Protein AF-J3DLJ3-F1 (afdb_monomer)

Nearest PDB structures (foldseek):
  8gl3-assembly1_A  TM=4.591E-01  e=5.977E+00  synthetic construct
  4ayw-assembly1_A-2  TM=1.458E-01  e=1.469E+00  Homo sapiens

Mean predicted aligned error: 10.05 Å

Radius of gyration: 35.8 Å; Cα contacts (8 Å, |Δi|>4): 322; chains: 1; bounding box: 68×53×111 Å

Sequence (435 aa):
MKLLRHGIPLLFCTLTATGIQALAQQAVPSAPAAESASSLSSSAAPTVPPPIQISEAHRAAVARMLKAFHADELALYGLKVGLQQAKEKDPAAEAYVREVFDAVTPAQMVDKMLPAYARYYSPAEADAIAQFFTTPVGAKFVGGMVKDMLAGRKFSLESLHLTSSEMVPLTSFLMTPTAQKIGKVQPMINQEVAGIMRTWGAELMRARMKKSMTPLVAQIDSDLVSQGVAPGDAPGSGLKAAPAGGQTGPWNAVANIGVAASKAAAEARQHYQDDVRTLGAQMQLGASGLTSADNIATSKKNVQRMGESLDRYLQSYDQVMKEAREKMVAIDLPENLKAALLQGFDIGLARSYDERIRYGENQRALLGLYQRLFEFAEARLGKISVADGKLVFADVADQEIYRTIIGQIGVESQREADLVKESQERVRKASNNMR

pLDDT: mean 82.8, std 21.8, range [21.84, 98.31]

Secondary structure (DSSP, 8-state):
----------------STTTGGGS-------------------PPP-PPPPP---HHHHHHHHHHHHHTTHHHHHHHHHHHHHHHHHHH-THHHHHHHHHHTT--HHHHHHHHHHHHHHH--HHHHHHHHHHHTSHHHHHHHHHHHHHHHTTPPP-SGGG---HHHHHHHHHHHTSHHHHHHHHHHHHHHHHHHHHHHHHHHHHHHHHHHHHHHHHHHHHHHHHHHTTS-TTT----------SSS---HHHHHHHHHHHHHHHHHHHHHHHHHHHHHHHHHS--SHHHHT-HHHHHHHHHHHHHHHHHHHHHHHHHHHHHHHHHHHHHTS---HHHHHHHHHHHHHHHHHHHHHHHHHHHHHHHHHHHHHHHHHHHHTTTTTEEEETTEEEESSHHHHHHHHHHHHHHHHHHHHHHHHHHHHHHHHHHHHHHH-

Solvent-accessible surface area (backbone atoms only — not comparable to full-atom values): 24694 Å² total; per-residue (Å²): 137,87,84,87,87,76,88,78,79,84,82,69,84,88,80,80,60,75,81,78,58,76,82,77,81,89,84,89,87,90,82,85,90,80,92,81,82,92,74,90,68,84,72,73,75,79,80,76,74,78,87,77,88,74,50,70,70,40,50,51,23,38,52,47,22,39,55,41,60,41,46,30,60,50,50,53,47,53,47,51,52,50,46,52,56,42,27,74,76,35,65,38,33,40,60,53,50,47,72,57,49,74,79,64,49,52,69,56,47,45,63,66,40,38,66,44,52,53,74,77,39,54,43,68,51,20,42,55,52,19,57,49,24,67,34,75,58,32,41,47,52,46,51,40,43,51,53,26,51,76,70,75,42,85,68,57,76,74,81,53,71,67,50,78,78,48,46,52,63,52,53,55,48,54,69,34,72,64,46,53,42,47,68,69,46,46,64,57,39,51,54,46,37,55,51,47,52,53,54,50,50,54,49,46,47,51,54,50,46,36,63,38,33,47,64,31,44,52,49,53,51,51,56,54,52,44,74,74,38,61,99,88,70,46,77,72,85,76,72,70,70,73,73,92,74,85,73,90,41,55,54,37,52,53,21,50,43,51,37,52,38,50,48,54,42,49,49,42,48,50,54,38,52,51,52,44,50,56,41,49,72,67,35,46,87,48,46,74,17,53,53,30,72,70,42,33,56,52,29,48,54,36,45,54,51,45,52,56,40,51,54,52,32,56,52,51,41,54,50,43,53,50,52,39,49,55,55,58,70,67,52,63,48,45,66,74,56,41,52,52,50,50,51,55,49,51,54,52,49,54,52,54,48,55,52,47,50,56,49,51,52,48,51,50,50,44,44,51,48,52,46,50,53,41,53,54,31,61,79,31,60,85,47,41,48,70,55,96,81,34,74,41,59,79,47,70,65,62,47,51,52,51,51,50,53,54,51,51,45,53,53,46,53,50,50,49,55,51,53,53,50,55,49,52,54,48,52,51,52,51,43,59,74,55,104

Structure (mmCIF, N/CA/C/O backbone):
data_AF-J3DLJ3-F1
#
_entry.id   AF-J3DLJ3-F1
#
loop_
_atom_site.group_PDB
_atom_site.id
_atom_site.type_symbol
_atom_site.label_atom_id
_atom_site.label_alt_id
_atom_site.label_comp_id
_atom_site.label_asym_id
_atom_site.label_entity_id
_atom_site.label_seq_id
_atom_site.pdbx_PDB_ins_code
_atom_site.Cartn_x
_atom_site.Cartn_y
_atom_site.Cartn_z
_atom_site.occupancy
_atom_site.B_iso_or_equiv
_atom_site.auth_seq_id
_atom_site.auth_comp_id
_atom_site.auth_asym_id
_atom_site.auth_atom_id
_atom_site.pdbx_PDB_model_num
ATOM 1 N N . MET A 1 1 ? -20.820 -18.158 -17.920 1.00 30.95 1 MET A N 1
ATOM 2 C CA . MET A 1 1 ? -20.173 -19.481 -18.105 1.00 30.95 1 MET A CA 1
ATOM 3 C C . MET A 1 1 ? -19.528 -19.530 -19.486 1.00 30.95 1 MET A C 1
ATOM 5 O O . MET A 1 1 ? -20.154 -19.065 -20.424 1.00 30.95 1 MET A O 1
ATOM 9 N N . LYS A 1 2 ? -18.325 -20.120 -19.572 1.00 24.45 2 LYS A N 1
ATOM 10 C CA . LYS A 1 2 ? -17.335 -20.146 -20.678 1.00 24.45 2 LYS A CA 1
ATOM 11 C C . LYS A 1 2 ? -16.401 -18.926 -20.762 1.00 24.45 2 LYS A C 1
ATOM 13 O O . LYS A 1 2 ? -16.775 -17.833 -21.161 1.00 24.45 2 LYS A O 1
ATOM 18 N N . LEU A 1 3 ? -15.174 -19.200 -20.313 1.00 23.94 3 LEU A N 1
ATOM 19 C CA . LEU A 1 3 ? -13.992 -18.352 -20.204 1.00 23.94 3 LEU A CA 1
ATOM 20 C C . LEU A 1 3 ? -13.331 -18.126 -21.570 1.00 23.94 3 LEU A C 1
ATOM 22 O O . LEU A 1 3 ? -13.015 -19.092 -22.264 1.00 23.94 3 LEU A O 1
ATOM 26 N N . LEU A 1 4 ? -13.023 -16.870 -21.895 1.00 23.50 4 LEU A N 1
ATOM 27 C CA . LEU A 1 4 ? -12.073 -16.504 -22.946 1.00 23.50 4 LEU A CA 1
ATOM 28 C C . LEU A 1 4 ? -10.668 -16.412 -22.335 1.00 23.50 4 LEU A C 1
ATOM 30 O O . LEU A 1 4 ? -10.303 -15.436 -21.687 1.00 23.50 4 LEU A O 1
ATOM 34 N N . ARG A 1 5 ? -9.884 -17.478 -22.530 1.00 24.64 5 ARG A N 1
ATOM 35 C CA . ARG A 1 5 ? -8.425 -17.500 -22.363 1.00 24.64 5 ARG A CA 1
ATOM 36 C C . ARG A 1 5 ? -7.786 -16.929 -23.625 1.00 24.64 5 ARG A C 1
ATOM 38 O O . ARG A 1 5 ? -7.621 -17.690 -24.572 1.00 24.64 5 ARG A O 1
ATOM 45 N N . HIS A 1 6 ? -7.363 -15.668 -23.639 1.00 24.20 6 HIS A N 1
ATOM 46 C CA . HIS A 1 6 ? -6.359 -15.180 -24.594 1.00 24.20 6 HIS A CA 1
ATOM 47 C C . HIS A 1 6 ? -5.244 -14.478 -23.813 1.00 24.20 6 HIS A C 1
ATOM 49 O O . HIS A 1 6 ? -5.434 -13.403 -23.252 1.00 24.20 6 HIS A O 1
ATOM 55 N N . GLY A 1 7 ? -4.083 -15.134 -23.738 1.00 22.39 7 GLY A N 1
ATOM 56 C CA . GLY A 1 7 ? -2.842 -14.505 -23.304 1.00 22.39 7 GLY A CA 1
ATOM 57 C C . GLY A 1 7 ? -2.395 -13.508 -24.369 1.00 22.39 7 GLY A C 1
ATOM 58 O O . GLY A 1 7 ? -2.268 -13.866 -25.536 1.00 22.39 7 GLY A O 1
ATOM 59 N N . ILE A 1 8 ? -2.199 -12.257 -23.964 1.00 23.55 8 ILE A N 1
ATOM 60 C CA . ILE A 1 8 ? -1.793 -11.151 -24.834 1.00 23.55 8 ILE A CA 1
ATOM 61 C C . ILE A 1 8 ? -0.258 -11.121 -24.881 1.00 23.55 8 ILE A C 1
ATOM 63 O O . ILE A 1 8 ? 0.362 -10.858 -23.846 1.00 23.55 8 ILE A O 1
ATOM 67 N N . PRO A 1 9 ? 0.395 -11.358 -26.033 1.00 23.03 9 PRO A N 1
ATOM 68 C CA . PRO A 1 9 ? 1.805 -11.044 -26.175 1.00 23.03 9 PRO A CA 1
ATOM 69 C C . PRO A 1 9 ? 1.953 -9.524 -26.322 1.00 23.03 9 PRO A C 1
ATOM 71 O O . PRO A 1 9 ? 1.408 -8.908 -27.237 1.00 23.03 9 PRO A O 1
ATOM 74 N N . LEU A 1 10 ? 2.697 -8.911 -25.399 1.00 23.03 10 LEU A N 1
ATOM 75 C CA . LEU A 1 10 ? 3.260 -7.573 -25.569 1.00 23.03 10 LEU A CA 1
ATOM 76 C C . LEU A 1 10 ? 4.162 -7.593 -26.813 1.00 23.03 10 LEU A C 1
ATOM 78 O O . LEU A 1 10 ? 5.268 -8.130 -26.781 1.00 23.03 10 LEU A O 1
ATOM 82 N N . LEU A 1 11 ? 3.645 -7.040 -27.909 1.00 21.84 11 LEU A N 1
ATOM 83 C CA . LEU A 1 11 ? 4.351 -6.769 -29.158 1.00 21.84 11 LEU A CA 1
ATOM 84 C C . LEU A 1 11 ? 5.438 -5.712 -28.908 1.00 21.84 11 LEU A C 1
ATOM 86 O O . LEU A 1 11 ? 5.225 -4.520 -29.092 1.00 21.84 11 LEU A O 1
ATOM 90 N N . PHE A 1 12 ? 6.621 -6.158 -28.494 1.00 22.80 12 PHE A N 1
ATOM 91 C CA . PHE A 1 12 ? 7.851 -5.461 -28.852 1.00 22.80 12 PHE A CA 1
ATOM 92 C C . PHE A 1 12 ? 8.133 -5.797 -30.318 1.00 22.80 12 PHE A C 1
ATOM 94 O O . PHE A 1 12 ? 8.285 -6.968 -30.660 1.00 22.80 12 PHE A O 1
ATOM 101 N N . CYS A 1 13 ? 8.143 -4.782 -31.183 1.00 23.05 13 CYS A N 1
ATOM 102 C CA . CYS A 1 13 ? 8.393 -4.910 -32.615 1.00 23.05 13 CYS A CA 1
ATOM 103 C C . CYS A 1 13 ? 9.654 -5.741 -32.911 1.00 23.05 13 CYS A C 1
ATOM 105 O O . CYS A 1 13 ? 10.781 -5.261 -32.811 1.00 23.05 13 CYS A O 1
ATOM 107 N N . THR A 1 14 ? 9.458 -6.986 -33.337 1.00 25.28 14 THR A N 1
ATOM 108 C CA . THR A 1 14 ? 10.460 -7.820 -33.999 1.00 25.28 14 THR A CA 1
ATOM 109 C C . THR A 1 14 ? 10.583 -7.374 -35.453 1.00 25.28 14 THR A C 1
ATOM 111 O O . THR A 1 14 ? 9.938 -7.911 -36.349 1.00 25.28 14 THR A O 1
ATOM 114 N N . LEU A 1 15 ? 11.408 -6.357 -35.701 1.00 26.97 15 LEU A N 1
ATOM 115 C CA . LEU A 1 15 ? 11.656 -5.844 -37.050 1.00 26.97 15 LEU A CA 1
ATOM 116 C C . LEU A 1 15 ? 13.151 -5.650 -37.315 1.00 26.97 15 LEU A C 1
ATOM 118 O O . LEU A 1 15 ? 13.588 -4.578 -37.700 1.00 26.97 15 LEU A O 1
ATOM 122 N N . THR A 1 16 ? 13.942 -6.714 -37.160 1.00 27.64 16 THR A N 1
ATOM 123 C CA . THR A 1 16 ? 15.299 -6.804 -37.728 1.00 27.64 16 THR A CA 1
ATOM 124 C C . THR A 1 16 ? 15.668 -8.259 -38.040 1.00 27.64 16 THR A C 1
ATOM 126 O O . THR A 1 16 ? 16.233 -8.970 -37.221 1.00 27.64 16 THR A O 1
ATOM 129 N N . ALA A 1 17 ? 15.335 -8.701 -39.257 1.00 25.53 17 ALA A N 1
ATOM 130 C CA . ALA A 1 17 ? 15.989 -9.835 -39.934 1.00 25.53 17 ALA A CA 1
ATOM 131 C C . ALA A 1 17 ? 15.831 -9.776 -41.469 1.00 25.53 17 ALA A C 1
ATOM 133 O O . ALA A 1 17 ? 16.673 -10.280 -42.197 1.00 25.53 17 ALA A O 1
ATOM 134 N N . THR A 1 18 ? 14.825 -9.079 -42.010 1.00 28.23 18 THR A N 1
ATOM 135 C CA . THR A 1 18 ? 14.575 -9.072 -43.469 1.00 28.23 18 THR A CA 1
ATOM 136 C C . THR A 1 18 ? 15.465 -8.148 -44.314 1.00 28.23 18 THR A C 1
ATOM 138 O O . THR A 1 18 ? 15.356 -8.190 -45.532 1.00 28.23 18 THR A O 1
ATOM 141 N N . GLY A 1 19 ? 16.330 -7.317 -43.721 1.00 26.83 19 GLY A N 1
ATOM 142 C CA . GLY A 1 19 ? 17.183 -6.384 -44.482 1.00 26.83 19 GLY A CA 1
ATOM 143 C C . GLY A 1 19 ? 18.524 -6.965 -44.947 1.00 26.83 19 GLY A C 1
ATOM 144 O O . GLY A 1 19 ? 19.018 -6.590 -46.000 1.00 26.83 19 GLY A O 1
ATOM 145 N N . ILE A 1 20 ? 19.103 -7.903 -44.188 1.00 28.34 20 ILE A N 1
ATOM 146 C CA . ILE A 1 20 ? 20.432 -8.484 -44.481 1.00 28.34 20 ILE A CA 1
ATOM 147 C C . ILE A 1 20 ? 20.307 -9.888 -45.103 1.00 28.34 20 ILE A C 1
ATOM 149 O O . ILE A 1 20 ? 21.199 -10.350 -45.805 1.00 28.34 20 ILE A O 1
ATOM 153 N N . GLN A 1 21 ? 19.162 -10.553 -44.928 1.00 29.25 21 GLN A N 1
ATOM 154 C CA . GLN A 1 21 ? 18.910 -11.903 -45.447 1.00 29.25 21 GLN A CA 1
ATOM 155 C C . GLN A 1 21 ? 18.395 -11.932 -46.900 1.00 29.25 21 GLN A C 1
ATOM 157 O O . GLN A 1 21 ? 18.392 -12.990 -47.523 1.00 29.25 21 GLN A O 1
ATOM 162 N N . ALA A 1 22 ? 18.008 -10.785 -47.471 1.00 27.95 22 ALA A N 1
ATOM 163 C CA . ALA A 1 22 ? 17.419 -10.692 -48.813 1.00 27.95 22 ALA A CA 1
ATOM 164 C C . ALA A 1 22 ? 18.430 -10.799 -49.979 1.00 27.95 22 ALA A C 1
ATOM 166 O O . ALA A 1 22 ? 18.035 -10.690 -51.135 1.00 27.95 22 ALA A O 1
ATOM 167 N N . LEU A 1 23 ? 19.716 -11.044 -49.701 1.00 27.25 23 LEU A N 1
ATOM 168 C CA . LEU A 1 23 ? 20.773 -11.161 -50.718 1.00 27.25 23 LEU A CA 1
ATOM 169 C C . LEU A 1 23 ? 21.392 -12.565 -50.836 1.00 27.25 23 LEU A C 1
ATOM 171 O O . LEU A 1 23 ? 22.332 -12.736 -51.605 1.00 27.25 23 LEU A O 1
ATOM 175 N N . ALA A 1 24 ? 20.884 -13.575 -50.116 1.00 29.61 24 ALA A N 1
ATOM 176 C CA . ALA A 1 24 ? 21.574 -14.869 -50.026 1.00 29.61 24 ALA A CA 1
ATOM 177 C C . ALA A 1 24 ? 20.782 -16.125 -50.433 1.00 29.61 24 ALA A C 1
ATOM 179 O O . ALA A 1 24 ? 21.385 -17.194 -50.450 1.00 29.61 24 ALA A O 1
ATOM 180 N N . GLN A 1 25 ? 19.483 -16.078 -50.762 1.00 27.41 25 GLN A N 1
ATOM 181 C CA . GLN A 1 25 ? 18.733 -17.313 -51.069 1.00 27.41 25 GLN A CA 1
ATOM 182 C C . GLN A 1 25 ? 17.663 -17.123 -52.158 1.00 27.41 25 GLN A C 1
ATOM 184 O O . GLN A 1 25 ? 16.560 -16.652 -51.896 1.00 27.41 25 GLN A O 1
ATOM 189 N N . GLN A 1 26 ? 17.980 -17.560 -53.380 1.00 24.77 26 GLN A N 1
ATOM 190 C CA . GLN A 1 26 ? 17.010 -17.998 -54.389 1.00 24.77 26 GLN A CA 1
ATOM 191 C C . GLN A 1 26 ? 17.284 -19.478 -54.681 1.00 24.77 26 GLN A C 1
ATOM 193 O O . GLN A 1 26 ? 18.389 -19.775 -55.125 1.00 24.77 26 GLN A O 1
ATOM 198 N N . ALA A 1 27 ? 16.311 -20.369 -54.418 1.00 25.22 27 ALA A N 1
ATOM 199 C CA . ALA A 1 27 ? 15.996 -21.585 -55.199 1.00 25.22 27 ALA A CA 1
ATOM 200 C C . ALA A 1 27 ? 15.129 -22.626 -54.428 1.00 25.22 27 ALA A C 1
ATOM 202 O O . ALA A 1 27 ? 15.657 -23.376 -53.617 1.00 25.22 27 ALA A O 1
ATOM 203 N N . VAL A 1 28 ? 13.845 -22.727 -54.835 1.00 27.12 28 VAL A N 1
ATOM 204 C CA . VAL A 1 28 ? 12.991 -23.950 -54.998 1.00 27.12 28 VAL A CA 1
ATOM 205 C C . VAL A 1 28 ? 12.500 -24.685 -53.702 1.00 27.12 28 VAL A C 1
ATOM 207 O O . VAL A 1 28 ? 13.024 -24.440 -52.623 1.00 27.12 28 VAL A O 1
ATOM 210 N N . PRO A 1 29 ? 11.429 -25.521 -53.738 1.00 27.59 29 PRO A N 1
ATOM 211 C CA . PRO A 1 29 ? 10.010 -25.167 -53.617 1.00 27.59 29 PRO A CA 1
ATOM 212 C C . PRO A 1 29 ? 9.295 -25.831 -52.411 1.00 27.59 29 PRO A C 1
ATOM 214 O O . PRO A 1 29 ? 9.800 -26.729 -51.743 1.00 27.59 29 PRO A O 1
ATOM 217 N N . SER A 1 30 ? 8.061 -25.394 -52.171 1.00 30.22 30 SER A N 1
ATOM 218 C CA . SER A 1 30 ? 7.164 -25.830 -51.095 1.00 30.22 30 SER A CA 1
ATOM 219 C C . SER A 1 30 ? 6.406 -27.133 -51.401 1.00 30.22 30 SER A C 1
ATOM 221 O O . SER A 1 30 ? 5.970 -27.342 -52.531 1.00 30.22 30 SER A O 1
ATOM 223 N N . ALA A 1 31 ? 6.148 -27.940 -50.366 1.00 26.36 31 ALA A N 1
ATOM 224 C CA . ALA A 1 31 ? 5.112 -28.983 -50.321 1.00 26.36 31 ALA A CA 1
ATOM 225 C C . ALA A 1 31 ? 4.607 -29.175 -48.861 1.00 26.36 31 ALA A C 1
ATOM 227 O O . ALA A 1 31 ? 5.292 -28.731 -47.939 1.00 26.36 31 ALA A O 1
ATOM 228 N N . PRO A 1 32 ? 3.393 -29.728 -48.640 1.00 30.72 32 PRO A N 1
ATOM 229 C CA . PRO A 1 32 ? 2.414 -29.139 -47.721 1.00 30.72 32 PRO A CA 1
ATOM 230 C C . PRO A 1 32 ? 2.277 -29.800 -46.336 1.00 30.72 32 PRO A C 1
ATOM 232 O O . PRO A 1 32 ? 2.897 -30.806 -46.010 1.00 30.72 32 PRO A O 1
ATOM 235 N N . ALA A 1 33 ? 1.427 -29.147 -45.541 1.00 34.25 33 ALA A N 1
ATOM 236 C CA . ALA A 1 33 ? 1.128 -29.322 -44.128 1.00 34.25 33 ALA A CA 1
ATOM 237 C C . ALA A 1 33 ? 0.595 -30.704 -43.708 1.00 34.25 33 ALA A C 1
ATOM 239 O O . ALA A 1 33 ? -0.186 -31.330 -44.421 1.00 34.25 33 ALA A O 1
ATOM 240 N N . ALA A 1 34 ? 0.926 -31.085 -42.472 1.00 27.94 34 ALA A N 1
ATOM 241 C CA . ALA A 1 34 ? 0.215 -32.099 -41.705 1.00 27.94 34 ALA A CA 1
ATOM 242 C C . ALA A 1 34 ? -0.040 -31.589 -40.277 1.00 27.94 34 ALA A C 1
ATOM 244 O O . ALA A 1 34 ? 0.850 -31.051 -39.615 1.00 27.94 34 ALA A O 1
ATOM 245 N N . GLU A 1 35 ? -1.292 -31.738 -39.854 1.00 32.31 35 GLU A N 1
ATOM 246 C CA . GLU A 1 35 ? -1.839 -31.437 -38.535 1.00 32.31 35 GLU A CA 1
ATOM 247 C C . GLU A 1 35 ? -1.126 -32.223 -37.429 1.00 32.31 35 GLU A C 1
ATOM 249 O O . GLU A 1 35 ? -0.814 -33.402 -37.594 1.00 32.31 35 GLU A O 1
ATOM 254 N N . SER A 1 36 ? -0.926 -31.611 -36.258 1.00 31.36 36 SER A N 1
ATOM 255 C CA . SER A 1 36 ? -0.686 -32.355 -35.017 1.00 31.36 36 SER A CA 1
ATOM 256 C C . SER A 1 36 ? -1.136 -31.566 -33.792 1.00 31.36 36 SER A C 1
ATOM 258 O O . SER A 1 36 ?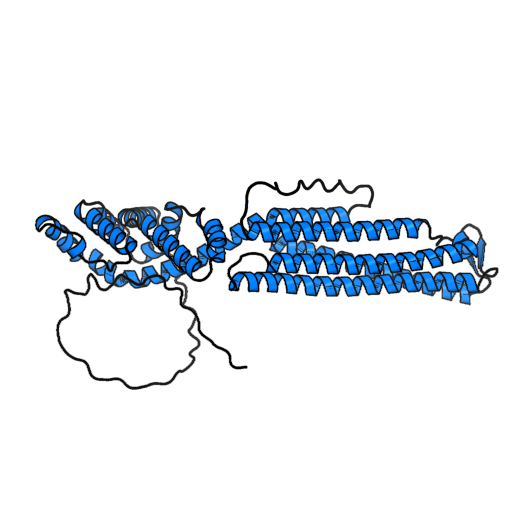 -0.870 -30.375 -33.635 1.00 31.36 36 SER A O 1
ATOM 260 N N . ALA A 1 37 ? -1.875 -32.287 -32.957 1.00 29.00 37 ALA A N 1
ATOM 261 C CA . ALA A 1 37 ? -2.660 -31.831 -31.830 1.00 29.00 37 ALA A CA 1
ATOM 262 C C . ALA A 1 37 ? -1.828 -31.335 -30.635 1.00 29.00 37 ALA A C 1
ATOM 264 O O . ALA A 1 37 ? -0.685 -31.726 -30.409 1.00 29.00 37 ALA A O 1
ATOM 265 N N . SER A 1 38 ? -2.462 -30.473 -29.839 1.00 30.50 38 SER A N 1
ATOM 266 C CA . SER A 1 38 ? -1.915 -29.827 -28.650 1.00 30.50 38 SER A CA 1
ATOM 267 C C . SER A 1 38 ? -1.636 -30.799 -27.498 1.00 30.50 38 SER A C 1
ATOM 269 O O . SER A 1 38 ? -2.557 -31.294 -26.852 1.00 30.50 38 SER A O 1
ATOM 271 N N . SER A 1 39 ? -0.361 -30.959 -27.149 1.00 30.53 39 SER A N 1
ATOM 272 C CA . SER A 1 39 ? 0.080 -31.373 -25.816 1.00 30.53 39 SER A CA 1
ATOM 273 C C . SER A 1 39 ? 0.455 -30.131 -25.001 1.00 30.53 39 SER A C 1
ATOM 275 O O . SER A 1 39 ? 1.355 -29.381 -25.385 1.00 30.53 39 SER A O 1
ATOM 277 N N . LEU A 1 40 ? -0.214 -29.909 -23.867 1.00 35.28 40 LEU A N 1
ATOM 278 C CA . LEU A 1 40 ? 0.191 -28.924 -22.859 1.00 35.28 40 LEU A CA 1
ATOM 279 C C . LEU A 1 40 ? 1.462 -29.422 -22.154 1.00 35.28 40 LEU A C 1
ATOM 281 O O . LEU A 1 40 ? 1.410 -29.967 -21.055 1.00 35.28 40 LEU A O 1
ATOM 285 N N . SER A 1 41 ? 2.609 -29.242 -22.808 1.00 32.97 41 SER A N 1
ATOM 286 C CA . SER A 1 41 ? 3.911 -29.359 -22.161 1.00 32.97 41 SER A CA 1
ATOM 287 C C . SER A 1 41 ? 4.088 -28.192 -21.201 1.00 32.97 41 SER A C 1
ATOM 289 O O . SER A 1 41 ? 4.057 -27.027 -21.600 1.00 32.97 41 SER A O 1
ATOM 291 N N . SER A 1 42 ? 4.298 -28.524 -19.929 1.00 36.94 42 SER A N 1
ATOM 292 C CA . SER A 1 42 ? 4.894 -27.644 -18.930 1.00 36.94 42 SER A CA 1
ATOM 293 C C . SER A 1 42 ? 6.240 -27.156 -19.467 1.00 36.94 42 SER A C 1
ATOM 295 O O . SER A 1 42 ? 7.253 -27.841 -19.340 1.00 36.94 42 SER A O 1
ATOM 297 N N . SER A 1 43 ? 6.239 -26.001 -20.135 1.00 34.94 43 SER A N 1
ATOM 298 C CA . SER A 1 43 ? 7.453 -25.351 -20.614 1.00 34.94 43 SER A CA 1
ATOM 299 C C . SER A 1 43 ? 8.315 -25.046 -19.398 1.00 34.94 43 SER A C 1
ATOM 301 O O . SER A 1 43 ? 7.958 -24.186 -18.591 1.00 34.94 43 SER A O 1
ATOM 303 N N . ALA A 1 44 ? 9.424 -25.773 -19.257 1.00 40.72 44 ALA A N 1
ATOM 304 C CA . ALA A 1 44 ? 10.457 -25.467 -18.283 1.00 40.72 44 ALA A CA 1
ATOM 305 C C . ALA A 1 44 ? 10.759 -23.966 -18.359 1.00 40.72 44 ALA A C 1
ATOM 307 O O . ALA A 1 44 ? 10.939 -23.420 -19.454 1.00 40.72 44 ALA A O 1
ATOM 308 N N . ALA A 1 45 ? 10.738 -23.290 -17.208 1.00 41.22 45 ALA A N 1
ATOM 309 C CA . ALA A 1 45 ? 11.139 -21.896 -17.141 1.00 41.22 45 ALA A CA 1
ATOM 310 C C . ALA A 1 45 ? 12.533 -21.786 -17.783 1.00 41.22 45 ALA A C 1
ATOM 312 O O . ALA A 1 45 ? 13.400 -22.597 -17.443 1.00 41.22 45 ALA A O 1
ATOM 313 N N . PRO A 1 46 ? 12.752 -20.858 -18.731 1.00 53.34 46 PRO A N 1
ATOM 314 C CA . PRO A 1 46 ? 14.050 -20.712 -19.368 1.00 53.34 46 PRO A CA 1
ATOM 315 C C . PRO A 1 46 ? 15.099 -20.516 -18.274 1.00 53.34 46 PRO A C 1
ATOM 317 O O . PRO A 1 46 ? 15.010 -19.577 -17.482 1.00 53.34 46 PRO A O 1
ATOM 320 N N . THR A 1 47 ? 16.054 -21.442 -18.191 1.00 52.41 47 THR A N 1
ATOM 321 C CA . THR A 1 47 ? 17.190 -21.359 -17.273 1.00 52.41 47 THR A CA 1
ATOM 322 C C . THR A 1 47 ? 17.907 -20.045 -17.531 1.00 52.41 47 THR A C 1
ATOM 324 O O . THR A 1 47 ? 18.486 -19.854 -18.600 1.00 52.41 47 THR A O 1
ATOM 327 N N . VAL A 1 48 ? 17.829 -19.126 -16.565 1.00 55.00 48 VAL A N 1
ATOM 328 C CA . VAL A 1 48 ? 18.552 -17.855 -16.603 1.00 55.00 48 VAL A CA 1
ATOM 329 C C . VAL A 1 48 ? 20.045 -18.194 -16.650 1.00 55.00 48 VAL A C 1
ATOM 331 O O . VAL A 1 48 ? 20.528 -18.858 -15.730 1.00 55.00 48 VAL A O 1
ATOM 334 N N . PRO A 1 49 ? 20.783 -17.798 -17.703 1.00 64.50 49 PRO A N 1
ATOM 335 C CA . PRO A 1 49 ? 22.215 -18.052 -17.773 1.00 64.50 49 PRO A CA 1
ATOM 336 C C . PRO A 1 49 ? 22.922 -17.427 -16.562 1.00 64.50 49 PRO A C 1
ATOM 338 O O . PRO A 1 49 ? 22.502 -16.353 -16.114 1.00 64.50 49 PRO A O 1
ATOM 341 N N . PRO A 1 50 ? 23.995 -18.048 -16.040 1.00 72.88 50 PRO A N 1
ATOM 342 C CA . PRO A 1 50 ? 24.739 -17.497 -14.915 1.00 72.88 50 PRO A CA 1
ATOM 343 C C . PRO A 1 50 ? 25.227 -16.064 -15.211 1.00 72.88 50 PRO A C 1
ATOM 345 O O . PRO A 1 50 ? 25.481 -15.718 -16.374 1.00 72.88 50 PRO A O 1
ATOM 348 N N . PRO A 1 51 ? 25.346 -15.206 -14.180 1.00 77.75 51 PRO A N 1
ATOM 349 C CA . PRO A 1 51 ? 25.809 -13.834 -14.349 1.00 77.75 51 PRO A CA 1
ATOM 350 C C . PRO A 1 51 ? 27.228 -13.823 -14.930 1.00 77.75 51 PRO A C 1
ATOM 352 O O . PRO A 1 51 ? 28.141 -14.441 -14.387 1.00 77.75 51 PRO A O 1
ATOM 355 N N . ILE A 1 52 ? 27.407 -13.119 -16.048 1.00 83.06 52 ILE A N 1
ATOM 356 C CA . ILE A 1 52 ? 28.713 -12.958 -16.692 1.00 83.06 52 ILE A CA 1
ATOM 357 C C . ILE A 1 52 ? 29.462 -11.852 -15.951 1.00 83.06 52 ILE A C 1
ATOM 359 O O . ILE A 1 52 ? 28.928 -10.758 -15.766 1.00 83.06 52 ILE A O 1
ATOM 363 N N . GLN A 1 53 ? 30.700 -12.123 -15.537 1.00 89.94 53 GLN A N 1
ATOM 364 C CA . GLN A 1 53 ? 31.597 -11.075 -15.054 1.00 89.94 53 GLN A CA 1
ATOM 365 C C . GLN A 1 53 ? 32.071 -10.247 -16.254 1.00 89.94 53 GLN A C 1
ATOM 367 O O . GLN A 1 53 ? 32.819 -10.735 -17.097 1.00 89.94 53 GLN A O 1
ATOM 372 N N . ILE A 1 54 ? 31.598 -9.005 -16.351 1.00 94.19 54 ILE A N 1
ATOM 373 C CA . ILE A 1 54 ? 31.937 -8.079 -17.438 1.00 94.19 54 ILE A CA 1
ATOM 374 C C . ILE A 1 54 ? 33.032 -7.144 -16.923 1.00 94.19 54 ILE A C 1
ATOM 376 O O . ILE A 1 54 ? 32.809 -6.409 -15.961 1.00 94.19 54 ILE A O 1
ATOM 380 N N . SER A 1 55 ? 34.209 -7.167 -17.552 1.00 96.69 55 SER A N 1
ATOM 381 C CA . SER A 1 55 ? 35.297 -6.249 -17.198 1.00 96.69 55 SER A CA 1
ATOM 382 C C . SER A 1 55 ? 34.933 -4.799 -17.532 1.00 96.69 55 SER A C 1
ATOM 384 O O . SER A 1 55 ? 34.105 -4.534 -18.405 1.00 96.69 55 SER A O 1
ATOM 386 N N . GLU A 1 56 ? 35.578 -3.833 -16.876 1.00 96.56 56 GLU A N 1
ATOM 387 C CA . GLU A 1 56 ? 35.334 -2.408 -17.138 1.00 96.56 56 GLU A CA 1
ATOM 388 C C . GLU A 1 56 ? 35.630 -2.026 -18.598 1.00 96.56 56 GLU A C 1
ATOM 390 O O . GLU A 1 56 ? 34.842 -1.325 -19.231 1.00 96.56 56 GLU A O 1
ATOM 395 N N . ALA A 1 57 ? 36.709 -2.568 -19.174 1.00 96.81 57 ALA A N 1
ATOM 396 C CA . ALA A 1 57 ? 37.050 -2.363 -20.581 1.00 96.81 57 ALA A CA 1
ATOM 397 C C . ALA A 1 57 ? 35.964 -2.906 -21.527 1.00 96.81 57 ALA A C 1
ATOM 399 O O . ALA A 1 57 ? 35.596 -2.244 -22.500 1.00 96.81 57 ALA A O 1
ATOM 400 N N . HIS A 1 58 ? 35.404 -4.082 -21.222 1.00 97.69 58 HIS A N 1
ATOM 401 C CA . HIS A 1 58 ? 34.311 -4.669 -21.999 1.00 97.69 58 HIS A CA 1
ATOM 402 C C . HIS A 1 58 ? 33.029 -3.840 -21.880 1.00 97.69 58 HIS A C 1
ATOM 404 O O . HIS A 1 58 ? 32.396 -3.533 -22.891 1.00 97.69 58 HIS A O 1
ATOM 410 N N . ARG A 1 59 ? 32.697 -3.396 -20.662 1.00 97.38 59 ARG A N 1
ATOM 411 C CA . ARG A 1 59 ? 31.578 -2.485 -20.390 1.00 97.38 59 ARG A CA 1
ATOM 412 C C . ARG A 1 59 ? 31.713 -1.195 -21.203 1.00 97.38 59 ARG A C 1
ATOM 414 O O . ARG A 1 59 ? 30.759 -0.786 -21.860 1.00 97.38 59 ARG A O 1
ATOM 421 N N . ALA A 1 60 ? 32.899 -0.589 -21.215 1.00 97.69 60 ALA A N 1
ATOM 422 C CA . ALA A 1 60 ? 33.166 0.634 -21.966 1.00 97.69 60 ALA A CA 1
ATOM 423 C C . ALA A 1 60 ? 33.020 0.437 -23.486 1.00 97.69 60 ALA A C 1
ATOM 425 O O . ALA A 1 60 ? 32.391 1.268 -24.143 1.00 97.69 60 ALA A O 1
ATOM 426 N N . ALA A 1 61 ? 33.539 -0.664 -24.040 1.00 98.06 61 ALA A N 1
ATOM 427 C CA . ALA A 1 61 ? 33.409 -0.982 -25.465 1.00 98.06 61 ALA A CA 1
ATOM 428 C C . ALA A 1 61 ? 31.940 -1.176 -25.883 1.00 98.06 61 ALA A C 1
ATOM 430 O O . ALA A 1 61 ? 31.477 -0.575 -26.854 1.00 98.06 61 ALA A O 1
ATOM 431 N N . VAL A 1 62 ? 31.163 -1.937 -25.104 1.00 98.12 62 VAL A N 1
ATOM 432 C CA . VAL A 1 62 ? 29.732 -2.166 -25.378 1.00 98.12 62 VAL A CA 1
ATOM 433 C C . VAL A 1 62 ? 28.915 -0.883 -25.219 1.00 98.12 62 VAL A C 1
ATOM 435 O O . VAL A 1 62 ? 28.036 -0.617 -26.036 1.00 98.12 62 VAL A O 1
ATOM 438 N N . ALA A 1 63 ? 29.214 -0.047 -24.222 1.00 97.69 63 ALA A N 1
ATOM 439 C CA . ALA A 1 63 ? 28.544 1.242 -24.059 1.00 97.69 63 ALA A CA 1
ATOM 440 C C . ALA A 1 63 ? 28.801 2.181 -25.252 1.00 97.69 63 ALA 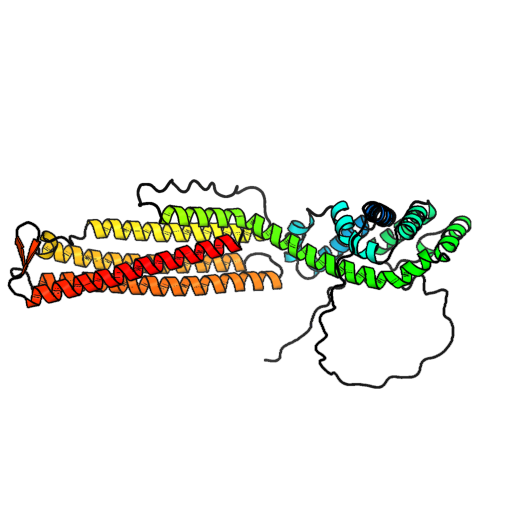A C 1
ATOM 442 O O . ALA A 1 63 ? 27.863 2.811 -25.745 1.00 97.69 63 ALA A O 1
ATOM 443 N N . ARG A 1 64 ? 30.045 2.241 -25.760 1.00 97.50 64 ARG A N 1
ATOM 444 C CA . ARG A 1 64 ? 30.379 2.991 -26.986 1.00 97.50 64 ARG A CA 1
ATOM 445 C C . ARG A 1 64 ? 29.601 2.471 -28.190 1.00 97.50 64 ARG A C 1
ATOM 447 O O . ARG A 1 64 ? 29.018 3.270 -28.916 1.00 97.50 64 ARG A O 1
ATOM 454 N N . MET A 1 65 ? 29.553 1.151 -28.366 1.00 97.94 65 MET A N 1
ATOM 455 C CA . MET A 1 65 ? 28.790 0.503 -29.434 1.00 97.94 65 MET A CA 1
ATOM 456 C C . MET A 1 65 ? 27.298 0.854 -29.371 1.00 97.94 65 MET A C 1
ATOM 458 O O . MET A 1 65 ? 26.724 1.272 -30.373 1.00 97.94 65 MET A O 1
ATOM 462 N N . LEU A 1 66 ? 26.671 0.727 -28.198 1.00 96.75 66 LEU A N 1
ATOM 463 C CA . LEU A 1 66 ? 25.254 1.050 -28.004 1.00 96.75 66 LEU A CA 1
ATOM 464 C C . LEU A 1 66 ? 24.952 2.519 -28.307 1.00 96.75 66 LEU A C 1
ATOM 466 O O . LEU A 1 66 ? 23.942 2.818 -28.941 1.00 96.75 66 LEU A O 1
ATOM 470 N N . LYS A 1 67 ? 25.848 3.425 -27.911 1.00 95.31 67 LYS A N 1
ATOM 471 C CA . LYS A 1 67 ? 25.721 4.849 -28.222 1.00 95.31 67 LYS A CA 1
ATOM 472 C C . LYS A 1 67 ? 25.882 5.132 -29.718 1.00 95.31 67 LYS A C 1
ATOM 474 O O . LYS A 1 67 ? 25.117 5.915 -30.262 1.00 95.31 67 LYS A O 1
ATOM 479 N N . ALA A 1 68 ? 26.827 4.475 -30.393 1.00 94.88 68 ALA A N 1
ATOM 480 C CA . ALA A 1 68 ? 27.008 4.610 -31.841 1.00 94.88 68 ALA A CA 1
ATOM 481 C C . ALA A 1 68 ? 25.778 4.121 -32.634 1.00 94.88 68 ALA A C 1
ATOM 483 O O . ALA A 1 68 ? 25.473 4.651 -33.697 1.00 94.88 68 ALA A O 1
ATOM 484 N N . PHE A 1 69 ? 25.033 3.154 -32.092 1.00 89.75 69 PHE A N 1
ATOM 485 C CA . PHE A 1 69 ? 23.749 2.705 -32.634 1.00 89.75 69 PHE A CA 1
ATOM 486 C C . PHE A 1 69 ? 22.555 3.610 -32.312 1.00 89.75 69 PHE A C 1
ATOM 488 O O . PHE A 1 69 ? 21.446 3.290 -32.741 1.00 89.75 69 PHE A O 1
ATOM 495 N N . HIS A 1 70 ? 22.739 4.679 -31.533 1.00 90.56 70 HIS A N 1
ATOM 496 C CA . HIS A 1 70 ? 21.635 5.443 -30.941 1.00 90.56 70 HIS A CA 1
ATOM 497 C C . HIS A 1 70 ? 20.642 4.537 -30.184 1.00 90.56 70 HIS A C 1
ATOM 499 O O . HIS A 1 70 ? 19.432 4.766 -30.184 1.00 90.56 70 HIS A O 1
ATOM 505 N N . ALA A 1 71 ? 21.129 3.453 -29.562 1.00 90.62 71 ALA A N 1
ATOM 506 C CA . ALA A 1 71 ? 20.272 2.455 -28.917 1.00 90.62 71 ALA A CA 1
ATOM 507 C C . ALA A 1 71 ? 19.439 3.054 -27.772 1.00 90.62 71 ALA A C 1
ATOM 509 O O . ALA A 1 71 ? 18.341 2.585 -27.483 1.00 90.62 71 ALA A O 1
ATOM 510 N N . ASP A 1 72 ? 19.951 4.098 -27.132 1.00 87.06 72 ASP A N 1
ATOM 511 C CA . ASP A 1 72 ? 19.274 4.883 -26.111 1.00 87.06 72 ASP A CA 1
ATOM 512 C C . ASP A 1 72 ? 18.083 5.677 -26.665 1.00 87.06 72 ASP A C 1
ATOM 514 O O . ASP A 1 72 ? 16.984 5.605 -26.108 1.00 87.06 72 ASP A O 1
ATOM 518 N N . GLU A 1 73 ? 18.259 6.362 -27.795 1.00 84.88 73 GLU A N 1
ATOM 519 C CA . GLU A 1 73 ? 17.169 7.050 -28.495 1.00 84.88 73 GLU A CA 1
ATOM 520 C C . GLU A 1 73 ? 16.123 6.058 -29.013 1.00 84.88 73 GLU A C 1
ATOM 522 O O . GLU A 1 73 ? 14.919 6.283 -28.856 1.00 84.88 73 GLU A O 1
ATOM 527 N N . LEU A 1 74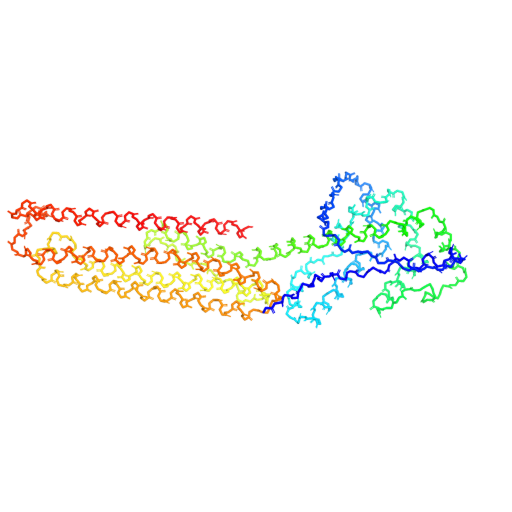 ? 16.570 4.927 -29.570 1.00 86.38 74 LEU A N 1
ATOM 528 C CA . LEU A 1 74 ? 15.688 3.872 -30.063 1.00 86.38 74 LEU A CA 1
ATOM 529 C C . LEU A 1 74 ? 14.869 3.236 -28.939 1.00 86.38 74 LEU A C 1
ATOM 531 O O . LEU A 1 74 ? 13.668 3.018 -29.106 1.00 86.38 74 LEU A O 1
ATOM 535 N N . ALA A 1 75 ? 15.487 2.974 -27.786 1.00 87.94 75 ALA A N 1
ATOM 536 C CA . ALA A 1 75 ? 14.798 2.439 -26.618 1.00 87.94 75 ALA A CA 1
ATOM 537 C C . ALA A 1 75 ? 13.760 3.432 -26.073 1.00 87.94 75 ALA A C 1
ATOM 539 O O . ALA A 1 75 ? 12.627 3.042 -25.787 1.00 87.94 75 ALA A O 1
ATOM 540 N N . LEU A 1 76 ? 14.108 4.720 -25.981 1.00 84.25 76 LEU A N 1
ATOM 541 C CA . LEU A 1 76 ? 13.173 5.764 -25.554 1.00 84.25 76 LEU A CA 1
ATOM 542 C C . LEU A 1 76 ? 12.025 5.957 -26.543 1.00 84.25 76 LEU A C 1
ATOM 544 O O . LEU A 1 76 ? 10.888 6.181 -26.129 1.00 84.25 76 LEU A O 1
ATOM 548 N N . TYR A 1 77 ? 12.289 5.854 -27.843 1.00 84.06 77 TYR A N 1
ATOM 549 C CA . TYR A 1 77 ? 11.224 5.876 -28.833 1.00 84.06 77 TYR A CA 1
ATOM 550 C C . TYR A 1 77 ? 10.324 4.644 -28.730 1.00 84.06 77 TYR A C 1
ATOM 552 O O . TYR A 1 77 ? 9.106 4.795 -28.681 1.00 84.06 77 TYR A O 1
ATOM 560 N N . GLY A 1 78 ? 10.897 3.440 -28.650 1.00 84.25 78 GLY A N 1
ATOM 561 C CA . GLY A 1 78 ? 10.128 2.205 -28.490 1.00 84.25 78 GLY A CA 1
ATOM 562 C C . GLY A 1 78 ? 9.233 2.258 -27.253 1.00 84.25 78 GLY A C 1
ATOM 563 O O . GLY A 1 78 ? 8.068 1.866 -27.308 1.00 84.25 78 GLY A O 1
ATOM 564 N N . LEU A 1 79 ? 9.741 2.849 -26.171 1.00 85.06 79 LEU A N 1
ATOM 565 C CA . LEU A 1 79 ? 8.955 3.158 -24.991 1.00 85.06 79 LEU A CA 1
ATOM 566 C C . LEU A 1 79 ? 7.807 4.120 -25.317 1.00 85.06 79 LEU A C 1
ATOM 568 O O . LEU A 1 79 ? 6.667 3.753 -25.060 1.00 85.06 79 LEU A O 1
ATOM 572 N N . LYS A 1 80 ? 8.068 5.286 -25.931 1.00 82.50 80 LYS A N 1
ATOM 573 C CA . LYS A 1 80 ? 7.032 6.258 -26.352 1.00 82.50 80 LYS A CA 1
ATOM 574 C C . LYS A 1 80 ? 5.950 5.636 -27.237 1.00 82.50 80 LYS A C 1
ATOM 576 O O . LYS A 1 80 ? 4.775 5.919 -27.031 1.00 82.50 80 LYS A O 1
ATOM 581 N N . VAL A 1 81 ? 6.317 4.778 -28.188 1.00 84.06 81 VAL A N 1
ATOM 582 C CA . VAL A 1 81 ? 5.355 4.037 -29.021 1.00 84.06 81 VAL A CA 1
ATOM 583 C C . VAL A 1 81 ? 4.535 3.079 -28.170 1.00 84.06 81 VAL A C 1
ATOM 585 O O . VAL A 1 81 ? 3.315 3.055 -28.292 1.00 84.06 81 VAL A O 1
ATOM 588 N N . GLY A 1 82 ? 5.182 2.335 -27.271 1.00 82.06 82 GLY A N 1
ATOM 589 C CA . GLY A 1 82 ? 4.489 1.498 -26.296 1.00 82.06 82 GLY A CA 1
ATOM 590 C C . GLY A 1 82 ? 3.511 2.302 -25.434 1.00 82.06 82 GLY A C 1
ATOM 591 O O . GLY A 1 82 ? 2.402 1.834 -25.191 1.00 82.06 82 GLY A O 1
ATOM 592 N N . LEU A 1 83 ? 3.875 3.531 -25.039 1.00 81.81 83 LEU A N 1
ATOM 593 C CA . LEU A 1 83 ? 2.995 4.447 -24.301 1.00 81.81 83 LEU A CA 1
ATOM 594 C C . LEU A 1 83 ? 1.786 4.840 -25.133 1.00 81.81 83 LEU A C 1
ATOM 596 O O . LEU A 1 83 ? 0.663 4.785 -24.647 1.00 81.81 83 LEU A O 1
ATOM 600 N N . GLN A 1 84 ? 2.021 5.231 -26.381 1.00 82.50 84 GLN A N 1
ATOM 601 C CA . GLN A 1 84 ? 0.972 5.659 -27.292 1.00 82.50 84 GLN A CA 1
ATOM 602 C C . GLN A 1 84 ? -0.009 4.513 -27.577 1.00 82.50 84 GLN A C 1
ATOM 604 O O . GLN A 1 84 ? -1.217 4.703 -27.491 1.00 82.50 84 GLN A O 1
ATOM 609 N N . GLN A 1 85 ? 0.496 3.299 -27.803 1.00 84.56 85 GLN A N 1
ATOM 610 C CA . GLN A 1 85 ? -0.334 2.105 -27.971 1.00 84.56 85 GLN A CA 1
ATOM 611 C C . GLN A 1 85 ? -1.088 1.728 -26.692 1.00 84.56 85 GLN A C 1
ATOM 613 O O . GLN A 1 85 ? -2.227 1.267 -26.760 1.00 84.56 85 GLN A O 1
ATOM 618 N N . ALA A 1 86 ? -0.461 1.889 -25.522 1.00 82.00 86 ALA A N 1
ATOM 619 C CA . ALA A 1 86 ? -1.131 1.678 -24.243 1.00 82.00 86 ALA A CA 1
ATOM 620 C C . ALA A 1 86 ? -2.266 2.692 -24.058 1.00 82.00 86 ALA A C 1
ATOM 622 O O . ALA A 1 86 ? -3.372 2.282 -23.735 1.00 82.00 86 ALA A O 1
ATOM 623 N N . LYS A 1 87 ? -2.019 3.970 -24.364 1.00 84.62 87 LYS A N 1
ATOM 624 C CA . LYS A 1 87 ? -3.007 5.055 -24.336 1.00 84.62 87 LYS A CA 1
ATOM 625 C C . LYS A 1 87 ? -4.179 4.818 -25.288 1.00 84.62 87 LYS A C 1
ATOM 627 O O . LYS A 1 87 ? -5.319 5.073 -24.923 1.00 84.62 87 LYS A O 1
ATOM 632 N N . GLU A 1 88 ? -3.914 4.342 -26.502 1.00 87.75 88 GLU A N 1
ATOM 633 C CA . GLU A 1 88 ? -4.961 4.027 -27.485 1.00 87.75 88 GLU A CA 1
ATOM 634 C C . GLU A 1 88 ? -5.881 2.895 -27.016 1.00 87.75 88 GLU A C 1
ATOM 636 O O . GLU A 1 88 ? -7.068 2.894 -27.333 1.00 87.75 88 GLU A O 1
ATOM 641 N N . LYS A 1 89 ? -5.342 1.939 -26.253 1.00 86.50 89 LYS A N 1
ATOM 642 C CA . LYS A 1 89 ? -6.122 0.847 -25.655 1.00 86.50 89 LYS A CA 1
ATOM 643 C C . LYS A 1 89 ? -6.824 1.269 -24.370 1.00 86.50 89 LYS A C 1
ATOM 645 O O . LYS A 1 89 ? -7.923 0.798 -24.101 1.00 86.50 89 LYS A O 1
ATOM 650 N N . ASP A 1 90 ? -6.162 2.103 -23.583 1.00 85.12 90 ASP A N 1
ATOM 651 C CA . ASP A 1 90 ? -6.592 2.534 -22.266 1.00 85.12 90 ASP A CA 1
ATOM 652 C C . ASP A 1 90 ? -6.034 3.939 -21.967 1.00 85.12 90 ASP A C 1
ATOM 654 O O . ASP A 1 90 ? -4.861 4.078 -21.596 1.00 85.12 90 ASP A O 1
ATOM 658 N N . PRO A 1 91 ? -6.848 5.000 -22.117 1.00 84.50 91 PRO A N 1
ATOM 659 C CA . PRO A 1 91 ? -6.426 6.369 -21.833 1.00 84.50 91 PRO A CA 1
ATOM 660 C C . PRO A 1 91 ? -5.867 6.561 -20.412 1.00 84.50 91 PRO A C 1
ATOM 662 O O . PRO A 1 91 ? -4.953 7.370 -20.231 1.00 84.50 91 PRO A O 1
ATOM 665 N N . ALA A 1 92 ? -6.329 5.767 -19.436 1.00 79.56 92 ALA A N 1
ATOM 666 C CA . ALA A 1 92 ? -5.860 5.791 -18.049 1.00 79.56 92 ALA A CA 1
ATOM 667 C C . ALA A 1 92 ? -4.378 5.425 -17.913 1.00 79.56 92 ALA A C 1
ATOM 669 O O . ALA A 1 92 ? -3.671 5.869 -16.999 1.00 79.56 92 ALA A O 1
ATOM 670 N N . ALA A 1 93 ? -3.875 4.612 -18.846 1.00 81.56 93 ALA A N 1
ATOM 671 C CA . ALA A 1 93 ? -2.486 4.198 -18.862 1.00 81.56 93 ALA A CA 1
ATOM 672 C C . ALA A 1 93 ? -1.541 5.382 -19.105 1.00 81.56 93 ALA A C 1
ATOM 674 O O . ALA A 1 93 ? -0.405 5.338 -18.647 1.00 81.56 93 ALA A O 1
ATOM 675 N N . GLU A 1 94 ? -1.966 6.464 -19.765 1.00 82.94 94 GLU A N 1
ATOM 676 C CA . GLU A 1 94 ? -1.061 7.574 -20.079 1.00 82.94 94 GLU A CA 1
ATOM 677 C C . GLU A 1 94 ? -0.490 8.237 -18.819 1.00 82.94 94 GLU A C 1
ATOM 679 O O . GLU A 1 94 ? 0.730 8.369 -18.700 1.00 82.94 94 GLU A O 1
ATOM 684 N N . ALA A 1 95 ? -1.349 8.632 -17.874 1.00 78.75 95 ALA A N 1
ATOM 685 C CA . ALA A 1 95 ? -0.915 9.289 -16.641 1.00 78.75 95 ALA A CA 1
ATOM 686 C C . ALA A 1 95 ? -0.026 8.360 -15.803 1.00 78.75 95 ALA A C 1
ATOM 688 O O . ALA A 1 95 ? 1.032 8.767 -15.318 1.00 78.75 95 ALA A O 1
ATOM 689 N N . TYR A 1 96 ? -0.436 7.093 -15.702 1.00 79.94 96 TYR A N 1
ATOM 690 C CA . TYR A 1 96 ? 0.298 6.045 -15.006 1.00 79.94 96 TYR A CA 1
ATOM 691 C C . TYR A 1 96 ? 1.690 5.817 -15.604 1.00 79.94 96 TYR A C 1
ATOM 693 O O . TYR A 1 96 ? 2.685 5.822 -14.881 1.00 79.94 96 TYR A O 1
ATOM 701 N N . VAL A 1 97 ? 1.782 5.615 -16.921 1.00 80.75 97 VAL A N 1
ATOM 702 C CA . VAL A 1 97 ? 3.059 5.270 -17.538 1.00 80.75 97 VAL A CA 1
ATOM 703 C C . VAL A 1 97 ? 3.979 6.495 -17.611 1.00 80.75 97 VAL A C 1
ATOM 705 O O . VAL A 1 97 ? 5.178 6.374 -17.361 1.00 80.75 97 VAL A O 1
ATOM 708 N N . ARG A 1 98 ? 3.439 7.696 -17.847 1.00 81.56 98 ARG A N 1
ATOM 709 C CA . ARG A 1 98 ? 4.218 8.943 -17.805 1.00 81.56 98 ARG A CA 1
ATOM 710 C C . ARG A 1 98 ? 4.912 9.129 -16.451 1.00 81.56 98 ARG A C 1
ATOM 712 O O . ARG A 1 98 ? 6.122 9.321 -16.404 1.00 81.56 98 ARG A O 1
ATOM 719 N N . GLU A 1 99 ? 4.188 8.941 -15.346 1.00 77.94 99 GLU A N 1
ATOM 720 C CA . GLU A 1 99 ? 4.739 9.073 -13.986 1.00 77.94 99 GLU A CA 1
ATOM 721 C C . GLU A 1 99 ? 5.951 8.155 -13.718 1.00 77.94 99 GLU A C 1
ATOM 723 O O . GLU A 1 99 ? 6.825 8.472 -12.906 1.00 77.94 99 GLU A O 1
ATOM 728 N N . VAL A 1 100 ? 6.009 7.011 -14.393 1.00 80.62 100 VAL A N 1
ATOM 729 C CA . VAL A 1 100 ? 7.002 5.955 -14.156 1.00 80.62 100 VAL A CA 1
ATOM 730 C C . VAL A 1 100 ? 8.230 6.157 -15.025 1.00 80.62 100 VAL A C 1
ATOM 732 O O . VAL A 1 100 ? 9.357 5.931 -14.582 1.00 80.62 100 VAL A O 1
ATOM 735 N N . PHE A 1 101 ? 8.007 6.586 -16.262 1.00 82.56 101 PHE A N 1
ATOM 736 C CA . PHE A 1 101 ? 9.041 6.631 -17.279 1.00 82.56 101 PHE A CA 1
ATOM 737 C C . PHE A 1 101 ? 9.630 8.023 -17.515 1.00 82.56 101 PHE A C 1
ATOM 739 O O . PHE A 1 101 ? 10.718 8.104 -18.080 1.00 82.56 101 PHE A O 1
ATOM 746 N N . ASP A 1 102 ? 9.018 9.096 -17.006 1.00 83.44 102 ASP A N 1
ATOM 747 C CA . ASP A 1 102 ? 9.596 10.450 -17.056 1.00 83.44 102 ASP A CA 1
ATOM 748 C C . ASP A 1 102 ? 10.955 10.545 -16.337 1.00 83.44 102 ASP A C 1
ATOM 750 O O . ASP A 1 102 ? 11.783 11.394 -16.657 1.00 83.44 102 ASP A O 1
ATOM 754 N N . ALA A 1 103 ? 11.210 9.655 -15.372 1.00 82.81 103 ALA A N 1
ATOM 755 C CA . ALA A 1 103 ? 12.481 9.583 -14.655 1.00 82.81 103 ALA A CA 1
ATOM 756 C C . ALA A 1 103 ? 13.553 8.744 -15.377 1.00 82.81 103 ALA A C 1
ATOM 758 O O . ALA A 1 103 ? 14.683 8.656 -14.889 1.00 82.81 103 ALA A O 1
ATOM 759 N N . VAL A 1 104 ? 13.212 8.096 -16.496 1.00 89.69 104 VAL A N 1
ATOM 760 C CA . VAL A 1 104 ? 14.131 7.214 -17.218 1.00 89.69 104 VAL A CA 1
ATOM 761 C C . VAL A 1 104 ? 14.993 8.016 -18.186 1.00 89.69 104 VAL A C 1
ATOM 763 O O . VAL A 1 104 ? 14.512 8.653 -19.119 1.00 89.69 104 VAL A O 1
ATOM 766 N N . THR A 1 105 ? 16.303 7.937 -17.982 1.00 91.00 105 THR A N 1
ATOM 767 C CA . THR A 1 105 ? 17.306 8.622 -18.803 1.00 91.00 105 THR A CA 1
ATOM 768 C C . THR A 1 105 ? 17.881 7.711 -19.900 1.00 91.00 105 THR A C 1
ATOM 770 O O . THR A 1 105 ? 17.940 6.489 -19.720 1.00 91.00 105 THR A O 1
ATOM 773 N N . PRO A 1 106 ? 18.402 8.287 -21.004 1.00 90.25 106 PRO A N 1
ATOM 774 C CA . PRO A 1 106 ? 19.149 7.541 -22.023 1.00 90.25 106 PRO A CA 1
ATOM 775 C C . PRO A 1 106 ? 20.281 6.680 -21.432 1.00 90.25 106 PRO A C 1
ATOM 777 O O . PRO A 1 106 ? 20.429 5.507 -21.764 1.00 90.25 106 PRO A O 1
ATOM 780 N N . ALA A 1 107 ? 21.040 7.230 -20.478 1.00 91.81 107 ALA A N 1
ATOM 781 C CA . ALA A 1 107 ? 22.151 6.528 -19.836 1.00 91.81 107 ALA A CA 1
ATOM 782 C C . ALA A 1 107 ? 21.699 5.276 -19.064 1.00 91.81 107 ALA A C 1
ATOM 784 O O . ALA A 1 107 ? 22.363 4.242 -19.125 1.00 91.81 107 ALA A O 1
ATOM 785 N N . GLN A 1 108 ? 20.551 5.339 -18.380 1.00 94.06 108 GLN A N 1
ATOM 786 C CA . GLN A 1 108 ? 19.982 4.176 -17.695 1.00 94.06 108 GLN A CA 1
ATOM 787 C C . GLN A 1 108 ? 19.521 3.099 -18.682 1.00 94.06 108 GLN A C 1
ATOM 789 O O . GLN A 1 108 ? 19.714 1.918 -18.406 1.00 94.06 108 GLN A O 1
ATOM 794 N N . MET A 1 109 ? 18.966 3.480 -19.840 1.00 92.50 109 MET A N 1
ATOM 795 C CA . MET A 1 109 ? 18.623 2.517 -20.896 1.00 92.50 109 MET A CA 1
ATOM 796 C C . MET A 1 109 ? 19.866 1.752 -21.363 1.00 92.50 109 MET A C 1
ATOM 798 O O . MET A 1 109 ? 19.843 0.522 -21.418 1.00 92.50 109 MET A O 1
ATOM 802 N N . VAL A 1 110 ? 20.966 2.462 -21.639 1.00 94.31 110 VAL A N 1
ATOM 803 C CA . VAL A 1 110 ? 22.241 1.836 -22.030 1.00 94.31 110 VAL A CA 1
ATOM 804 C C . VAL A 1 110 ? 22.739 0.894 -20.941 1.00 94.31 110 VAL A C 1
ATOM 806 O O . VAL A 1 110 ? 23.039 -0.258 -21.241 1.00 94.31 110 VAL A O 1
ATOM 809 N N . ASP A 1 111 ? 22.786 1.345 -19.684 1.00 95.25 111 ASP A N 1
ATOM 810 C CA . ASP A 1 111 ? 23.258 0.525 -18.562 1.00 95.25 111 ASP A CA 1
ATOM 811 C C . ASP A 1 111 ? 22.439 -0.764 -18.399 1.00 95.25 111 ASP A C 1
ATOM 813 O O . ASP A 1 111 ? 23.005 -1.833 -18.170 1.00 95.25 111 ASP A O 1
ATOM 817 N N . LYS A 1 112 ? 21.117 -0.695 -18.602 1.00 94.88 112 LYS A N 1
ATOM 818 C CA . LYS A 1 112 ? 20.228 -1.861 -18.519 1.00 94.88 112 LYS A CA 1
ATOM 819 C C . LYS A 1 112 ? 20.377 -2.815 -19.701 1.00 94.88 112 LYS A C 1
ATOM 821 O O . LYS A 1 112 ? 20.297 -4.023 -19.501 1.00 94.88 112 LYS A O 1
ATOM 826 N N . MET A 1 113 ? 20.614 -2.318 -20.914 1.00 95.19 113 MET A N 1
ATOM 827 C CA . MET A 1 113 ? 20.817 -3.171 -22.095 1.00 95.19 113 MET A CA 1
ATOM 828 C C . MET A 1 113 ? 22.213 -3.796 -22.147 1.00 95.19 113 MET A C 1
ATOM 830 O O . MET A 1 113 ? 22.383 -4.880 -22.706 1.00 95.19 113 MET A O 1
ATOM 834 N N . LEU A 1 114 ? 23.211 -3.134 -21.561 1.00 96.69 114 LEU A N 1
ATOM 835 C CA . LEU A 1 114 ? 24.619 -3.504 -21.666 1.00 96.69 114 LEU A CA 1
ATOM 836 C C . LEU A 1 114 ? 24.906 -4.983 -21.362 1.00 96.69 114 LEU A C 1
ATOM 838 O O . LEU A 1 114 ? 25.608 -5.594 -22.169 1.00 96.69 114 LEU A O 1
ATOM 842 N N . PRO A 1 115 ? 24.376 -5.604 -20.286 1.00 96.00 115 PRO A N 1
ATOM 843 C CA . PRO A 1 115 ? 24.665 -7.006 -19.987 1.00 96.00 115 PRO A CA 1
ATOM 844 C C . PRO A 1 115 ? 24.216 -7.969 -21.089 1.00 96.00 115 PRO A C 1
ATOM 846 O O . PRO A 1 115 ? 24.927 -8.932 -21.374 1.00 96.00 115 PRO A O 1
ATOM 849 N N . ALA A 1 116 ? 23.079 -7.688 -21.736 1.00 95.88 116 ALA A N 1
ATOM 850 C CA . ALA A 1 116 ? 22.595 -8.494 -22.852 1.00 95.88 116 ALA A CA 1
ATOM 851 C C . ALA A 1 116 ? 23.563 -8.392 -24.035 1.00 95.88 116 ALA A C 1
ATOM 853 O O . ALA A 1 116 ? 23.977 -9.402 -24.583 1.00 95.88 116 ALA A O 1
ATOM 854 N N . TYR A 1 117 ? 24.021 -7.191 -24.390 1.00 96.75 117 TYR A N 1
ATOM 855 C CA . TYR A 1 117 ? 24.960 -7.023 -25.504 1.00 96.75 117 TYR A CA 1
ATOM 856 C C . TYR A 1 117 ? 26.360 -7.581 -25.204 1.00 96.75 117 TYR A C 1
ATOM 858 O O . TYR A 1 117 ? 26.963 -8.217 -26.070 1.00 96.75 117 TYR A O 1
ATOM 866 N N . ALA A 1 118 ? 26.864 -7.407 -23.979 1.00 97.31 118 ALA A N 1
ATOM 867 C CA . ALA A 1 118 ? 28.169 -7.918 -23.557 1.00 97.31 118 ALA A CA 1
ATOM 868 C C . ALA A 1 118 ? 28.252 -9.454 -23.589 1.00 97.31 118 ALA A C 1
ATOM 870 O O . ALA A 1 118 ? 29.335 -10.007 -23.762 1.00 97.31 118 ALA A O 1
ATOM 871 N N . ARG A 1 119 ? 27.115 -10.153 -23.474 1.00 96.44 119 ARG A N 1
ATOM 872 C CA . ARG A 1 119 ? 27.040 -11.614 -23.609 1.00 96.44 119 ARG A CA 1
ATOM 873 C C . ARG A 1 119 ? 27.344 -12.104 -25.024 1.00 96.44 119 ARG A C 1
ATOM 875 O O . ARG A 1 119 ? 27.887 -13.194 -25.178 1.00 96.44 119 ARG A O 1
ATOM 882 N N . TYR A 1 120 ? 26.990 -11.324 -26.044 1.00 96.94 120 TYR A N 1
ATOM 883 C CA . TYR A 1 120 ? 27.102 -11.750 -27.441 1.00 96.94 120 TYR A CA 1
ATOM 884 C C . TYR A 1 120 ? 28.276 -11.116 -28.179 1.00 96.94 120 TYR A C 1
ATOM 886 O O . TYR A 1 120 ? 28.763 -11.719 -29.135 1.00 96.94 120 TYR A O 1
ATOM 894 N N . TYR A 1 121 ? 28.761 -9.952 -27.749 1.00 97.62 121 TYR A N 1
ATOM 895 C CA . TYR A 1 121 ? 29.878 -9.260 -28.391 1.00 97.62 121 TYR A CA 1
ATOM 896 C C . TYR A 1 121 ? 31.087 -9.190 -27.470 1.00 97.62 121 TYR A C 1
ATOM 898 O O . TYR A 1 121 ? 30.982 -8.727 -26.338 1.00 97.62 121 TYR A O 1
ATOM 906 N N . SER A 1 122 ? 32.247 -9.600 -27.975 1.00 97.38 122 SER A N 1
ATOM 907 C CA . SER A 1 122 ? 33.541 -9.329 -27.348 1.00 97.38 122 SER A CA 1
ATOM 908 C C . SER A 1 122 ? 33.875 -7.827 -27.390 1.00 97.38 122 SER A C 1
ATOM 910 O O . SER A 1 122 ? 33.294 -7.095 -28.197 1.00 97.38 122 SER A O 1
ATOM 912 N N . PRO A 1 123 ? 34.834 -7.344 -26.574 1.00 97.81 123 PRO A N 1
ATOM 913 C CA . PRO A 1 123 ? 35.264 -5.946 -26.620 1.00 97.81 123 PRO A CA 1
ATOM 914 C C . PRO A 1 123 ? 35.697 -5.493 -28.022 1.00 97.81 123 PRO A C 1
ATOM 916 O O . PRO A 1 123 ? 35.268 -4.442 -28.483 1.00 97.81 123 PRO A O 1
ATOM 919 N N . ALA A 1 124 ? 36.475 -6.321 -28.729 1.00 97.81 124 ALA A N 1
ATOM 920 C CA . ALA A 1 124 ? 36.965 -6.011 -30.072 1.00 97.81 124 ALA A CA 1
ATOM 921 C C . ALA A 1 124 ? 35.833 -5.933 -31.111 1.00 97.81 124 ALA A C 1
ATOM 923 O O . ALA A 1 124 ? 35.832 -5.045 -31.960 1.00 97.81 124 ALA A O 1
ATOM 924 N N . GLU A 1 125 ? 34.847 -6.833 -31.031 1.00 97.94 125 GLU A N 1
ATOM 925 C CA . GLU A 1 125 ? 33.658 -6.768 -31.890 1.00 97.94 125 GLU A CA 1
ATOM 926 C C . GLU A 1 125 ? 32.841 -5.506 -31.606 1.00 97.94 125 GLU A C 1
ATOM 928 O O . GLU A 1 125 ? 32.428 -4.828 -32.545 1.00 97.94 125 GLU A O 1
ATOM 933 N N . ALA A 1 126 ? 32.642 -5.164 -30.330 1.00 98.06 126 ALA A N 1
ATOM 934 C CA . ALA A 1 126 ? 31.909 -3.967 -29.941 1.00 98.06 126 ALA A CA 1
ATOM 935 C C . ALA A 1 126 ? 32.598 -2.683 -30.434 1.00 98.06 126 ALA A C 1
ATOM 937 O O . ALA A 1 126 ? 31.929 -1.812 -30.989 1.00 98.06 126 ALA A O 1
ATOM 938 N N . ASP A 1 127 ? 33.924 -2.585 -30.309 1.00 98.06 127 ASP A N 1
ATOM 939 C CA . ASP A 1 127 ? 34.685 -1.438 -30.815 1.00 98.06 127 ASP A CA 1
ATOM 940 C C . ASP A 1 127 ? 34.656 -1.350 -32.349 1.00 98.06 127 ASP A C 1
ATOM 942 O O . ASP A 1 127 ? 34.462 -0.259 -32.886 1.00 98.06 127 ASP A O 1
ATOM 946 N N . ALA A 1 128 ? 34.761 -2.476 -33.065 1.00 97.31 128 ALA A N 1
ATOM 947 C CA . ALA A 1 128 ? 34.655 -2.495 -34.527 1.00 97.31 128 ALA A CA 1
ATOM 948 C C . ALA A 1 128 ? 33.273 -2.024 -35.014 1.00 97.31 128 ALA A C 1
ATOM 950 O O . ALA A 1 128 ? 33.169 -1.253 -35.971 1.00 97.31 128 ALA A O 1
ATOM 951 N N . ILE A 1 129 ? 32.207 -2.456 -34.333 1.00 97.44 129 ILE A N 1
ATOM 952 C CA . ILE A 1 129 ? 30.842 -1.998 -34.606 1.00 97.44 129 ILE A CA 1
ATOM 953 C C . ILE A 1 129 ? 30.727 -0.498 -34.316 1.00 97.44 129 ILE A C 1
ATOM 955 O O . ILE A 1 129 ? 30.261 0.254 -35.171 1.00 97.44 129 ILE A O 1
ATOM 959 N N . ALA A 1 130 ? 31.187 -0.050 -33.143 1.00 97.69 130 ALA A N 1
ATOM 960 C CA . ALA A 1 130 ? 31.150 1.358 -32.760 1.00 97.69 130 ALA A CA 1
ATOM 961 C C . ALA A 1 130 ? 31.859 2.238 -33.799 1.00 97.69 130 ALA A C 1
ATOM 963 O O . ALA A 1 130 ? 31.283 3.213 -34.277 1.00 97.69 130 ALA A O 1
ATOM 964 N N . GLN A 1 131 ? 33.072 1.852 -34.202 1.00 97.50 131 GLN A N 1
ATOM 965 C CA . GLN A 1 131 ? 33.879 2.581 -35.176 1.00 97.50 131 GLN A CA 1
ATOM 966 C C . GLN A 1 131 ? 33.160 2.732 -36.521 1.00 97.50 131 GLN A C 1
ATOM 968 O O . GLN A 1 131 ? 33.143 3.831 -37.081 1.00 97.50 131 GLN A O 1
ATOM 973 N N . PHE A 1 132 ? 32.532 1.666 -37.031 1.00 97.56 132 PHE A N 1
ATOM 974 C CA . PHE A 1 132 ? 31.772 1.747 -38.278 1.00 97.56 132 PHE A CA 1
ATOM 975 C C . PHE A 1 132 ? 30.585 2.709 -38.156 1.00 97.56 132 PHE A C 1
ATOM 977 O O . PHE A 1 132 ? 30.422 3.591 -39.002 1.00 97.56 132 PHE A O 1
ATOM 984 N N . PHE A 1 133 ? 29.782 2.587 -37.097 1.00 96.69 133 PHE A N 1
ATOM 985 C CA . PHE A 1 133 ? 28.576 3.403 -36.939 1.00 96.69 133 PHE A CA 1
ATOM 986 C C . PHE A 1 133 ? 28.858 4.878 -36.626 1.00 96.69 133 PHE A C 1
ATOM 988 O O . PHE A 1 133 ? 27.995 5.718 -36.859 1.00 96.69 133 PHE A O 1
ATOM 995 N N . THR A 1 134 ? 30.087 5.222 -36.228 1.00 96.56 134 THR A N 1
ATOM 996 C CA . THR A 1 134 ? 30.539 6.620 -36.134 1.00 96.56 134 THR A CA 1
ATOM 997 C C . THR A 1 134 ? 30.994 7.241 -37.461 1.00 96.56 134 THR A C 1
ATOM 999 O O . THR A 1 134 ? 31.233 8.446 -37.517 1.00 96.56 134 THR A O 1
ATOM 1002 N N . THR A 1 135 ? 31.129 6.464 -38.542 1.00 97.31 135 THR A N 1
ATOM 1003 C CA . THR A 1 135 ? 31.458 7.013 -39.872 1.00 97.31 135 THR A CA 1
ATOM 1004 C C . THR A 1 135 ? 30.260 7.752 -40.487 1.00 97.31 135 THR A C 1
ATOM 1006 O O . THR A 1 135 ? 29.122 7.451 -40.125 1.00 97.31 135 THR A O 1
ATOM 1009 N N . PRO A 1 136 ? 30.452 8.653 -41.476 1.00 96.75 136 PRO A N 1
ATOM 1010 C CA . PRO A 1 136 ? 29.333 9.318 -42.151 1.00 96.75 136 PRO A CA 1
ATOM 1011 C C . PRO A 1 136 ? 28.302 8.343 -42.741 1.00 96.75 136 PRO A C 1
ATOM 1013 O O . PRO A 1 136 ? 27.100 8.560 -42.604 1.00 96.75 136 PRO A O 1
ATOM 1016 N N . VAL A 1 137 ? 28.759 7.234 -43.338 1.00 97.25 137 VAL A N 1
ATOM 1017 C CA . VAL A 1 137 ? 27.868 6.198 -43.886 1.00 97.25 137 VAL A CA 1
ATOM 1018 C C . VAL A 1 137 ? 27.136 5.427 -42.784 1.00 97.25 137 VAL A C 1
ATOM 1020 O O . VAL A 1 137 ? 25.938 5.183 -42.907 1.00 97.25 137 VAL A O 1
ATOM 1023 N N . GLY A 1 138 ? 27.822 5.081 -41.690 1.00 95.62 138 GLY A N 1
ATOM 1024 C CA . GLY A 1 138 ? 27.224 4.390 -40.548 1.00 95.62 138 GLY A CA 1
ATOM 1025 C C . GLY A 1 138 ? 26.173 5.245 -39.838 1.00 95.62 138 GLY A C 1
ATOM 1026 O O . GLY A 1 138 ? 25.063 4.776 -39.585 1.00 95.62 138 GLY A O 1
ATOM 1027 N N . ALA A 1 139 ? 26.475 6.526 -39.622 1.00 94.44 139 ALA A N 1
ATOM 1028 C CA . ALA A 1 139 ? 25.545 7.497 -39.059 1.00 94.44 139 ALA A CA 1
ATOM 1029 C C . ALA A 1 139 ? 24.323 7.707 -39.969 1.00 94.44 139 ALA A C 1
ATOM 1031 O O . ALA A 1 139 ? 23.190 7.714 -39.487 1.00 94.44 139 ALA A O 1
ATOM 1032 N N . LYS A 1 140 ? 24.523 7.804 -41.294 1.00 94.94 140 LYS A N 1
ATOM 1033 C CA . LYS A 1 140 ? 23.428 7.889 -42.276 1.00 94.94 140 LYS A CA 1
ATOM 1034 C C . LYS A 1 140 ? 22.551 6.634 -42.252 1.00 94.94 140 LYS A C 1
ATOM 1036 O O . LYS A 1 140 ? 21.327 6.754 -42.266 1.00 94.94 140 LYS A O 1
ATOM 1041 N N . PHE A 1 141 ? 23.158 5.449 -42.152 1.00 94.50 141 PHE A N 1
ATOM 1042 C CA . PHE A 1 141 ? 22.442 4.178 -42.038 1.00 94.50 141 PHE A CA 1
ATOM 1043 C C . PHE A 1 141 ? 21.564 4.126 -40.779 1.00 94.50 141 PHE A C 1
ATOM 1045 O O . PHE A 1 141 ? 20.362 3.878 -40.883 1.00 94.50 141 PHE A O 1
ATOM 1052 N N . VAL A 1 142 ? 22.133 4.400 -39.599 1.00 91.50 142 VAL A N 1
ATOM 1053 C CA . VAL A 1 142 ? 21.384 4.365 -38.331 1.00 91.50 142 VAL A CA 1
ATOM 1054 C C . VAL A 1 142 ? 20.323 5.456 -38.302 1.00 91.50 142 VAL A C 1
ATOM 1056 O O . VAL A 1 142 ? 19.172 5.162 -37.997 1.00 91.50 142 VAL A O 1
ATOM 1059 N N . GLY A 1 143 ? 20.662 6.685 -38.694 1.00 90.06 143 GLY A N 1
ATOM 1060 C CA . GLY A 1 143 ? 19.714 7.797 -38.736 1.00 90.06 143 GLY A CA 1
ATOM 1061 C C . GLY A 1 143 ? 18.521 7.526 -39.655 1.00 90.06 143 GLY A C 1
ATOM 1062 O O . GLY A 1 143 ? 17.385 7.828 -39.292 1.00 90.06 143 GLY A O 1
ATOM 1063 N N . GLY A 1 144 ? 18.743 6.901 -40.814 1.00 91.31 144 GLY A N 1
ATOM 1064 C CA . GLY A 1 144 ? 17.651 6.489 -41.694 1.00 91.31 144 GLY A CA 1
ATOM 1065 C C . GLY A 1 144 ? 16.811 5.345 -41.128 1.00 91.31 144 GLY A C 1
ATOM 1066 O O . GLY A 1 144 ? 15.585 5.402 -41.213 1.00 91.31 144 GLY A O 1
ATOM 1067 N N . MET A 1 145 ? 17.438 4.364 -40.471 1.00 89.50 145 MET A N 1
ATOM 1068 C CA . MET A 1 145 ? 16.727 3.304 -39.746 1.00 89.50 145 MET A CA 1
ATOM 1069 C C . MET A 1 145 ? 15.840 3.874 -38.635 1.00 89.50 145 MET A C 1
ATOM 1071 O O . MET A 1 145 ? 14.660 3.527 -38.561 1.00 89.50 145 MET A O 1
ATOM 1075 N N . VAL A 1 146 ? 16.377 4.783 -37.813 1.00 86.06 146 VAL A N 1
ATOM 1076 C CA . VAL A 1 146 ? 15.614 5.500 -36.782 1.00 86.06 146 VAL A CA 1
ATOM 1077 C C . VAL A 1 146 ? 14.453 6.241 -37.440 1.00 86.06 146 VAL A C 1
ATOM 1079 O O . VAL A 1 146 ? 13.308 6.015 -37.069 1.00 86.06 146 VAL A O 1
ATOM 1082 N N . LYS A 1 147 ? 14.720 7.063 -38.461 1.00 87.44 147 LYS A N 1
ATOM 1083 C CA . LYS A 1 147 ? 13.708 7.866 -39.164 1.00 87.44 147 LYS A CA 1
ATOM 1084 C C . LYS A 1 147 ? 12.557 7.026 -39.722 1.00 87.44 147 LYS A C 1
ATOM 1086 O O . LYS A 1 147 ? 11.402 7.416 -39.565 1.00 87.44 147 LYS A O 1
ATOM 1091 N N . ASP A 1 148 ? 12.846 5.899 -40.369 1.00 88.69 148 ASP A N 1
ATOM 1092 C CA . ASP A 1 148 ? 11.800 5.024 -40.906 1.00 88.69 148 ASP A CA 1
ATOM 1093 C C . ASP A 1 148 ? 10.995 4.356 -39.795 1.00 88.69 148 ASP A C 1
ATOM 1095 O O . ASP A 1 148 ? 9.766 4.329 -39.875 1.00 88.69 148 ASP A O 1
ATOM 1099 N N . MET A 1 149 ? 11.655 3.913 -38.724 1.00 84.00 149 MET A N 1
ATOM 1100 C CA . MET A 1 149 ? 10.964 3.357 -37.565 1.00 84.00 149 MET A CA 1
ATOM 1101 C C . MET A 1 149 ? 10.075 4.404 -36.877 1.00 84.00 149 MET A C 1
ATOM 1103 O O . MET A 1 149 ? 8.935 4.088 -36.545 1.00 84.00 149 MET A O 1
ATOM 1107 N N . LEU A 1 150 ? 10.547 5.653 -36.745 1.00 79.81 150 LEU A N 1
ATOM 1108 C CA . LEU A 1 150 ? 9.769 6.786 -36.228 1.00 79.81 150 LEU A CA 1
ATOM 1109 C C . LEU A 1 150 ? 8.494 7.035 -37.046 1.00 79.81 150 LEU A C 1
ATOM 1111 O O . LEU A 1 150 ? 7.463 7.412 -36.489 1.00 79.81 150 LEU A O 1
ATOM 1115 N N . ALA A 1 151 ? 8.569 6.811 -38.358 1.00 85.50 151 ALA A N 1
ATOM 1116 C CA . ALA A 1 151 ? 7.460 6.954 -39.294 1.00 85.50 151 ALA A CA 1
ATOM 1117 C C . ALA A 1 151 ? 6.581 5.690 -39.412 1.00 85.50 151 ALA A C 1
ATOM 1119 O O . ALA A 1 151 ? 5.686 5.659 -40.256 1.00 85.50 151 ALA A O 1
ATOM 1120 N N . GLY A 1 152 ? 6.846 4.635 -38.629 1.00 83.50 152 GLY A N 1
ATOM 1121 C CA . GLY A 1 152 ? 6.142 3.352 -38.731 1.00 83.50 152 GLY A CA 1
ATOM 1122 C C . GLY A 1 152 ? 6.383 2.610 -40.053 1.00 83.50 152 GLY A C 1
ATOM 1123 O O . GLY A 1 152 ? 5.596 1.740 -40.425 1.00 83.50 152 GLY A O 1
ATOM 1124 N N . ARG A 1 153 ? 7.449 2.951 -40.789 1.00 89.44 153 ARG A N 1
ATOM 1125 C CA . ARG A 1 153 ? 7.809 2.327 -42.067 1.00 89.44 153 ARG A CA 1
ATOM 1126 C C . ARG A 1 153 ? 8.804 1.195 -41.860 1.00 89.44 153 ARG A C 1
ATOM 1128 O O . ARG A 1 153 ? 9.654 1.229 -40.972 1.00 89.44 153 ARG A O 1
ATOM 1135 N N . LYS A 1 154 ? 8.738 0.193 -42.737 1.00 88.31 154 LYS A N 1
ATOM 1136 C CA . LYS A 1 154 ? 9.781 -0.829 -42.824 1.00 88.31 154 LYS A CA 1
ATOM 1137 C C . LYS A 1 154 ? 11.052 -0.180 -43.372 1.00 88.31 154 LYS A C 1
ATOM 1139 O O . LYS A 1 154 ? 11.028 0.374 -44.466 1.00 88.31 154 LYS A O 1
ATOM 1144 N N . PHE A 1 155 ? 12.146 -0.281 -42.624 1.00 89.12 155 PHE A N 1
ATOM 1145 C CA . PHE A 1 155 ? 13.452 0.187 -43.077 1.00 89.12 155 PHE A CA 1
ATOM 1146 C C . PHE A 1 155 ? 13.880 -0.523 -44.372 1.00 89.12 155 PHE A C 1
ATOM 1148 O O . PHE A 1 155 ? 13.733 -1.744 -44.502 1.00 89.12 155 PHE A O 1
ATOM 1155 N N . SER A 1 156 ? 14.437 0.244 -45.308 1.00 91.50 156 SER A N 1
ATOM 1156 C CA . SER A 1 156 ? 15.008 -0.247 -46.564 1.00 91.50 156 SER A CA 1
ATOM 1157 C C . SER A 1 156 ? 16.324 0.476 -46.852 1.00 91.50 156 SER A C 1
ATOM 1159 O O . SER A 1 156 ? 16.517 1.606 -46.422 1.00 91.50 156 SER A O 1
ATOM 1161 N N . LEU A 1 157 ? 17.239 -0.144 -47.599 1.00 90.38 157 LEU A N 1
ATOM 1162 C CA . LEU A 1 157 ? 18.454 0.559 -48.034 1.00 90.38 157 LEU A CA 1
ATOM 1163 C C . LEU A 1 157 ? 18.145 1.665 -49.054 1.00 90.38 157 LEU A C 1
ATOM 1165 O O . LEU A 1 157 ? 18.867 2.654 -49.131 1.00 90.38 157 LEU A O 1
ATOM 1169 N N . GLU A 1 158 ? 17.058 1.518 -49.809 1.00 89.75 158 GLU A N 1
ATOM 1170 C CA . GLU A 1 158 ? 16.618 2.483 -50.820 1.00 89.75 158 GLU A CA 1
ATOM 1171 C C . GLU A 1 158 ? 16.228 3.828 -50.194 1.00 89.75 158 GLU A C 1
ATOM 1173 O O . GLU A 1 158 ? 16.552 4.880 -50.748 1.00 89.75 158 GLU A O 1
ATOM 1178 N N . SER A 1 159 ? 15.624 3.814 -48.999 1.00 89.44 159 SER A N 1
ATOM 1179 C CA . SER A 1 159 ? 15.231 5.034 -48.278 1.00 89.44 159 SER A CA 1
ATOM 1180 C C . SER A 1 159 ? 16.416 5.861 -47.769 1.00 89.44 159 SER A C 1
ATOM 1182 O O . SER A 1 159 ? 16.242 7.027 -47.405 1.00 89.44 159 SER A O 1
ATOM 1184 N N . LEU A 1 160 ? 17.628 5.297 -47.775 1.00 91.62 160 LEU A N 1
ATOM 1185 C CA . LEU A 1 160 ? 18.843 6.003 -47.376 1.00 91.62 160 LEU A CA 1
ATOM 1186 C C . LEU A 1 160 ? 19.406 6.906 -48.477 1.00 91.62 160 LEU A C 1
ATOM 1188 O O . LEU A 1 160 ? 20.203 7.788 -48.158 1.00 91.62 160 LEU A O 1
ATOM 1192 N N . HIS A 1 161 ? 19.028 6.703 -49.746 1.00 92.44 161 HIS A N 1
ATOM 1193 C CA . HIS A 1 161 ? 19.612 7.407 -50.897 1.00 92.44 161 HIS A CA 1
ATOM 1194 C C . HIS A 1 161 ? 21.154 7.438 -50.831 1.00 92.44 161 HIS A C 1
ATOM 1196 O O . HIS A 1 161 ? 21.780 8.506 -50.821 1.00 92.44 161 HIS A O 1
ATOM 1202 N N . LEU A 1 162 ? 21.772 6.259 -50.687 1.00 94.00 162 LEU A N 1
ATOM 1203 C CA . LEU A 1 162 ? 23.229 6.122 -50.645 1.00 94.00 162 LEU A CA 1
ATOM 1204 C C . LEU A 1 162 ? 23.824 6.301 -52.043 1.00 94.00 162 LEU A C 1
ATOM 1206 O O . LEU A 1 162 ? 23.325 5.734 -53.016 1.00 94.00 162 LEU A O 1
ATOM 1210 N N . THR A 1 163 ? 24.904 7.069 -52.148 1.00 96.56 163 THR A N 1
ATOM 1211 C CA . THR A 1 163 ? 25.678 7.161 -53.390 1.00 96.56 163 THR A CA 1
ATOM 1212 C C . THR A 1 163 ? 26.470 5.872 -53.622 1.00 96.56 163 THR A C 1
ATOM 1214 O O . THR A 1 163 ? 26.744 5.109 -52.692 1.00 96.56 163 THR A O 1
ATOM 1217 N N . SER A 1 164 ? 26.935 5.645 -54.854 1.00 95.81 164 SER A N 1
ATOM 1218 C CA . SER A 1 164 ? 27.821 4.511 -55.153 1.00 95.81 164 SER A CA 1
ATOM 1219 C C . SER A 1 164 ? 29.091 4.511 -54.290 1.00 95.81 164 SER A C 1
ATOM 1221 O O . SER A 1 164 ? 29.565 3.443 -53.910 1.00 95.81 164 SER A O 1
ATOM 1223 N N . SER A 1 165 ? 29.625 5.689 -53.934 1.00 96.56 165 SER A N 1
ATOM 1224 C CA . SER A 1 165 ? 30.797 5.806 -53.056 1.00 96.56 165 SER A CA 1
ATOM 1225 C C . SER A 1 165 ? 30.490 5.498 -51.588 1.00 96.56 165 SER A C 1
ATOM 1227 O O . SER A 1 165 ? 31.363 4.989 -50.892 1.00 96.56 165 SER A O 1
ATOM 1229 N N . GLU A 1 166 ? 29.263 5.740 -51.117 1.00 96.50 166 GLU A N 1
ATOM 1230 C CA . GLU A 1 166 ? 28.807 5.362 -49.771 1.00 96.50 166 GLU A CA 1
ATOM 1231 C C . GLU A 1 166 ? 28.461 3.865 -49.675 1.00 96.50 166 GLU A C 1
ATOM 1233 O O . GLU A 1 166 ? 28.625 3.251 -48.620 1.00 96.50 166 GLU A O 1
ATOM 1238 N N . MET A 1 167 ? 28.035 3.238 -50.775 1.00 95.69 167 MET A N 1
ATOM 1239 C CA . MET A 1 167 ? 27.720 1.805 -50.801 1.00 95.69 167 MET A CA 1
ATOM 1240 C C . MET A 1 167 ? 28.950 0.914 -50.582 1.00 95.69 167 MET A C 1
ATOM 1242 O O . MET A 1 167 ? 28.828 -0.150 -49.973 1.00 95.69 167 MET A O 1
ATOM 1246 N N . VAL A 1 168 ? 30.139 1.336 -51.025 1.00 96.12 168 VAL A N 1
ATOM 1247 C CA . VAL A 1 168 ? 31.390 0.574 -50.851 1.00 96.12 168 VAL A CA 1
ATOM 1248 C C . VAL A 1 168 ? 31.731 0.328 -49.370 1.00 96.12 168 VAL A C 1
ATOM 1250 O O . VAL A 1 168 ? 31.858 -0.835 -48.984 1.00 96.12 168 VAL A O 1
ATOM 1253 N N . PRO A 1 169 ? 31.851 1.349 -48.496 1.00 95.88 169 PRO A N 1
ATOM 1254 C CA . PRO A 1 169 ? 32.151 1.117 -47.084 1.00 95.88 169 PRO A CA 1
ATOM 1255 C C . PRO A 1 169 ? 31.025 0.381 -46.344 1.00 95.88 169 PRO A C 1
ATOM 1257 O O . PRO A 1 169 ? 31.321 -0.433 -45.469 1.00 95.88 169 PRO A O 1
ATOM 1260 N N . LEU A 1 170 ? 29.753 0.596 -46.707 1.00 95.31 170 LEU A N 1
ATOM 1261 C CA . LEU A 1 170 ? 28.633 -0.146 -46.116 1.00 95.31 170 LEU A CA 1
ATOM 1262 C C . LEU A 1 170 ? 28.701 -1.640 -46.453 1.00 95.31 170 LEU A C 1
ATOM 1264 O O . LEU A 1 170 ? 28.643 -2.479 -45.557 1.00 95.31 170 LEU A O 1
ATOM 1268 N N . THR A 1 171 ? 28.842 -1.982 -47.734 1.00 95.38 171 THR A N 1
ATOM 1269 C CA . THR A 1 171 ? 28.939 -3.383 -48.175 1.00 95.38 171 THR A CA 1
ATOM 1270 C C . THR A 1 171 ? 30.184 -4.062 -47.613 1.00 95.38 171 THR A C 1
ATOM 1272 O O . THR A 1 171 ? 30.085 -5.190 -47.137 1.00 95.38 171 THR A O 1
ATOM 1275 N N . SER A 1 172 ? 31.320 -3.359 -47.567 1.00 97.00 172 SER A N 1
ATOM 1276 C CA . SER A 1 172 ? 32.549 -3.846 -46.930 1.00 97.00 172 SER A CA 1
ATOM 1277 C C . SER A 1 172 ? 32.320 -4.223 -45.463 1.00 97.00 172 SER A C 1
ATOM 1279 O O . SER A 1 172 ? 32.646 -5.339 -45.057 1.00 97.00 172 SER A O 1
ATOM 1281 N N . PHE A 1 173 ? 31.670 -3.353 -44.679 1.00 96.56 173 PHE A N 1
ATOM 1282 C CA . PHE A 1 173 ? 31.318 -3.671 -43.295 1.00 96.56 173 PHE A CA 1
ATOM 1283 C C . PHE A 1 173 ? 30.359 -4.861 -43.197 1.00 96.56 173 PHE A C 1
ATOM 1285 O O . PHE A 1 173 ? 30.615 -5.772 -42.411 1.00 96.56 173 PHE A O 1
ATOM 1292 N N . LEU A 1 174 ? 29.293 -4.895 -44.006 1.00 94.69 174 LEU A N 1
ATOM 1293 C CA . LEU A 1 174 ? 28.294 -5.974 -43.991 1.00 94.69 174 LEU A CA 1
ATOM 1294 C C . LEU A 1 174 ? 28.888 -7.359 -44.305 1.00 94.69 174 LEU A C 1
ATOM 1296 O O . LEU A 1 174 ? 28.352 -8.368 -43.847 1.00 94.69 174 LEU A O 1
ATOM 1300 N N . MET A 1 175 ? 30.005 -7.412 -45.035 1.00 96.06 175 MET A N 1
ATOM 1301 C CA . MET A 1 175 ? 30.729 -8.653 -45.328 1.00 96.06 175 MET A CA 1
ATOM 1302 C C . MET A 1 175 ? 31.655 -9.113 -44.193 1.00 96.06 175 MET A C 1
ATOM 1304 O O . MET A 1 175 ? 32.148 -10.240 -44.233 1.00 96.06 175 MET A O 1
ATOM 1308 N N . THR A 1 176 ? 31.886 -8.292 -43.164 1.00 97.31 176 THR A N 1
ATOM 1309 C CA . THR A 1 176 ? 32.724 -8.689 -42.023 1.00 97.31 176 THR A CA 1
ATOM 1310 C C . THR A 1 176 ? 32.051 -9.779 -41.175 1.00 97.31 176 THR A C 1
ATOM 1312 O O . THR A 1 176 ? 30.822 -9.788 -41.033 1.00 97.31 176 THR A O 1
ATOM 1315 N N . PRO A 1 177 ? 32.831 -10.665 -40.520 1.00 97.62 177 PRO A N 1
ATOM 1316 C CA . PRO A 1 177 ? 32.282 -11.638 -39.571 1.00 97.62 177 PRO A CA 1
ATOM 1317 C C . PRO A 1 177 ? 31.443 -10.981 -38.466 1.00 97.62 177 PRO A C 1
ATOM 1319 O O . PRO A 1 177 ? 30.401 -11.508 -38.076 1.00 97.62 177 PRO A O 1
ATOM 1322 N N . THR A 1 178 ? 31.862 -9.798 -38.007 1.00 95.44 178 THR A N 1
ATOM 1323 C CA . THR A 1 178 ? 31.168 -9.009 -36.986 1.00 95.44 178 THR A CA 1
ATOM 1324 C C . THR A 1 178 ? 29.775 -8.569 -37.446 1.00 95.44 178 THR A C 1
ATOM 1326 O O . THR A 1 178 ? 28.804 -8.758 -36.714 1.00 95.44 178 THR A O 1
ATOM 1329 N N . ALA A 1 179 ? 29.633 -8.048 -38.670 1.00 94.19 179 ALA A N 1
ATOM 1330 C CA . ALA A 1 179 ? 28.329 -7.640 -39.196 1.00 94.19 179 ALA A CA 1
ATOM 1331 C C . ALA A 1 179 ? 27.395 -8.828 -39.463 1.00 94.19 179 ALA A C 1
ATOM 1333 O O . ALA A 1 179 ? 26.209 -8.774 -39.132 1.00 94.19 179 ALA A O 1
ATOM 1334 N N . GLN A 1 180 ? 27.923 -9.942 -39.976 1.00 95.62 180 GLN A N 1
ATOM 1335 C CA . GLN A 1 180 ? 27.142 -11.174 -40.139 1.00 95.62 180 GLN A CA 1
ATOM 1336 C C . GLN A 1 180 ? 26.649 -11.722 -38.795 1.00 95.62 180 GLN A C 1
ATOM 1338 O O . GLN A 1 180 ? 25.539 -12.256 -38.699 1.00 95.62 180 GLN A O 1
ATOM 1343 N N . LYS A 1 181 ? 27.463 -11.584 -37.742 1.00 95.94 181 LYS A N 1
ATOM 1344 C CA . LYS A 1 181 ? 27.095 -11.985 -36.385 1.00 95.94 181 LYS A CA 1
ATOM 1345 C C . LYS A 1 181 ? 25.923 -11.168 -35.854 1.00 95.94 181 LYS A C 1
ATOM 1347 O O . LYS A 1 181 ? 25.045 -11.783 -35.254 1.00 95.94 181 LYS A O 1
ATOM 1352 N N . ILE A 1 182 ? 25.850 -9.858 -36.136 1.00 94.31 182 ILE A N 1
ATOM 1353 C CA . ILE A 1 182 ? 24.718 -9.005 -35.725 1.00 94.31 182 ILE A CA 1
ATOM 1354 C C . ILE A 1 182 ? 23.389 -9.651 -36.130 1.00 94.31 182 ILE A C 1
ATOM 1356 O O . ILE A 1 182 ? 22.551 -9.908 -35.271 1.00 94.31 182 ILE A O 1
ATOM 1360 N N . GLY A 1 183 ? 23.224 -10.028 -37.403 1.00 91.12 183 GLY A N 1
ATOM 1361 C CA . GLY A 1 183 ? 21.988 -10.665 -37.879 1.00 91.12 183 GLY A CA 1
ATOM 1362 C C . GLY A 1 183 ? 21.645 -11.987 -37.177 1.00 91.12 183 GLY A C 1
ATOM 1363 O O . GLY A 1 183 ? 20.470 -12.295 -36.991 1.00 91.12 183 GLY A O 1
ATOM 1364 N N . LYS A 1 184 ? 22.654 -12.753 -36.741 1.00 94.94 184 LYS A N 1
ATOM 1365 C CA . LYS A 1 184 ? 22.467 -14.043 -36.055 1.00 94.94 184 LYS A CA 1
ATOM 1366 C C . LYS A 1 184 ? 22.084 -13.884 -34.584 1.00 94.94 184 LYS A C 1
ATOM 1368 O O . LYS A 1 184 ? 21.256 -14.646 -34.093 1.00 94.94 184 LYS A O 1
ATOM 1373 N N . VAL A 1 185 ? 22.694 -12.932 -33.876 1.00 95.75 185 VAL A N 1
ATOM 1374 C CA . VAL A 1 185 ? 22.525 -12.786 -32.417 1.00 95.75 185 VAL A CA 1
ATOM 1375 C C . VAL A 1 185 ? 21.459 -11.764 -32.029 1.00 95.75 185 VAL A C 1
ATOM 1377 O O . VAL A 1 185 ? 20.939 -11.834 -30.916 1.00 95.75 185 VAL A O 1
ATOM 1380 N N . GLN A 1 186 ? 21.079 -10.851 -32.930 1.00 94.00 186 GLN A N 1
ATOM 1381 C CA . GLN A 1 186 ? 20.101 -9.801 -32.633 1.00 94.00 186 GLN A CA 1
ATOM 1382 C C . GLN A 1 186 ? 18.757 -10.334 -32.105 1.00 94.00 186 GLN A C 1
ATOM 1384 O O . GLN A 1 186 ? 18.258 -9.756 -31.141 1.00 94.00 186 GLN A O 1
ATOM 1389 N N . PRO A 1 187 ? 18.170 -11.432 -32.631 1.00 93.62 187 PRO A N 1
ATOM 1390 C CA . PRO A 1 187 ? 16.932 -11.975 -32.068 1.00 93.62 187 PRO A CA 1
ATOM 1391 C C . PRO A 1 187 ? 17.072 -12.395 -30.598 1.00 93.62 187 PRO A C 1
ATOM 1393 O O . PRO A 1 187 ? 16.159 -12.167 -29.806 1.00 93.62 187 PRO A O 1
ATOM 1396 N N . MET A 1 188 ? 18.229 -12.949 -30.218 1.00 94.69 188 MET A N 1
ATOM 1397 C CA . MET A 1 188 ? 18.504 -13.370 -28.841 1.00 94.69 188 MET A CA 1
ATOM 1398 C C . MET A 1 188 ? 18.695 -12.155 -27.927 1.00 94.69 188 MET A C 1
ATOM 1400 O O . MET A 1 188 ? 18.080 -12.081 -26.866 1.00 94.69 188 MET A O 1
ATOM 1404 N N . ILE A 1 189 ? 19.462 -11.155 -28.381 1.00 94.44 189 ILE A N 1
ATOM 1405 C CA . ILE A 1 189 ? 19.624 -9.876 -27.672 1.00 94.44 189 ILE A CA 1
ATOM 1406 C C . ILE A 1 189 ? 18.264 -9.208 -27.453 1.00 94.44 189 ILE A C 1
ATOM 1408 O O . ILE A 1 189 ? 17.967 -8.789 -26.338 1.00 94.44 189 ILE A O 1
ATOM 1412 N N . ASN A 1 190 ? 17.414 -9.146 -28.483 1.00 91.75 190 ASN A N 1
ATOM 1413 C CA . ASN A 1 190 ? 16.078 -8.556 -28.385 1.00 91.75 190 ASN A CA 1
ATOM 1414 C C . ASN A 1 190 ? 15.228 -9.262 -27.319 1.00 91.75 190 ASN A C 1
ATOM 1416 O O . ASN A 1 190 ? 14.560 -8.598 -26.526 1.00 91.75 190 ASN A O 1
ATOM 1420 N N . GLN A 1 191 ? 15.267 -10.598 -27.275 1.00 92.31 191 GLN A N 1
ATOM 1421 C CA . GLN A 1 191 ? 14.548 -11.382 -26.271 1.00 92.31 191 GLN A CA 1
ATOM 1422 C C . GLN A 1 191 ? 15.056 -11.095 -24.849 1.00 92.31 191 GLN A C 1
ATOM 1424 O O . GLN A 1 191 ? 14.245 -10.905 -23.937 1.00 92.31 191 GLN A O 1
ATOM 1429 N N . GLU A 1 192 ? 16.375 -11.035 -24.652 1.00 94.25 192 GLU A N 1
ATOM 1430 C CA . GLU A 1 192 ? 16.971 -10.728 -23.348 1.00 94.25 192 GLU A CA 1
ATOM 1431 C C . GLU A 1 192 ? 16.668 -9.299 -22.896 1.00 94.25 192 GLU A C 1
ATOM 1433 O O . GLU A 1 192 ? 16.211 -9.096 -21.769 1.00 94.25 192 GLU A O 1
ATOM 1438 N N . VAL A 1 193 ? 16.845 -8.314 -23.781 1.00 93.12 193 VAL A N 1
ATOM 1439 C CA . VAL A 1 193 ? 16.532 -6.906 -23.508 1.00 93.12 193 VAL A CA 1
ATOM 1440 C C . VAL A 1 193 ? 15.053 -6.743 -23.162 1.00 93.12 193 VAL A C 1
ATOM 1442 O O . VAL A 1 193 ? 14.737 -6.087 -22.173 1.00 93.12 193 VAL A O 1
ATOM 1445 N N . ALA A 1 194 ? 14.137 -7.392 -23.888 1.00 90.06 194 ALA A N 1
ATOM 1446 C CA . ALA A 1 194 ? 12.713 -7.369 -23.550 1.00 90.06 194 ALA A CA 1
ATOM 1447 C C . ALA A 1 194 ? 12.431 -7.974 -22.160 1.00 90.06 194 ALA A C 1
ATOM 1449 O O . ALA A 1 194 ? 11.566 -7.491 -21.424 1.00 90.06 194 ALA A O 1
ATOM 1450 N N . GLY A 1 195 ? 13.161 -9.022 -21.764 1.00 91.25 195 GLY A N 1
ATOM 1451 C CA . GLY A 1 195 ? 13.126 -9.565 -20.404 1.00 91.25 195 GLY A CA 1
ATOM 1452 C C . GLY A 1 195 ? 13.587 -8.549 -19.356 1.00 91.25 195 GLY A C 1
ATOM 1453 O O . GLY A 1 195 ? 12.854 -8.282 -18.403 1.00 91.25 195 GLY A O 1
ATOM 1454 N N . ILE A 1 196 ? 14.758 -7.944 -19.567 1.00 92.38 196 ILE A N 1
ATOM 1455 C CA . ILE A 1 196 ? 15.343 -6.939 -18.668 1.00 92.38 196 ILE A CA 1
ATOM 1456 C C . ILE A 1 196 ? 14.410 -5.736 -18.511 1.00 92.38 196 ILE A C 1
ATOM 1458 O O . ILE A 1 196 ? 14.137 -5.323 -17.385 1.00 92.38 196 ILE A O 1
ATOM 1462 N N . MET A 1 197 ? 13.876 -5.206 -19.613 1.00 89.50 197 MET A N 1
ATOM 1463 C CA . MET A 1 197 ? 12.997 -4.034 -19.596 1.00 89.50 197 MET A CA 1
ATOM 1464 C C . MET A 1 197 ? 11.681 -4.306 -18.863 1.00 89.50 197 MET A C 1
ATOM 1466 O O . MET A 1 197 ? 11.206 -3.438 -18.134 1.00 89.50 197 MET A O 1
ATOM 1470 N N . ARG A 1 198 ? 11.110 -5.516 -18.975 1.00 87.69 198 ARG A N 1
ATOM 1471 C CA . ARG A 1 198 ? 9.923 -5.900 -18.188 1.00 87.69 198 ARG A CA 1
ATOM 1472 C C . ARG A 1 198 ? 10.217 -5.928 -16.690 1.00 87.69 198 ARG A C 1
ATOM 1474 O O . ARG A 1 198 ? 9.450 -5.359 -15.914 1.00 87.69 198 ARG A O 1
ATOM 1481 N N . THR A 1 199 ? 11.320 -6.557 -16.286 1.00 90.19 199 THR A N 1
ATOM 1482 C CA . THR A 1 199 ? 11.719 -6.631 -14.871 1.00 90.19 199 THR A CA 1
ATOM 1483 C C . THR A 1 199 ? 12.018 -5.246 -14.311 1.00 90.19 199 THR A C 1
ATOM 1485 O O . THR A 1 199 ? 11.478 -4.870 -13.273 1.00 90.19 199 THR A O 1
ATOM 1488 N N . TRP A 1 200 ? 12.815 -4.452 -15.025 1.00 92.50 200 TRP A N 1
ATOM 1489 C CA . TRP A 1 200 ? 13.170 -3.104 -14.598 1.00 92.50 200 TRP A CA 1
ATOM 1490 C C . TRP A 1 200 ? 11.958 -2.165 -14.566 1.00 92.50 200 TRP A C 1
ATOM 1492 O O . TRP A 1 200 ? 11.809 -1.402 -13.616 1.00 92.50 200 TRP A O 1
ATOM 1502 N N . GLY A 1 201 ? 11.036 -2.273 -15.527 1.00 88.06 201 GLY A N 1
ATOM 1503 C CA . GLY A 1 201 ? 9.758 -1.563 -15.481 1.00 88.06 201 GLY A CA 1
ATOM 1504 C C . GLY A 1 201 ? 8.977 -1.878 -14.202 1.00 88.06 201 GLY A C 1
ATOM 1505 O O . GLY A 1 201 ? 8.541 -0.963 -13.507 1.00 88.06 201 GLY A O 1
ATOM 1506 N N . ALA A 1 202 ? 8.873 -3.155 -13.819 1.00 86.50 202 ALA A N 1
ATOM 1507 C CA . ALA A 1 202 ? 8.228 -3.556 -12.566 1.00 86.50 202 ALA A CA 1
ATOM 1508 C C . ALA A 1 202 ? 8.962 -3.040 -11.308 1.00 86.50 202 ALA A C 1
ATOM 1510 O O . ALA A 1 202 ? 8.322 -2.716 -10.305 1.00 86.50 202 ALA A O 1
ATOM 1511 N N . GLU A 1 203 ? 10.292 -2.935 -11.341 1.00 90.62 203 GLU A N 1
ATOM 1512 C CA . GLU A 1 203 ? 11.084 -2.330 -10.260 1.00 90.62 203 GLU A CA 1
ATOM 1513 C C . GLU A 1 203 ? 10.827 -0.826 -10.131 1.00 90.62 203 GLU A C 1
ATOM 1515 O O . GLU A 1 203 ? 10.574 -0.354 -9.021 1.00 90.62 203 GLU A O 1
ATOM 1520 N N . LEU A 1 204 ? 10.838 -0.088 -11.248 1.00 89.88 204 LEU A N 1
ATOM 1521 C CA . LEU A 1 204 ? 10.511 1.341 -11.284 1.00 89.88 204 LEU A CA 1
ATOM 1522 C C . LEU A 1 204 ? 9.102 1.586 -10.741 1.00 89.88 204 LEU A C 1
ATOM 1524 O O . LEU A 1 204 ? 8.910 2.469 -9.903 1.00 89.88 204 LEU A O 1
ATOM 1528 N N . MET A 1 205 ? 8.144 0.743 -11.136 1.00 86.00 205 MET A N 1
ATOM 1529 C CA . MET A 1 205 ? 6.783 0.784 -10.609 1.00 86.00 205 MET A CA 1
ATOM 1530 C C . MET A 1 205 ? 6.740 0.638 -9.096 1.00 86.00 205 MET A C 1
ATOM 1532 O O . MET A 1 205 ? 6.128 1.447 -8.399 1.00 86.00 205 MET A O 1
ATOM 1536 N N . ARG A 1 206 ? 7.400 -0.400 -8.577 1.00 87.44 206 ARG A N 1
ATOM 1537 C CA . ARG A 1 206 ? 7.425 -0.681 -7.143 1.00 87.44 206 ARG A CA 1
ATOM 1538 C C . ARG A 1 206 ? 8.086 0.460 -6.378 1.00 87.44 206 ARG A C 1
ATOM 1540 O O . ARG A 1 206 ? 7.563 0.868 -5.347 1.00 87.44 206 ARG A O 1
ATOM 1547 N N . ALA A 1 207 ? 9.200 0.988 -6.882 1.00 89.38 207 ALA A N 1
ATOM 1548 C CA . ALA A 1 207 ? 9.896 2.117 -6.274 1.00 89.38 207 ALA A CA 1
ATOM 1549 C C . ALA A 1 207 ? 9.012 3.372 -6.239 1.00 89.38 207 ALA A C 1
ATOM 1551 O O . ALA A 1 207 ? 8.954 4.056 -5.214 1.00 89.38 207 ALA A O 1
ATOM 1552 N N . ARG A 1 208 ? 8.274 3.647 -7.323 1.00 87.31 208 ARG A N 1
ATOM 1553 C CA . ARG A 1 208 ? 7.332 4.768 -7.381 1.00 87.31 208 ARG A CA 1
ATOM 1554 C C . ARG A 1 208 ? 6.187 4.591 -6.391 1.00 87.31 208 ARG A C 1
ATOM 1556 O O . ARG A 1 208 ? 5.946 5.495 -5.600 1.00 87.31 208 ARG A O 1
ATOM 1563 N N . MET A 1 209 ? 5.550 3.421 -6.383 1.00 87.75 209 MET A N 1
ATOM 1564 C CA . MET A 1 209 ? 4.476 3.095 -5.443 1.00 87.75 209 MET A CA 1
ATOM 1565 C C . MET A 1 209 ? 4.945 3.254 -3.992 1.00 87.75 209 MET A C 1
ATOM 1567 O O . MET A 1 209 ? 4.294 3.950 -3.221 1.00 87.75 209 MET A O 1
ATOM 1571 N N . LYS A 1 210 ? 6.107 2.691 -3.630 1.00 89.12 210 LYS A N 1
ATOM 1572 C CA . LYS A 1 210 ? 6.701 2.848 -2.291 1.00 89.12 210 LYS A CA 1
ATOM 1573 C C . LYS A 1 210 ? 6.882 4.317 -1.918 1.00 89.12 210 LYS A C 1
ATOM 1575 O O . LYS A 1 210 ? 6.449 4.737 -0.851 1.00 89.12 210 LYS A O 1
ATOM 1580 N N . LYS A 1 211 ? 7.454 5.115 -2.826 1.00 89.31 211 LYS A N 1
ATOM 1581 C CA . LYS A 1 211 ? 7.645 6.556 -2.620 1.00 89.31 211 LYS A CA 1
ATOM 1582 C C . LYS A 1 211 ? 6.318 7.289 -2.399 1.00 89.31 211 LYS A C 1
ATOM 1584 O O . LYS A 1 211 ? 6.250 8.141 -1.517 1.00 89.31 211 LYS A O 1
ATOM 1589 N N . SER A 1 212 ? 5.288 6.962 -3.177 1.00 88.62 212 SER A N 1
ATOM 1590 C CA . SER A 1 212 ? 3.950 7.546 -3.031 1.00 88.62 212 SER A CA 1
ATOM 1591 C C . SER A 1 212 ? 3.265 7.136 -1.727 1.00 88.62 212 SER A C 1
ATOM 1593 O O . SER A 1 212 ? 2.518 7.934 -1.177 1.00 88.62 212 SER A O 1
ATOM 1595 N N . MET A 1 213 ? 3.542 5.940 -1.196 1.00 90.00 213 MET A N 1
ATOM 1596 C CA . MET A 1 213 ? 2.949 5.435 0.052 1.00 90.00 213 MET A CA 1
ATOM 1597 C C . MET A 1 213 ? 3.636 5.943 1.326 1.00 90.00 213 MET A C 1
ATOM 1599 O O . MET A 1 213 ? 3.087 5.771 2.413 1.00 90.00 213 MET A O 1
ATOM 1603 N N . THR A 1 214 ? 4.794 6.603 1.233 1.00 90.75 214 THR A N 1
ATOM 1604 C CA . THR A 1 214 ? 5.515 7.152 2.396 1.00 90.75 214 THR A CA 1
ATOM 1605 C C . THR A 1 214 ? 4.634 7.984 3.346 1.00 90.75 214 THR A C 1
ATOM 1607 O O . THR A 1 214 ? 4.734 7.773 4.554 1.00 90.75 214 THR A O 1
ATOM 1610 N N . PRO A 1 215 ? 3.741 8.886 2.878 1.00 89.38 215 PRO A N 1
ATOM 1611 C CA . PRO A 1 215 ? 2.861 9.642 3.773 1.00 89.38 215 PRO A CA 1
ATOM 1612 C C . PRO A 1 215 ? 1.866 8.759 4.535 1.00 89.38 215 PRO A C 1
ATOM 1614 O O . PRO A 1 215 ? 1.584 9.025 5.700 1.00 89.38 215 PRO A O 1
ATOM 1617 N N . LEU A 1 216 ? 1.361 7.696 3.901 1.00 89.31 216 LEU A N 1
ATOM 1618 C CA . LEU A 1 216 ? 0.481 6.722 4.547 1.00 89.31 216 LEU A CA 1
ATOM 1619 C C . LEU A 1 216 ? 1.230 5.934 5.623 1.00 89.31 216 LEU A C 1
ATOM 1621 O O . LEU A 1 216 ? 0.733 5.799 6.735 1.00 89.31 216 LEU A O 1
ATOM 1625 N N . VAL A 1 217 ? 2.440 5.463 5.314 1.00 89.88 217 VAL A N 1
ATOM 1626 C CA . VAL A 1 217 ? 3.308 4.777 6.283 1.00 89.88 217 VAL A CA 1
ATOM 1627 C C . VAL A 1 217 ? 3.588 5.678 7.488 1.00 89.88 217 VAL A C 1
ATOM 1629 O O . VAL A 1 217 ? 3.416 5.242 8.622 1.00 89.88 217 VAL A O 1
ATOM 1632 N N . ALA A 1 218 ? 3.925 6.950 7.256 1.00 88.69 218 ALA A N 1
ATOM 1633 C CA . ALA A 1 218 ? 4.158 7.914 8.328 1.00 88.69 218 ALA A CA 1
ATOM 1634 C C . ALA A 1 218 ? 2.907 8.149 9.196 1.00 88.69 218 ALA A C 1
ATOM 1636 O O . ALA A 1 218 ? 3.024 8.227 10.418 1.00 88.69 218 ALA A O 1
ATOM 1637 N N . GLN A 1 219 ? 1.716 8.219 8.586 1.00 86.62 219 GLN A N 1
ATOM 1638 C CA . GLN A 1 219 ? 0.449 8.309 9.320 1.00 86.62 219 GLN A CA 1
ATOM 1639 C C . GLN A 1 219 ? 0.212 7.076 10.190 1.00 86.62 219 GLN A C 1
ATOM 1641 O O . GLN A 1 219 ? -0.063 7.219 11.376 1.00 86.62 219 GLN A O 1
ATOM 1646 N N . ILE A 1 220 ? 0.392 5.879 9.633 1.00 86.44 220 ILE A N 1
ATOM 1647 C CA . ILE A 1 220 ? 0.243 4.624 10.374 1.00 86.44 220 ILE A CA 1
ATOM 1648 C C . ILE A 1 220 ? 1.217 4.561 11.556 1.00 86.44 220 ILE A C 1
ATOM 1650 O O . ILE A 1 220 ? 0.832 4.160 12.652 1.00 86.44 220 ILE A O 1
ATOM 1654 N N . ASP A 1 221 ? 2.470 4.967 11.356 1.00 87.38 221 ASP A N 1
ATOM 1655 C CA . ASP A 1 221 ? 3.469 4.977 12.423 1.00 87.38 221 ASP A CA 1
ATOM 1656 C C . ASP A 1 221 ? 3.087 5.963 13.540 1.00 87.38 221 ASP A C 1
ATOM 1658 O O . ASP A 1 221 ? 3.192 5.626 14.719 1.00 87.38 221 ASP A O 1
ATOM 1662 N N . SER A 1 222 ? 2.575 7.146 13.188 1.00 86.38 222 SER A N 1
ATOM 1663 C CA . SER A 1 222 ? 2.041 8.113 14.157 1.00 86.38 222 SER A CA 1
ATOM 1664 C C . SER A 1 222 ? 0.828 7.563 14.916 1.00 86.38 222 SER A C 1
ATOM 1666 O O . SER A 1 222 ? 0.722 7.737 16.134 1.00 86.38 222 SER A O 1
ATOM 1668 N N . ASP A 1 223 ? -0.076 6.867 14.226 1.00 82.50 223 ASP A N 1
ATOM 1669 C CA . ASP A 1 223 ? -1.259 6.248 14.830 1.00 82.50 223 ASP A CA 1
ATOM 1670 C C . ASP A 1 223 ? -0.864 5.099 15.777 1.00 82.50 223 ASP A C 1
ATOM 1672 O O . ASP A 1 223 ? -1.501 4.897 16.809 1.00 82.50 223 ASP A O 1
ATOM 1676 N N . LEU A 1 224 ? 0.202 4.352 15.469 1.00 82.44 224 LEU A N 1
ATOM 1677 C CA . LEU A 1 224 ? 0.743 3.308 16.346 1.00 82.44 224 LEU A CA 1
ATOM 1678 C C . LEU A 1 224 ? 1.420 3.884 17.594 1.00 82.44 224 LEU A C 1
ATOM 1680 O O . LEU A 1 224 ? 1.271 3.320 18.676 1.00 82.44 224 LEU A O 1
ATOM 1684 N N . VAL A 1 225 ? 2.166 4.985 17.456 1.00 83.69 225 VAL A N 1
ATOM 1685 C CA . VAL A 1 225 ? 2.821 5.649 18.594 1.00 83.69 225 VAL A CA 1
ATOM 1686 C C . VAL A 1 225 ? 1.780 6.252 19.531 1.00 83.69 225 VAL A C 1
ATOM 1688 O O . VAL A 1 225 ? 1.846 6.016 20.733 1.00 83.69 225 VAL A O 1
ATOM 1691 N N . SER A 1 226 ? 0.787 6.968 18.997 1.00 78.38 226 SER A N 1
ATOM 1692 C CA . SER A 1 226 ? -0.272 7.587 19.809 1.00 78.38 226 SER A CA 1
ATOM 1693 C C . SER A 1 226 ? -1.109 6.569 20.589 1.00 78.38 226 SER A C 1
ATOM 1695 O O . SER A 1 226 ? -1.487 6.844 21.720 1.00 78.38 226 SER A O 1
ATOM 1697 N N . GLN A 1 227 ? -1.322 5.363 20.053 1.00 71.50 227 GLN A N 1
ATOM 1698 C CA . GLN A 1 227 ? -2.002 4.276 20.774 1.00 71.50 227 GLN A CA 1
ATOM 1699 C C . GLN A 1 227 ? -1.194 3.691 21.945 1.00 71.50 227 GLN A C 1
ATOM 1701 O O . GLN A 1 227 ? -1.772 3.022 22.798 1.00 71.50 227 GLN A O 1
ATOM 1706 N N . GLY A 1 228 ? 0.127 3.888 21.975 1.00 64.88 228 GLY A N 1
ATOM 1707 C CA . GLY A 1 228 ? 0.997 3.430 23.062 1.00 64.88 228 GLY A CA 1
ATOM 1708 C C . GLY A 1 228 ? 1.221 4.468 24.164 1.00 64.88 228 GLY A C 1
ATOM 1709 O O . GLY A 1 228 ? 1.851 4.151 25.171 1.00 64.88 228 GLY A O 1
ATOM 1710 N N . VAL A 1 229 ? 0.740 5.698 23.977 1.00 50.59 229 VAL A N 1
ATOM 1711 C CA . VAL A 1 229 ? 0.924 6.815 24.907 1.00 50.59 229 VAL A CA 1
ATOM 1712 C C . VAL A 1 229 ? -0.389 7.069 25.647 1.00 50.59 229 VAL A C 1
ATOM 1714 O O . VAL A 1 229 ? -1.468 6.984 25.064 1.00 50.59 229 VAL A O 1
ATOM 1717 N N . ALA A 1 230 ? -0.314 7.356 26.950 1.00 44.34 230 ALA A N 1
ATOM 1718 C CA . ALA A 1 230 ? -1.497 7.684 27.737 1.00 44.34 230 ALA A CA 1
ATOM 1719 C C . ALA A 1 230 ? -2.236 8.899 27.119 1.00 44.34 230 ALA A C 1
ATOM 1721 O O . ALA A 1 230 ? -1.572 9.808 26.616 1.00 44.34 230 ALA A O 1
ATOM 1722 N N . PRO A 1 231 ? -3.581 8.976 27.179 1.00 40.72 231 PRO A N 1
ATOM 1723 C CA . PRO A 1 231 ? -4.382 9.966 26.438 1.00 40.72 231 PRO A CA 1
ATOM 1724 C C . PRO A 1 231 ? -4.153 11.467 26.729 1.00 40.72 231 PRO A C 1
ATOM 1726 O O . PRO A 1 231 ? -4.906 12.290 26.223 1.00 40.72 231 PRO A O 1
ATOM 1729 N N . GLY A 1 232 ? -3.158 11.849 27.533 1.00 36.72 232 GLY A N 1
ATOM 1730 C CA . GLY A 1 232 ? -2.767 13.243 27.794 1.00 36.72 232 GLY A CA 1
ATOM 1731 C C . GLY A 1 232 ? -1.366 13.618 27.298 1.00 36.72 232 GLY A C 1
ATOM 1732 O O . GLY A 1 232 ? -1.051 14.802 27.240 1.00 36.72 232 GLY A O 1
ATOM 1733 N N . ASP A 1 233 ? -0.555 12.631 26.903 1.00 37.00 233 ASP A N 1
ATOM 1734 C CA . ASP A 1 233 ? 0.859 12.823 26.549 1.00 37.00 233 ASP A CA 1
ATOM 1735 C C . ASP A 1 233 ? 1.130 12.604 25.054 1.00 37.00 233 ASP A C 1
ATOM 1737 O O . ASP A 1 233 ? 2.271 12.715 24.599 1.00 37.00 233 ASP A O 1
ATOM 1741 N N . ALA A 1 234 ? 0.099 12.265 24.272 1.00 41.28 234 ALA A N 1
ATOM 1742 C CA . ALA A 1 234 ? 0.252 12.055 22.843 1.00 41.28 234 ALA A CA 1
ATOM 1743 C C . ALA A 1 234 ? 0.667 13.387 22.189 1.00 41.28 234 ALA A C 1
ATOM 1745 O O . ALA A 1 234 ? -0.105 14.351 22.234 1.00 41.28 234 ALA A O 1
ATOM 1746 N N . PRO A 1 235 ? 1.862 13.480 21.574 1.00 40.69 235 PRO A N 1
ATOM 1747 C CA . PRO A 1 235 ? 2.218 14.659 20.806 1.00 40.69 235 PRO A CA 1
ATOM 1748 C C . PRO A 1 235 ? 1.151 14.824 19.726 1.00 40.69 235 PRO A C 1
ATOM 1750 O O . PRO A 1 235 ? 0.914 13.895 18.950 1.00 40.69 235 PRO A O 1
ATOM 1753 N N . GLY A 1 236 ? 0.467 15.976 19.725 1.00 44.00 236 GLY A N 1
ATOM 1754 C CA . GLY A 1 236 ? -0.585 16.277 18.757 1.00 44.00 236 GLY A CA 1
ATOM 1755 C C . GLY A 1 236 ? -0.112 15.896 17.360 1.00 44.00 236 GLY A C 1
ATOM 1756 O O . GLY A 1 236 ? 1.058 16.123 17.048 1.00 44.00 236 GLY A O 1
ATOM 1757 N N . SER A 1 237 ? -0.986 15.262 16.570 1.00 42.88 237 SER A N 1
ATOM 1758 C CA . SER A 1 237 ? -0.706 14.664 15.259 1.00 42.88 237 SER A CA 1
ATOM 1759 C C . SER A 1 237 ? -0.203 15.705 14.247 1.00 42.88 237 SER A C 1
ATOM 1761 O O . SER A 1 237 ? -0.859 16.076 13.280 1.00 42.88 237 SER A O 1
ATOM 1763 N N . GLY A 1 238 ? 1.022 16.187 14.454 1.00 43.78 238 GLY A N 1
ATOM 1764 C CA . GLY A 1 238 ? 1.710 17.216 13.685 1.00 43.78 238 GLY A CA 1
ATOM 1765 C C . GLY A 1 238 ? 2.209 16.704 12.341 1.00 43.78 238 GLY A C 1
ATOM 1766 O O . GLY A 1 238 ? 3.105 17.305 11.745 1.00 43.78 238 GLY A O 1
ATOM 1767 N N . LEU A 1 239 ? 1.638 15.603 11.847 1.00 44.25 239 LEU A N 1
ATOM 1768 C CA . LEU A 1 239 ? 1.787 15.201 10.464 1.00 44.25 239 LEU A CA 1
ATOM 1769 C C . LEU A 1 239 ? 1.102 16.257 9.607 1.00 44.25 239 LEU A C 1
ATOM 1771 O O . LEU A 1 239 ? -0.098 16.193 9.314 1.00 44.25 239 LEU A O 1
ATOM 1775 N N . LYS A 1 240 ? 1.914 17.243 9.208 1.00 48.41 240 LYS A N 1
ATOM 1776 C CA . LYS A 1 240 ? 1.616 18.150 8.107 1.00 48.41 240 LYS A CA 1
ATOM 1777 C C . LYS A 1 240 ? 1.025 17.298 6.997 1.00 48.41 240 LYS A C 1
ATOM 1779 O O . LYS A 1 240 ? 1.655 16.331 6.565 1.00 48.41 240 LYS A O 1
ATOM 1784 N N . ALA A 1 241 ? -0.197 17.638 6.584 1.00 48.38 241 ALA A N 1
ATOM 1785 C CA . ALA A 1 241 ? -0.788 17.066 5.388 1.00 48.38 241 ALA A CA 1
ATOM 1786 C C . ALA A 1 241 ? 0.293 17.054 4.304 1.00 48.38 241 ALA A C 1
ATOM 1788 O O . ALA A 1 241 ? 0.993 18.061 4.134 1.00 48.38 241 ALA A O 1
ATOM 1789 N N . ALA A 1 242 ? 0.476 15.906 3.639 1.00 48.34 242 ALA A N 1
ATOM 1790 C CA . ALA A 1 242 ? 1.352 15.840 2.479 1.00 48.34 242 ALA A CA 1
ATOM 1791 C C . ALA A 1 242 ? 1.019 17.057 1.603 1.00 48.34 242 ALA A C 1
ATOM 1793 O O . ALA A 1 242 ? -0.173 17.330 1.420 1.00 48.34 242 ALA A O 1
ATOM 1794 N N . PRO A 1 243 ? 2.020 17.854 1.185 1.00 46.59 243 PRO A N 1
ATOM 1795 C CA . PRO A 1 243 ? 1.766 19.143 0.564 1.00 46.59 243 PRO A CA 1
ATOM 1796 C C . PRO A 1 243 ? 0.738 18.958 -0.548 1.00 46.59 243 PRO A C 1
ATOM 1798 O O . PRO A 1 243 ? 0.974 18.218 -1.500 1.00 46.59 243 PRO A O 1
ATOM 1801 N N . ALA A 1 244 ? -0.414 19.618 -0.404 1.00 44.56 244 ALA A N 1
ATOM 1802 C CA . ALA A 1 244 ? -1.546 19.515 -1.325 1.00 44.56 244 ALA A CA 1
ATOM 1803 C C . ALA A 1 244 ? -1.216 20.024 -2.746 1.00 44.56 244 ALA A C 1
ATOM 1805 O O . ALA A 1 244 ? -2.062 19.998 -3.633 1.00 44.56 244 ALA A O 1
ATOM 1806 N N . GLY A 1 245 ? 0.015 20.483 -2.980 1.00 40.88 245 GLY A N 1
ATOM 1807 C CA . GLY A 1 245 ? 0.494 20.969 -4.260 1.00 40.88 245 GLY A CA 1
ATOM 1808 C C . GLY A 1 245 ? 1.496 20.014 -4.897 1.00 40.88 245 GLY A C 1
ATOM 1809 O O . GLY A 1 245 ? 2.646 19.944 -4.472 1.00 40.88 245 GLY A O 1
ATOM 1810 N N . GLY A 1 246 ? 1.086 19.353 -5.982 1.00 46.28 246 GLY A N 1
ATOM 1811 C CA . GLY A 1 246 ? 1.974 19.202 -7.139 1.00 46.28 246 GLY A CA 1
ATOM 1812 C C . GLY A 1 246 ? 2.177 17.808 -7.730 1.00 46.28 246 GLY A C 1
ATOM 1813 O O . GLY A 1 246 ? 2.651 17.735 -8.858 1.00 46.28 246 GLY A O 1
ATOM 1814 N N . GLN A 1 247 ? 1.828 16.707 -7.055 1.00 53.59 247 GLN A N 1
ATOM 1815 C CA . GLN A 1 247 ? 1.971 15.370 -7.658 1.00 53.59 247 GLN A CA 1
ATOM 1816 C C . GLN A 1 247 ? 0.612 14.717 -7.928 1.00 53.59 247 GLN A C 1
ATOM 1818 O O . GLN A 1 247 ? 0.032 14.058 -7.071 1.00 53.59 247 GLN A O 1
ATOM 1823 N N . THR A 1 248 ? 0.128 14.885 -9.157 1.00 70.50 248 THR A N 1
ATOM 1824 C CA . THR A 1 248 ? -1.194 14.471 -9.667 1.00 70.50 248 THR A CA 1
ATOM 1825 C C . THR A 1 248 ? -1.270 13.011 -10.139 1.00 70.50 248 THR A C 1
ATOM 1827 O O . THR A 1 248 ? -2.197 12.638 -10.850 1.00 70.50 248 THR A O 1
ATOM 1830 N N . GLY A 1 249 ? -0.296 12.175 -9.772 1.00 85.12 249 GLY A N 1
ATOM 1831 C CA . GLY A 1 249 ? -0.231 10.775 -10.202 1.00 85.12 249 GLY A CA 1
ATOM 1832 C C . GLY A 1 249 ? -1.240 9.852 -9.500 1.00 85.12 249 GLY A C 1
ATOM 1833 O O . GLY A 1 249 ? -1.557 10.078 -8.324 1.00 85.12 249 GLY A O 1
ATOM 1834 N N . PRO A 1 250 ? -1.713 8.778 -10.164 1.00 88.25 250 PRO A N 1
ATOM 1835 C CA . PRO A 1 250 ? -2.676 7.835 -9.591 1.00 88.25 250 PRO A CA 1
ATOM 1836 C C . PRO A 1 250 ? -2.185 7.191 -8.288 1.00 88.25 250 PRO A C 1
ATOM 1838 O O . PRO A 1 250 ? -2.975 7.011 -7.365 1.00 88.25 250 PRO A O 1
ATOM 1841 N N . TRP A 1 251 ? -0.884 6.919 -8.134 1.00 88.62 251 TRP A N 1
ATOM 1842 C CA . TRP A 1 251 ? -0.353 6.352 -6.885 1.00 88.62 251 TRP A CA 1
ATOM 1843 C C . TRP A 1 251 ? -0.413 7.319 -5.704 1.00 88.62 251 TRP A C 1
ATOM 1845 O O . TRP A 1 251 ? -0.613 6.887 -4.568 1.00 88.62 251 TRP A O 1
ATOM 1855 N N . ASN A 1 252 ? -0.303 8.625 -5.957 1.00 88.38 252 ASN A N 1
ATOM 1856 C CA . ASN A 1 252 ? -0.517 9.625 -4.914 1.00 88.38 252 ASN A CA 1
ATOM 1857 C C . ASN A 1 252 ? -2.001 9.736 -4.566 1.00 88.38 252 ASN A C 1
ATOM 1859 O O . ASN A 1 252 ? -2.323 9.916 -3.397 1.00 88.38 252 ASN A O 1
ATOM 1863 N N . ALA A 1 253 ? -2.907 9.567 -5.537 1.00 90.44 253 ALA A N 1
ATOM 1864 C CA . ALA A 1 253 ? -4.338 9.477 -5.250 1.00 90.44 253 ALA A CA 1
ATOM 1865 C C . ALA A 1 253 ? -4.647 8.281 -4.333 1.00 90.44 253 ALA A C 1
ATOM 1867 O O . ALA A 1 253 ? -5.326 8.464 -3.323 1.00 90.44 253 ALA A O 1
ATOM 1868 N N . VAL A 1 254 ? -4.076 7.097 -4.606 1.00 91.88 254 VAL A N 1
ATOM 1869 C CA . VAL A 1 254 ? -4.207 5.924 -3.717 1.00 91.88 254 VAL A CA 1
ATOM 1870 C C . VAL A 1 254 ? -3.700 6.247 -2.308 1.00 91.88 254 VAL A C 1
ATOM 1872 O O . VAL A 1 254 ? -4.412 6.017 -1.330 1.00 91.88 254 VAL A O 1
ATOM 1875 N N . ALA A 1 255 ? -2.492 6.804 -2.194 1.00 91.19 255 ALA A N 1
ATOM 1876 C CA . ALA A 1 255 ? -1.900 7.136 -0.901 1.00 91.19 255 ALA A CA 1
ATOM 1877 C C . ALA A 1 255 ? -2.727 8.178 -0.132 1.00 91.19 255 ALA A C 1
ATOM 1879 O O . ALA A 1 255 ? -2.956 8.017 1.064 1.00 91.19 255 ALA A O 1
ATOM 1880 N N . ASN A 1 256 ? -3.232 9.208 -0.815 1.00 90.44 256 ASN A N 1
ATOM 1881 C CA . ASN A 1 256 ? -4.062 10.253 -0.219 1.00 90.44 256 ASN A CA 1
ATOM 1882 C C . ASN A 1 256 ? -5.400 9.706 0.288 1.00 90.44 256 ASN A C 1
ATOM 1884 O O . ASN A 1 256 ? -5.826 10.080 1.380 1.00 90.44 256 ASN A O 1
ATOM 1888 N N . ILE A 1 257 ? -6.041 8.798 -0.458 1.00 93.31 257 ILE A N 1
ATOM 1889 C CA . ILE A 1 257 ? -7.245 8.098 0.015 1.00 93.31 257 ILE A CA 1
ATOM 1890 C C . ILE A 1 257 ? -6.917 7.284 1.266 1.00 93.31 257 ILE A C 1
ATOM 1892 O O . ILE A 1 257 ? -7.653 7.369 2.246 1.00 93.31 257 ILE A O 1
ATOM 1896 N N . GLY A 1 258 ? -5.805 6.542 1.259 1.00 92.00 258 GLY A N 1
ATOM 1897 C CA . GLY A 1 258 ? -5.353 5.778 2.421 1.00 92.00 258 GLY A CA 1
ATOM 1898 C C . GLY A 1 258 ? -5.119 6.661 3.650 1.00 92.00 258 GLY A C 1
ATOM 1899 O O . GLY A 1 258 ? -5.605 6.342 4.731 1.00 92.00 258 GLY A O 1
ATOM 1900 N N . VAL A 1 259 ? -4.431 7.797 3.488 1.00 90.94 259 VAL A N 1
ATOM 1901 C CA . VAL A 1 259 ? -4.179 8.761 4.575 1.00 90.94 259 VAL A CA 1
ATOM 1902 C C . VAL A 1 259 ? -5.491 9.335 5.103 1.00 90.94 259 VAL A C 1
ATOM 1904 O O . VAL A 1 259 ? -5.690 9.373 6.315 1.00 90.94 259 VAL A O 1
ATOM 1907 N N . ALA A 1 260 ? -6.391 9.764 4.215 1.00 91.19 260 ALA A N 1
ATOM 1908 C CA . ALA A 1 260 ? -7.683 10.322 4.605 1.00 91.19 260 ALA A CA 1
ATOM 1909 C C . ALA A 1 260 ? -8.543 9.294 5.356 1.00 91.19 260 ALA A C 1
ATOM 1911 O O . ALA A 1 260 ? -9.108 9.618 6.397 1.00 91.19 260 ALA A O 1
ATOM 1912 N N . ALA A 1 261 ? -8.588 8.049 4.872 1.00 92.50 261 ALA A N 1
ATOM 1913 C CA . ALA A 1 261 ? -9.306 6.962 5.528 1.00 92.50 261 ALA A CA 1
ATOM 1914 C C . ALA A 1 261 ? -8.700 6.612 6.896 1.00 92.50 261 ALA A C 1
ATOM 1916 O O . ALA A 1 261 ? -9.442 6.431 7.857 1.00 92.50 261 ALA A O 1
ATOM 1917 N N . SER A 1 262 ? -7.365 6.569 7.008 1.00 89.88 262 SER A N 1
ATOM 1918 C CA . SER A 1 262 ? -6.675 6.331 8.287 1.00 89.88 262 SER A CA 1
ATOM 1919 C C . SER A 1 262 ? -7.003 7.422 9.304 1.00 89.88 262 SER A C 1
ATOM 1921 O O . SER A 1 262 ? -7.360 7.109 10.435 1.00 89.88 262 SER A O 1
ATOM 1923 N N . LYS A 1 263 ? -6.956 8.697 8.891 1.00 89.88 263 LYS A N 1
ATOM 1924 C CA . LYS A 1 263 ? -7.291 9.836 9.757 1.00 89.88 263 LYS A CA 1
ATOM 1925 C C . LYS A 1 263 ? -8.741 9.794 10.227 1.00 89.88 263 LYS A C 1
ATOM 1927 O O . LYS A 1 263 ? -8.975 9.837 11.427 1.00 89.88 263 LYS A O 1
ATOM 1932 N N . ALA A 1 264 ? -9.694 9.624 9.311 1.00 91.50 264 ALA A N 1
ATOM 1933 C CA . ALA A 1 264 ? -11.110 9.544 9.668 1.00 91.50 264 ALA A CA 1
ATOM 1934 C C . ALA A 1 264 ? -11.410 8.344 10.590 1.00 91.50 264 ALA A C 1
ATOM 1936 O O . ALA A 1 264 ? -12.191 8.453 11.534 1.00 91.50 264 ALA A O 1
ATOM 1937 N N . ALA A 1 265 ? -10.748 7.203 10.371 1.00 90.38 265 ALA A N 1
ATOM 1938 C CA . ALA A 1 265 ? -10.857 6.047 11.257 1.00 90.38 265 ALA A CA 1
ATOM 1939 C C . ALA A 1 265 ? -10.249 6.306 12.650 1.00 90.38 265 ALA A C 1
ATOM 1941 O O . ALA A 1 265 ? -10.812 5.867 13.656 1.00 90.38 265 ALA A O 1
ATOM 1942 N N . ALA A 1 266 ? -9.117 7.014 12.723 1.00 88.62 266 ALA A N 1
ATOM 1943 C CA . ALA A 1 266 ? -8.496 7.419 13.981 1.00 88.62 266 ALA A CA 1
ATOM 1944 C C . ALA A 1 266 ? -9.375 8.418 14.751 1.00 88.62 266 ALA A C 1
ATOM 1946 O O . ALA A 1 266 ? -9.555 8.255 15.954 1.00 88.62 266 ALA A O 1
ATOM 1947 N N . GLU A 1 267 ? -9.986 9.384 14.064 1.00 89.81 267 GLU A N 1
ATOM 1948 C CA . GLU A 1 267 ? -10.947 10.336 14.641 1.00 89.81 267 GLU A CA 1
ATOM 1949 C C . GLU A 1 267 ? -12.180 9.619 15.207 1.00 89.81 267 GLU A C 1
ATOM 1951 O O . GLU A 1 267 ? -12.544 9.838 16.363 1.00 89.81 267 GLU A O 1
ATOM 1956 N N . ALA A 1 268 ? -12.782 8.694 14.448 1.00 90.94 268 ALA A N 1
ATOM 1957 C CA . ALA A 1 268 ? -13.913 7.896 14.926 1.00 90.94 268 ALA A CA 1
ATOM 1958 C C . ALA A 1 268 ? -13.559 7.090 16.189 1.00 90.94 268 ALA A C 1
ATOM 1960 O O . ALA A 1 268 ? -14.356 7.010 17.126 1.00 90.94 268 ALA A O 1
ATOM 1961 N N . ARG A 1 269 ? -12.349 6.518 16.239 1.00 91.19 269 ARG A N 1
ATOM 1962 C CA . ARG A 1 269 ? -11.850 5.814 17.426 1.00 91.19 269 ARG A CA 1
ATOM 1963 C C . ARG A 1 269 ? -11.628 6.760 18.603 1.00 91.19 269 ARG A C 1
ATOM 1965 O O . ARG A 1 269 ? -11.998 6.412 19.718 1.00 91.19 269 ARG A O 1
ATOM 1972 N N . GLN A 1 270 ? -11.030 7.925 18.369 1.00 89.88 270 GLN A N 1
ATOM 1973 C CA . GLN A 1 270 ? -10.774 8.915 19.413 1.00 89.88 270 GLN A CA 1
ATOM 1974 C C . GLN A 1 270 ? -12.087 9.371 20.058 1.00 89.88 270 GLN A C 1
ATOM 1976 O O . GLN A 1 270 ? -12.200 9.359 21.279 1.00 89.88 270 GLN A O 1
ATOM 1981 N N . HIS A 1 271 ? -13.109 9.664 19.248 1.00 91.50 271 HIS A N 1
ATOM 1982 C CA . HIS A 1 271 ? -14.440 10.005 19.748 1.00 91.50 271 HIS A CA 1
ATOM 1983 C C . HIS A 1 271 ? -15.040 8.904 20.628 1.00 91.50 271 HIS A C 1
ATOM 1985 O O . HIS A 1 271 ? -15.552 9.199 21.705 1.00 91.50 271 HIS A O 1
ATOM 1991 N N . TYR A 1 272 ? -14.929 7.638 20.216 1.00 94.25 272 TYR A N 1
ATOM 1992 C CA . TYR A 1 272 ? -15.356 6.507 21.041 1.00 94.25 272 TYR A CA 1
ATOM 1993 C C . TYR A 1 272 ? -14.587 6.422 22.364 1.00 94.25 272 TYR A C 1
ATOM 1995 O O . TYR A 1 272 ? -15.185 6.254 23.423 1.00 94.25 272 TYR A O 1
ATOM 2003 N N . GLN A 1 273 ? -13.262 6.567 22.326 1.00 90.44 273 GLN A N 1
ATOM 2004 C CA . GLN A 1 273 ? -12.425 6.514 23.526 1.00 90.44 273 GLN A CA 1
ATOM 2005 C C . GLN A 1 273 ? -12.723 7.660 24.495 1.00 90.44 273 GLN A C 1
ATOM 2007 O O . GLN A 1 273 ? -12.707 7.449 25.708 1.00 90.44 273 GLN A O 1
ATOM 2012 N N . ASP A 1 274 ? -13.003 8.854 23.979 1.00 90.75 274 ASP A N 1
ATOM 2013 C CA . ASP A 1 274 ? -13.397 10.001 24.791 1.00 90.75 274 ASP A CA 1
ATOM 2014 C C . ASP A 1 274 ? -14.787 9.786 25.409 1.00 90.75 274 ASP A C 1
ATOM 2016 O O . ASP A 1 274 ? -14.941 9.985 26.615 1.00 90.75 274 ASP A O 1
ATOM 2020 N N . ASP A 1 275 ? -15.757 9.269 24.644 1.00 92.31 275 ASP A N 1
ATOM 2021 C CA . ASP A 1 275 ? -17.074 8.873 25.159 1.00 92.31 275 ASP A CA 1
ATOM 2022 C C . ASP A 1 275 ? -16.942 7.830 26.285 1.00 92.31 275 ASP A C 1
ATOM 2024 O O . ASP A 1 275 ? -17.498 8.016 27.370 1.00 92.31 275 ASP A O 1
ATOM 2028 N N . VAL A 1 276 ? -16.172 6.756 26.070 1.00 91.06 276 VAL A N 1
ATOM 2029 C CA . VAL A 1 276 ? -15.942 5.703 27.075 1.00 91.06 276 VAL A CA 1
ATOM 2030 C C . VAL A 1 276 ? -15.228 6.258 28.304 1.00 91.06 276 VAL A C 1
ATOM 2032 O O . VAL A 1 276 ? -15.616 5.932 29.424 1.00 91.06 276 VAL A O 1
ATOM 2035 N N . ARG A 1 277 ? -14.224 7.127 28.140 1.00 90.69 277 ARG A N 1
ATOM 2036 C CA . ARG A 1 277 ? -13.516 7.742 29.273 1.00 90.69 277 ARG A CA 1
ATOM 2037 C C . ARG A 1 277 ? -14.451 8.620 30.095 1.00 90.69 277 ARG A C 1
ATOM 2039 O O . ARG A 1 277 ? -14.474 8.501 31.318 1.00 90.69 277 ARG A O 1
ATOM 2046 N N . THR A 1 278 ? -15.230 9.479 29.443 1.00 91.00 278 THR A N 1
ATOM 2047 C CA . THR A 1 278 ? -16.168 10.379 30.119 1.00 91.00 278 THR A CA 1
ATOM 2048 C C . THR A 1 278 ? -17.275 9.604 30.822 1.00 91.00 278 THR A C 1
ATOM 2050 O O . THR A 1 278 ? -17.541 9.855 31.997 1.00 91.00 278 THR A O 1
ATOM 2053 N N . LEU A 1 279 ? -17.896 8.640 30.140 1.00 89.69 279 LEU A N 1
ATOM 2054 C CA . LEU A 1 279 ? -18.942 7.804 30.729 1.00 89.69 279 LEU A CA 1
ATOM 2055 C C . LEU A 1 279 ? -18.379 6.918 31.845 1.00 89.69 279 LEU A C 1
ATOM 2057 O O . LEU A 1 279 ? -19.017 6.773 32.883 1.00 89.69 279 LEU A O 1
ATOM 2061 N N . GLY A 1 280 ? -17.171 6.381 31.671 1.00 86.75 280 GLY A N 1
ATOM 2062 C CA . GLY A 1 280 ? -16.495 5.526 32.645 1.00 86.75 280 GLY A CA 1
ATOM 2063 C C . GLY A 1 280 ? -16.082 6.283 33.902 1.00 86.75 280 GLY A C 1
ATOM 2064 O O . GLY A 1 280 ? -16.277 5.783 35.002 1.00 86.75 280 GLY A O 1
ATOM 2065 N N . ALA A 1 281 ? -15.614 7.526 33.769 1.00 81.88 281 ALA A N 1
ATOM 2066 C CA . ALA A 1 281 ? -15.345 8.401 34.911 1.00 81.88 281 ALA A CA 1
ATOM 2067 C C . ALA A 1 281 ? -16.622 8.751 35.699 1.00 81.88 281 ALA A C 1
ATOM 2069 O O . ALA A 1 281 ? -16.561 9.007 36.900 1.00 81.88 281 ALA A O 1
ATOM 2070 N N . GLN A 1 282 ? -17.779 8.757 35.031 1.00 84.44 282 GLN A N 1
ATOM 2071 C CA . GLN A 1 282 ? -19.088 8.945 35.662 1.00 84.44 282 GLN A CA 1
ATOM 2072 C C . GLN A 1 282 ? -19.660 7.643 36.242 1.00 84.44 282 GLN A C 1
ATOM 2074 O O . GLN A 1 282 ? -20.586 7.695 37.053 1.00 84.44 282 GLN A O 1
ATOM 2079 N N . MET A 1 283 ? -19.148 6.477 35.834 1.00 82.38 283 MET A N 1
ATOM 2080 C CA . MET A 1 283 ? -19.534 5.195 36.413 1.00 82.38 283 MET A CA 1
ATOM 2081 C C . MET A 1 283 ? -18.891 5.039 37.786 1.00 82.38 283 MET A C 1
ATOM 2083 O O . MET A 1 283 ? -17.671 5.031 37.942 1.00 82.38 283 MET A O 1
ATOM 2087 N N . GLN A 1 284 ? -19.726 4.852 38.802 1.00 83.38 284 GLN A N 1
ATOM 2088 C CA . GLN A 1 284 ? -19.244 4.621 40.155 1.00 83.38 284 GLN A CA 1
ATOM 2089 C C . GLN A 1 284 ? -19.099 3.116 40.392 1.00 83.38 284 GLN A C 1
ATOM 2091 O O . GLN A 1 284 ? -19.954 2.475 40.992 1.00 83.38 284 GLN A O 1
ATOM 2096 N N . LEU A 1 285 ? -17.996 2.543 39.906 1.00 84.56 285 LEU A N 1
ATOM 2097 C CA . LEU A 1 285 ? -17.655 1.128 40.127 1.00 84.56 285 LEU A CA 1
ATOM 2098 C C . LEU A 1 285 ? -17.080 0.855 41.532 1.00 84.56 285 LEU A C 1
ATOM 2100 O O . LEU A 1 285 ? -16.836 -0.294 41.893 1.00 84.56 285 LEU A O 1
ATOM 2104 N N . GLY A 1 286 ? -16.843 1.905 42.324 1.00 85.19 286 GLY A N 1
ATOM 2105 C CA . GLY A 1 286 ? -16.368 1.801 43.702 1.00 85.19 286 GLY A CA 1
ATOM 2106 C C . GLY A 1 286 ? -17.452 1.360 44.689 1.00 85.19 286 GLY A C 1
ATOM 2107 O O . GLY A 1 286 ? -18.641 1.335 44.373 1.00 85.19 286 GLY A O 1
ATOM 2108 N N . ALA A 1 287 ? -17.037 1.066 45.924 1.00 86.38 287 ALA A N 1
ATOM 2109 C CA . ALA A 1 287 ? -17.917 0.522 46.957 1.00 86.38 287 ALA A CA 1
ATOM 2110 C C . ALA A 1 287 ? -19.168 1.389 47.210 1.00 86.38 287 ALA A C 1
ATOM 2112 O O . ALA A 1 287 ? -20.273 0.866 47.273 1.00 86.38 287 ALA A O 1
ATOM 2113 N N . SER A 1 288 ? -19.010 2.716 47.264 1.00 86.00 288 SER A N 1
ATOM 2114 C CA . SER A 1 288 ? -20.116 3.673 47.436 1.00 86.00 288 SER A CA 1
ATOM 2115 C C . SER A 1 288 ? -21.076 3.746 46.244 1.00 86.00 288 SER A C 1
ATOM 2117 O O . SER A 1 288 ? -22.245 4.102 46.404 1.00 86.00 288 SER A O 1
ATOM 2119 N N . GLY A 1 289 ? -20.600 3.422 45.043 1.00 88.75 289 GLY A N 1
ATOM 2120 C CA . GLY A 1 289 ? -21.423 3.392 43.841 1.00 88.75 289 GLY A CA 1
ATOM 2121 C C . GLY A 1 289 ? -22.316 2.160 43.778 1.00 88.75 289 GLY A C 1
ATOM 2122 O O . GLY A 1 289 ? -23.473 2.262 43.387 1.00 88.75 289 GLY A O 1
ATOM 2123 N N . LEU A 1 290 ? -21.808 1.019 44.248 1.00 94.31 290 LEU A N 1
ATOM 2124 C CA . LEU A 1 290 ? -22.515 -0.264 44.245 1.00 94.31 290 LEU A CA 1
ATOM 2125 C C . LEU A 1 290 ? -23.497 -0.443 45.416 1.00 94.31 290 LEU A C 1
ATOM 2127 O O . LEU A 1 290 ? -24.231 -1.424 45.445 1.00 94.31 290 LEU A O 1
ATOM 2131 N N . THR A 1 291 ? -23.543 0.483 46.374 1.00 95.25 291 THR A N 1
ATOM 2132 C CA . THR A 1 291 ? -24.498 0.442 47.501 1.00 95.25 291 THR A CA 1
ATOM 2133 C C . THR A 1 291 ? -25.557 1.545 47.444 1.00 95.25 291 THR A C 1
ATOM 2135 O O . THR A 1 291 ? -26.343 1.683 48.378 1.00 95.25 291 THR A O 1
ATOM 2138 N N . SER A 1 292 ? -25.583 2.352 46.380 1.00 96.44 292 SER A N 1
ATOM 2139 C CA . SER A 1 292 ? -26.493 3.493 46.225 1.00 96.44 292 SER A CA 1
ATOM 2140 C C . SER A 1 292 ? -27.400 3.303 45.013 1.00 96.44 292 SER A C 1
ATOM 2142 O O . SER A 1 292 ? -26.915 3.166 43.891 1.00 96.44 292 SER A O 1
ATOM 2144 N N . ALA A 1 293 ? -28.719 3.331 45.229 1.00 96.81 293 ALA A N 1
ATOM 2145 C CA . ALA A 1 293 ? -29.711 3.147 44.168 1.00 96.81 293 ALA A CA 1
ATOM 2146 C C . ALA A 1 293 ? -29.544 4.169 43.027 1.00 96.81 293 ALA A C 1
ATOM 2148 O O . ALA A 1 293 ? -29.536 3.789 41.856 1.00 96.81 293 ALA A O 1
ATOM 2149 N N . ASP A 1 294 ? -29.319 5.443 43.361 1.00 96.06 294 ASP A N 1
ATOM 2150 C CA . ASP A 1 294 ? -29.139 6.516 42.375 1.00 96.06 294 ASP A CA 1
ATOM 2151 C C . ASP A 1 294 ? -27.859 6.327 41.548 1.00 96.06 294 ASP A C 1
ATOM 2153 O O . ASP A 1 294 ? -27.851 6.521 40.326 1.00 96.06 294 ASP A O 1
ATOM 2157 N N . ASN A 1 295 ? -26.772 5.897 42.198 1.00 94.94 295 ASN A N 1
ATOM 2158 C CA . ASN A 1 295 ? -25.496 5.643 41.529 1.00 94.94 295 ASN A CA 1
ATOM 2159 C C . ASN A 1 295 ? -25.579 4.414 40.615 1.00 94.94 295 ASN A C 1
ATOM 2161 O O . ASN A 1 295 ? -25.047 4.443 39.501 1.00 94.94 295 ASN A O 1
ATOM 2165 N N . ILE A 1 296 ? -26.276 3.361 41.051 1.00 96.25 296 ILE A N 1
ATOM 2166 C CA . ILE A 1 296 ? -26.545 2.160 40.252 1.00 96.25 296 ILE A CA 1
ATOM 2167 C C . ILE A 1 296 ? -27.371 2.529 39.017 1.00 96.25 296 ILE A C 1
ATOM 2169 O O . ILE A 1 296 ? -26.967 2.211 37.897 1.00 96.25 296 ILE A O 1
ATOM 2173 N N . ALA A 1 297 ? -28.481 3.253 39.189 1.00 96.44 297 ALA A N 1
ATOM 2174 C CA . ALA A 1 297 ? -29.338 3.679 38.082 1.00 96.44 297 ALA A CA 1
ATOM 2175 C C . ALA A 1 297 ? -28.572 4.541 37.062 1.00 96.44 297 ALA A C 1
ATOM 2177 O O . ALA A 1 297 ? -28.653 4.310 35.852 1.00 96.44 297 ALA A O 1
ATOM 2178 N N . THR A 1 298 ? -27.766 5.490 37.550 1.00 95.69 298 THR A N 1
ATOM 2179 C CA . THR A 1 298 ? -26.900 6.330 36.708 1.00 95.69 298 THR A CA 1
ATOM 2180 C C . THR A 1 298 ? -25.874 5.491 35.947 1.00 95.69 298 THR A C 1
ATOM 2182 O O . THR A 1 298 ? -25.694 5.671 34.741 1.00 95.69 298 THR A O 1
ATOM 2185 N N . SER A 1 299 ? -25.231 4.534 36.618 1.00 95.56 299 SER A N 1
ATOM 2186 C CA . SER A 1 299 ? -24.199 3.699 36.001 1.00 95.56 299 SER A CA 1
ATOM 2187 C C . SER A 1 299 ? -24.773 2.749 34.944 1.00 95.56 299 SER A C 1
ATOM 2189 O O . SER A 1 299 ? -24.181 2.628 33.874 1.00 95.56 299 SER A O 1
ATOM 2191 N N . LYS A 1 300 ? -25.963 2.168 35.163 1.00 96.94 300 LYS A N 1
ATOM 2192 C CA . LYS A 1 300 ? -26.685 1.375 34.144 1.00 96.94 300 LYS A CA 1
ATOM 2193 C C . LYS A 1 300 ? -26.969 2.199 32.886 1.00 96.94 300 LYS A C 1
ATOM 2195 O O . LYS A 1 300 ? -26.694 1.756 31.772 1.00 96.94 300 LYS A O 1
ATOM 2200 N N . LYS A 1 301 ? -27.444 3.441 33.050 1.00 96.88 301 LYS A N 1
ATOM 2201 C CA . LYS A 1 301 ? -27.658 4.362 31.920 1.00 96.88 301 LYS A CA 1
ATOM 2202 C C . LYS A 1 301 ? -26.352 4.673 31.180 1.00 96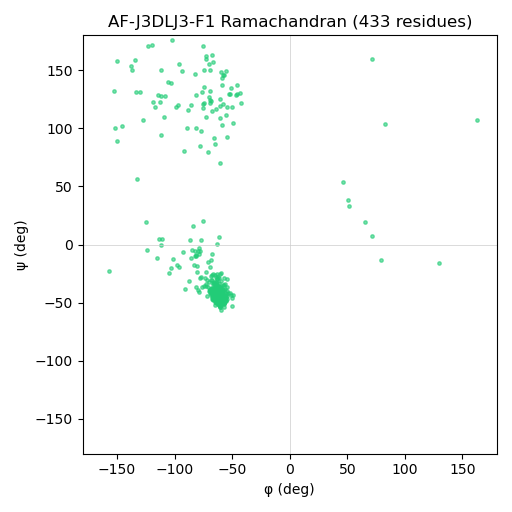.88 301 LYS A C 1
ATOM 2204 O O . LYS A 1 301 ? -26.350 4.756 29.954 1.00 96.88 301 LYS A O 1
ATOM 2209 N N . ASN A 1 302 ? -25.242 4.831 31.899 1.00 95.38 302 ASN A N 1
ATOM 2210 C CA . ASN A 1 302 ? -23.937 5.069 31.281 1.00 95.38 302 ASN A CA 1
ATOM 2211 C C . ASN A 1 302 ? -23.428 3.847 30.501 1.00 95.38 302 ASN A C 1
ATOM 2213 O O . ASN A 1 302 ? -22.939 4.030 29.390 1.00 95.38 302 ASN A O 1
ATOM 2217 N N . VAL A 1 303 ? -23.621 2.622 31.007 1.00 96.25 303 VAL A N 1
ATOM 2218 C CA . VAL A 1 303 ? -23.309 1.378 30.271 1.00 96.25 303 VAL A CA 1
ATOM 2219 C C . VAL A 1 303 ? -24.101 1.297 28.964 1.00 96.25 303 VAL A C 1
ATOM 2221 O O . VAL A 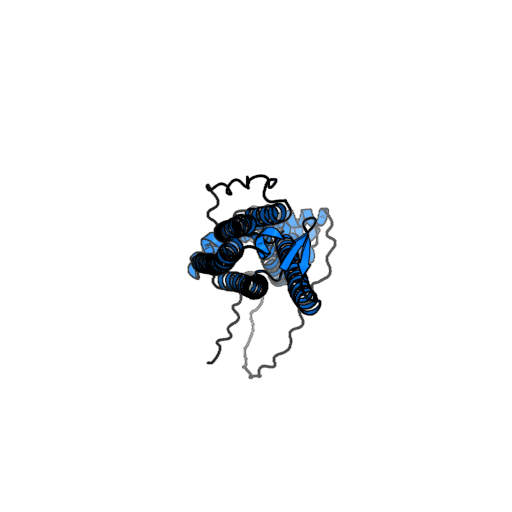1 303 ? -23.528 0.995 27.918 1.00 96.25 303 VAL A O 1
ATOM 2224 N N . GLN A 1 304 ? -25.393 1.638 28.982 1.00 97.19 304 GLN A N 1
ATOM 2225 C CA . GLN A 1 304 ? -26.197 1.695 27.758 1.00 97.19 304 GLN A CA 1
ATOM 2226 C C . GLN A 1 304 ? -25.626 2.705 26.746 1.00 97.19 304 GLN A C 1
ATOM 2228 O O . GLN A 1 304 ? -25.438 2.372 25.576 1.00 97.19 304 GLN A O 1
ATOM 2233 N N . ARG A 1 305 ? -25.285 3.918 27.200 1.00 97.50 305 ARG A N 1
ATOM 2234 C CA . ARG A 1 305 ? -24.691 4.964 26.345 1.00 97.50 305 ARG A CA 1
ATOM 2235 C C . ARG A 1 305 ? -23.325 4.565 25.781 1.00 97.50 305 ARG A C 1
ATOM 2237 O O . ARG A 1 305 ? -22.998 4.956 24.663 1.00 97.50 305 ARG A O 1
ATOM 2244 N N . MET A 1 306 ? -22.534 3.787 26.522 1.00 95.88 306 MET A N 1
ATOM 2245 C CA . MET A 1 306 ? -21.290 3.209 26.005 1.00 95.88 306 MET A CA 1
ATOM 2246 C C . MET A 1 306 ? -21.568 2.227 24.862 1.00 95.88 306 MET A C 1
ATOM 2248 O O . MET A 1 306 ? -20.881 2.283 23.845 1.00 95.88 306 MET A O 1
ATOM 2252 N N . GLY A 1 307 ? -22.603 1.388 24.982 1.00 97.31 307 GLY A N 1
ATOM 2253 C CA . GLY A 1 307 ? -23.046 0.499 23.901 1.00 97.31 307 GLY A CA 1
ATOM 2254 C C . GLY A 1 307 ? -23.466 1.264 22.642 1.00 97.31 307 GLY A C 1
ATOM 2255 O O . GLY A 1 307 ? -23.013 0.951 21.544 1.00 97.31 307 GLY A O 1
ATOM 2256 N N . GLU A 1 308 ? -24.240 2.337 22.804 1.00 97.94 308 GLU A N 1
ATOM 2257 C CA . GLU A 1 308 ? -24.623 3.229 21.697 1.00 97.94 308 GLU A CA 1
ATOM 2258 C C . GLU A 1 308 ? -23.404 3.924 21.057 1.00 97.94 308 GLU A C 1
ATOM 2260 O O . GLU A 1 308 ? -23.371 4.154 19.846 1.00 97.94 308 GLU A O 1
ATOM 2265 N N . SER A 1 309 ? -22.384 4.276 21.848 1.00 96.38 309 SER A N 1
ATOM 2266 C CA . SER A 1 309 ? -21.127 4.833 21.330 1.00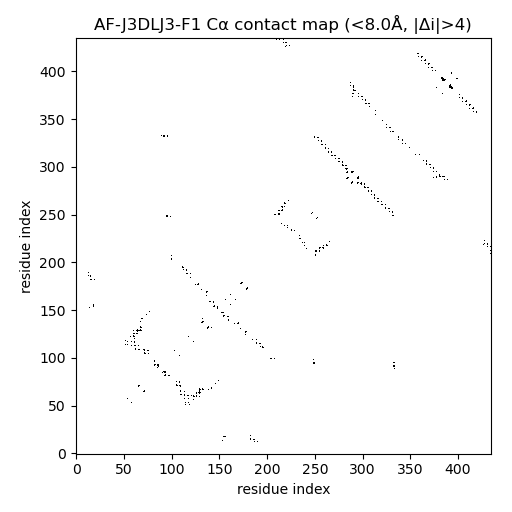 96.38 309 SER A CA 1
ATOM 2267 C C . SER A 1 309 ? -20.316 3.794 20.545 1.00 96.38 309 SER A C 1
ATOM 2269 O O . SER A 1 309 ? -19.836 4.099 19.451 1.00 96.38 309 SER A O 1
ATOM 2271 N N . LEU A 1 310 ? -20.244 2.551 21.032 1.00 97.06 310 LEU A N 1
ATOM 2272 C CA . LEU A 1 310 ? -19.602 1.439 20.326 1.00 97.06 310 LEU A CA 1
ATOM 2273 C C . LEU A 1 310 ? -20.249 1.196 18.956 1.00 97.06 310 LEU A C 1
ATOM 2275 O O . LEU A 1 310 ? -19.543 1.089 17.953 1.00 97.06 310 LEU A O 1
ATOM 2279 N N . ASP A 1 311 ? -21.580 1.146 18.889 1.00 98.00 311 ASP A N 1
ATOM 2280 C CA . ASP A 1 311 ? -22.288 0.921 17.626 1.00 98.00 311 ASP A CA 1
ATOM 2281 C C . ASP A 1 311 ? -22.055 2.070 16.631 1.00 98.00 311 ASP A C 1
ATOM 2283 O O . ASP A 1 311 ? -21.779 1.819 15.454 1.00 98.00 311 ASP A O 1
ATOM 2287 N N . ARG A 1 312 ? -22.071 3.329 17.100 1.00 97.94 312 ARG A N 1
ATOM 2288 C CA . ARG A 1 312 ? -21.727 4.498 16.268 1.00 97.94 312 ARG A CA 1
ATOM 2289 C C . ARG A 1 312 ? -20.297 4.425 15.735 1.00 97.94 312 ARG A C 1
ATOM 2291 O O . ARG A 1 312 ? -20.072 4.750 14.568 1.00 97.94 312 ARG A O 1
ATOM 2298 N N . TYR A 1 313 ? -19.340 3.992 16.554 1.00 96.25 313 TYR A N 1
ATOM 2299 C CA . TYR A 1 313 ? -17.951 3.807 16.135 1.00 96.25 313 TYR A CA 1
ATOM 2300 C C . TYR A 1 313 ? -17.818 2.758 15.029 1.00 96.25 313 TYR A C 1
ATOM 2302 O O . TYR A 1 313 ? -17.224 3.041 13.986 1.00 96.25 313 TYR A O 1
ATOM 2310 N N . LEU A 1 314 ? -18.407 1.574 15.224 1.00 95.94 314 LEU A N 1
ATOM 2311 C CA . LEU A 1 314 ? -18.352 0.485 14.246 1.00 95.94 314 LEU A CA 1
ATOM 2312 C C . LEU A 1 314 ? -18.981 0.905 12.906 1.00 95.94 314 LEU A C 1
ATOM 2314 O O . LEU A 1 314 ? -18.371 0.703 11.856 1.00 95.94 314 L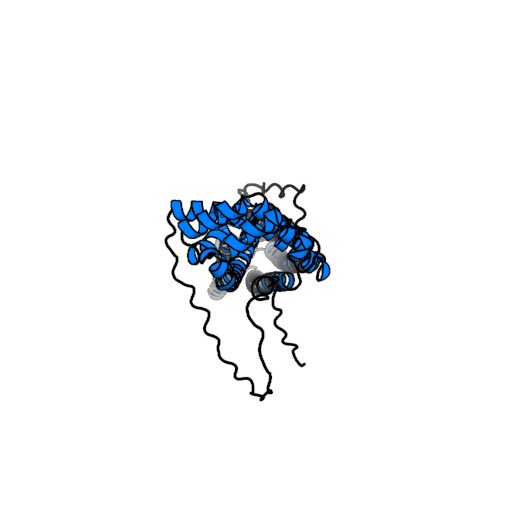EU A O 1
ATOM 2318 N N . GLN A 1 315 ? -20.140 1.572 12.946 1.00 97.38 315 GLN A N 1
ATOM 2319 C CA . GLN A 1 315 ? -20.805 2.105 11.751 1.00 97.38 315 GLN A CA 1
ATOM 2320 C C . GLN A 1 315 ? -19.970 3.179 11.042 1.00 97.38 315 GLN A C 1
ATOM 2322 O O . GLN A 1 315 ? -19.829 3.146 9.819 1.00 97.38 315 GLN A O 1
ATOM 2327 N N . SER A 1 316 ? -19.392 4.116 11.801 1.00 95.75 316 SER A N 1
ATOM 2328 C CA . SER A 1 316 ? -18.559 5.191 11.243 1.00 95.75 316 SER A CA 1
ATOM 2329 C C . SER A 1 316 ? -17.327 4.627 10.544 1.00 95.75 316 SER A C 1
ATOM 2331 O O . SER A 1 316 ? -16.993 5.046 9.438 1.00 95.75 316 SER A O 1
ATOM 2333 N N . TYR A 1 317 ? -16.678 3.630 11.148 1.00 93.44 317 TYR A N 1
ATOM 2334 C CA . TYR A 1 317 ? -15.530 2.970 10.538 1.00 93.44 317 TYR A CA 1
ATOM 2335 C C . TYR A 1 317 ? -15.905 2.273 9.221 1.00 93.44 317 TYR A C 1
ATOM 2337 O O . TYR A 1 317 ? -15.210 2.434 8.213 1.00 93.44 317 TYR A O 1
ATOM 2345 N N . ASP A 1 318 ? -16.996 1.501 9.211 1.00 95.88 318 ASP A N 1
ATOM 2346 C CA . ASP A 1 318 ? -17.455 0.796 8.009 1.00 95.88 318 ASP A CA 1
ATOM 2347 C C . ASP A 1 318 ? -17.787 1.778 6.876 1.00 95.88 318 ASP A C 1
ATOM 2349 O O . ASP A 1 318 ? -17.404 1.548 5.724 1.00 95.88 318 ASP A O 1
ATOM 2353 N N . GLN A 1 319 ? -18.413 2.912 7.206 1.00 97.38 319 GLN A N 1
ATOM 2354 C CA . GLN A 1 319 ? -18.693 3.981 6.250 1.00 97.38 319 GLN A CA 1
ATOM 2355 C C . GLN A 1 319 ? -17.403 4.594 5.681 1.00 97.38 319 GLN A C 1
ATOM 2357 O O . GLN A 1 319 ? -17.277 4.709 4.461 1.00 97.38 319 GLN A O 1
ATOM 2362 N N . VAL A 1 320 ? -16.412 4.909 6.526 1.00 95.12 320 VAL A N 1
ATOM 2363 C CA . VAL A 1 320 ? -15.105 5.434 6.083 1.00 95.12 320 VAL A CA 1
ATOM 2364 C C . VAL A 1 320 ? -14.428 4.476 5.099 1.00 95.12 320 VAL A C 1
ATOM 2366 O O . VAL A 1 320 ? -13.922 4.906 4.059 1.00 95.12 320 VAL A O 1
ATOM 2369 N N . MET A 1 321 ? -14.433 3.171 5.385 1.00 95.19 321 MET A N 1
ATOM 2370 C CA . MET A 1 321 ? -13.803 2.185 4.502 1.00 95.19 321 MET A CA 1
ATOM 2371 C C . MET A 1 321 ? -14.565 1.979 3.195 1.00 95.19 321 MET A C 1
ATOM 2373 O O . MET A 1 321 ? -13.941 1.807 2.145 1.00 95.19 321 MET A O 1
ATOM 2377 N N . LYS A 1 322 ? -15.900 2.030 3.235 1.00 97.00 322 LYS A N 1
ATOM 2378 C CA . LYS A 1 322 ? -16.738 1.989 2.035 1.00 97.00 322 LYS A CA 1
ATOM 2379 C C . LYS A 1 322 ? -16.439 3.177 1.119 1.00 97.00 322 LYS A C 1
ATOM 2381 O O . LYS A 1 322 ? -16.161 2.975 -0.061 1.00 97.00 322 LYS A O 1
ATOM 2386 N N . GLU A 1 323 ? -16.406 4.390 1.666 1.00 97.19 323 GLU A N 1
ATOM 2387 C CA . GLU A 1 323 ? -16.069 5.598 0.906 1.00 97.19 323 GLU A CA 1
ATOM 2388 C C . GLU A 1 323 ? -14.644 5.554 0.347 1.00 97.19 323 GLU A C 1
ATOM 2390 O O . GLU A 1 323 ? -14.403 5.964 -0.790 1.00 97.19 323 GLU A O 1
ATOM 2395 N N . ALA A 1 324 ? -13.682 5.048 1.126 1.00 95.44 324 ALA A N 1
ATOM 2396 C CA . ALA A 1 324 ? -12.314 4.861 0.658 1.00 95.44 324 ALA A CA 1
ATOM 2397 C C . ALA A 1 324 ? -12.268 3.910 -0.545 1.00 95.44 324 ALA A C 1
ATOM 2399 O O . ALA A 1 324 ? -11.628 4.221 -1.551 1.00 95.44 324 ALA A O 1
ATOM 2400 N N . ARG A 1 325 ? -13.005 2.793 -0.482 1.00 96.81 325 ARG A N 1
ATOM 2401 C CA . ARG A 1 325 ? -13.124 1.840 -1.590 1.00 96.81 325 ARG A CA 1
ATOM 2402 C C . ARG A 1 325 ? -13.728 2.482 -2.834 1.00 96.81 325 ARG A C 1
ATOM 2404 O O . ARG A 1 325 ? -13.186 2.318 -3.922 1.00 96.81 325 ARG A O 1
ATOM 2411 N N . GLU A 1 326 ? -14.829 3.215 -2.686 1.00 96.81 326 GLU A N 1
ATOM 2412 C CA . GLU A 1 326 ? -15.495 3.919 -3.790 1.00 96.81 326 GLU A CA 1
ATOM 2413 C C . GLU A 1 326 ? -14.547 4.924 -4.459 1.00 96.81 326 GLU A C 1
ATOM 2415 O O . GLU A 1 326 ? -14.423 4.942 -5.685 1.00 96.81 326 GLU A O 1
ATOM 2420 N N . LYS A 1 327 ? -13.785 5.682 -3.660 1.00 95.44 327 LYS A N 1
ATOM 2421 C CA . LYS A 1 327 ? -12.749 6.592 -4.168 1.00 95.44 327 LYS A CA 1
ATOM 2422 C C . LYS A 1 327 ? -11.624 5.839 -4.887 1.00 95.44 327 LYS A C 1
ATOM 2424 O O . LYS A 1 327 ? -11.164 6.318 -5.918 1.00 95.44 327 LYS A O 1
ATOM 2429 N N . MET A 1 328 ? -11.200 4.664 -4.405 1.00 94.25 328 MET A N 1
ATOM 2430 C CA . MET A 1 328 ? -10.195 3.838 -5.098 1.00 94.25 328 MET A CA 1
ATOM 2431 C C . MET A 1 328 ? -10.712 3.289 -6.431 1.00 94.25 328 MET A C 1
ATOM 2433 O O . MET A 1 328 ? -9.969 3.260 -7.410 1.00 94.25 328 MET A O 1
ATOM 2437 N N . VAL A 1 329 ? -11.989 2.898 -6.500 1.00 95.56 329 VAL A N 1
ATOM 2438 C CA . VAL A 1 329 ? -12.647 2.487 -7.752 1.00 95.56 329 VAL A CA 1
ATOM 2439 C C . VAL A 1 329 ? -12.706 3.645 -8.752 1.00 95.56 329 VAL A C 1
ATOM 2441 O O . VAL A 1 329 ? -12.657 3.403 -9.954 1.00 95.56 329 VAL A O 1
ATOM 2444 N N . ALA A 1 330 ? -12.772 4.893 -8.294 1.00 94.31 330 ALA A N 1
ATOM 2445 C CA . ALA A 1 330 ? -12.769 6.061 -9.171 1.00 94.31 330 ALA A CA 1
ATOM 2446 C C . ALA A 1 330 ? -11.373 6.449 -9.698 1.00 94.31 330 ALA A C 1
ATOM 2448 O O . ALA A 1 330 ? -11.285 7.313 -10.568 1.00 94.31 330 ALA A O 1
ATOM 2449 N N . ILE A 1 331 ? -10.285 5.837 -9.206 1.00 91.38 331 ILE A N 1
ATOM 2450 C CA . ILE A 1 331 ? -8.940 6.129 -9.715 1.00 91.38 331 ILE A CA 1
ATOM 2451 C C . ILE A 1 331 ? -8.800 5.592 -11.139 1.00 91.38 331 ILE A C 1
ATOM 2453 O O . ILE A 1 331 ? -9.112 4.431 -11.432 1.00 91.38 331 ILE A O 1
ATOM 2457 N N . ASP A 1 332 ? -8.274 6.459 -11.998 1.00 89.38 332 ASP A N 1
ATOM 2458 C CA . ASP A 1 332 ? -7.907 6.151 -13.369 1.00 89.38 332 ASP A CA 1
ATOM 2459 C C . ASP A 1 332 ? -6.585 5.366 -13.386 1.00 89.38 332 ASP A C 1
ATOM 2461 O O . ASP A 1 332 ? -5.492 5.912 -13.217 1.00 89.38 332 ASP A O 1
ATOM 2465 N N . LEU A 1 333 ? -6.700 4.042 -13.481 1.00 88.19 333 LEU A N 1
ATOM 2466 C CA . LEU A 1 333 ? -5.595 3.087 -13.507 1.00 88.19 333 LEU A CA 1
ATOM 2467 C C . LEU A 1 333 ? -5.872 2.029 -14.574 1.00 88.19 333 LEU A C 1
ATOM 2469 O O . LEU A 1 333 ? -7.033 1.645 -14.733 1.00 88.19 333 LEU A O 1
ATOM 2473 N N . PRO A 1 334 ? -4.819 1.463 -15.193 1.00 87.44 334 PRO A N 1
ATOM 2474 C CA . PRO A 1 334 ? -4.970 0.294 -16.043 1.00 87.44 334 PRO A CA 1
ATOM 2475 C C . PRO A 1 334 ? -5.742 -0.829 -15.354 1.00 87.44 334 PRO A C 1
ATOM 2477 O O . PRO A 1 334 ? -5.444 -1.161 -14.203 1.00 87.44 334 PRO A O 1
ATOM 2480 N N . GLU A 1 335 ? -6.699 -1.439 -16.055 1.00 87.75 335 GLU A N 1
ATOM 2481 C CA . GLU A 1 335 ? -7.670 -2.384 -15.473 1.00 87.75 335 GLU A CA 1
ATOM 2482 C C . GLU A 1 335 ? -7.007 -3.511 -14.663 1.00 87.75 335 GLU A C 1
ATOM 2484 O O . GLU A 1 335 ? -7.425 -3.834 -13.553 1.00 87.75 335 GLU A O 1
ATOM 2489 N N . ASN A 1 336 ? -5.905 -4.075 -15.163 1.00 85.31 336 ASN A N 1
ATOM 2490 C CA . ASN A 1 336 ? -5.165 -5.132 -14.470 1.00 85.31 336 ASN A CA 1
ATOM 2491 C C . ASN A 1 336 ? -4.535 -4.658 -13.147 1.00 85.31 336 ASN A C 1
ATOM 2493 O O . ASN A 1 336 ? -4.449 -5.427 -12.189 1.00 85.31 336 ASN A O 1
ATOM 2497 N N . LEU A 1 337 ? -4.084 -3.406 -13.089 1.00 86.75 337 LEU A N 1
ATOM 2498 C CA . LEU A 1 337 ? -3.503 -2.808 -11.888 1.00 86.75 337 LEU A CA 1
ATOM 2499 C C . LEU A 1 337 ? -4.585 -2.370 -10.915 1.00 86.75 337 LEU A C 1
ATOM 2501 O O . LEU A 1 337 ? -4.437 -2.581 -9.715 1.00 86.75 337 LEU A O 1
ATOM 2505 N N . LYS A 1 338 ? -5.681 -1.814 -11.433 1.00 91.50 338 LYS A N 1
ATOM 2506 C CA . LYS A 1 338 ? -6.865 -1.467 -10.656 1.00 91.50 338 LYS A CA 1
ATOM 2507 C C . LYS A 1 338 ? -7.454 -2.700 -9.977 1.00 91.50 338 LYS A C 1
ATOM 2509 O O . LYS A 1 338 ? -7.681 -2.673 -8.773 1.00 91.50 338 LYS A O 1
ATOM 2514 N N . ALA A 1 339 ? -7.607 -3.804 -10.707 1.00 92.62 339 ALA A N 1
ATOM 2515 C CA . ALA A 1 339 ? -8.067 -5.073 -10.153 1.00 92.62 339 ALA A CA 1
ATOM 2516 C C . ALA A 1 339 ? -7.136 -5.588 -9.043 1.00 92.62 339 ALA A C 1
ATOM 2518 O O . ALA A 1 339 ? -7.612 -5.963 -7.973 1.00 92.62 339 ALA A O 1
ATOM 2519 N N . ALA A 1 340 ? -5.814 -5.555 -9.254 1.00 90.00 340 ALA A N 1
ATOM 2520 C CA . ALA A 1 340 ? -4.842 -5.966 -8.239 1.00 90.00 340 ALA A CA 1
ATOM 2521 C C . ALA A 1 340 ? -4.859 -5.054 -6.997 1.00 90.00 340 ALA A C 1
ATOM 2523 O O . ALA A 1 340 ? -4.796 -5.545 -5.868 1.00 90.00 340 ALA A O 1
ATOM 2524 N N . LEU A 1 341 ? -4.979 -3.737 -7.196 1.00 92.00 341 LEU A N 1
ATOM 2525 C CA . LEU A 1 341 ? -5.110 -2.750 -6.125 1.00 92.00 341 LEU A CA 1
ATOM 2526 C C . LEU A 1 341 ? -6.372 -3.008 -5.294 1.00 92.00 341 LEU A C 1
ATOM 2528 O O . LEU A 1 341 ? -6.283 -3.127 -4.073 1.00 92.00 341 LEU A O 1
ATOM 2532 N N . LEU A 1 342 ? -7.529 -3.126 -5.951 1.00 95.19 342 LEU A N 1
ATOM 2533 C CA . LEU A 1 342 ? -8.812 -3.361 -5.288 1.00 95.19 342 LEU A CA 1
ATOM 2534 C C . LEU A 1 342 ? -8.836 -4.714 -4.578 1.00 95.19 342 LEU A C 1
ATOM 2536 O O . LEU A 1 342 ? -9.314 -4.790 -3.454 1.00 95.19 342 LEU A O 1
ATOM 2540 N N . GLN A 1 343 ? -8.250 -5.759 -5.166 1.00 95.62 343 GLN A N 1
ATOM 2541 C CA . GLN A 1 343 ? -8.103 -7.050 -4.494 1.00 95.62 343 GLN A CA 1
ATOM 2542 C C . GLN A 1 343 ? -7.257 -6.929 -3.218 1.00 95.62 343 GLN A C 1
ATOM 2544 O O . GLN A 1 343 ? -7.629 -7.469 -2.176 1.00 95.62 343 GLN A O 1
ATOM 2549 N N . GLY A 1 344 ? -6.123 -6.223 -3.281 1.00 91.75 344 GLY A N 1
ATOM 2550 C CA . GLY A 1 344 ? -5.280 -5.972 -2.111 1.00 91.75 344 GLY A CA 1
ATOM 2551 C C . GLY A 1 344 ? -6.019 -5.191 -1.021 1.00 91.75 344 GLY A C 1
ATOM 2552 O O . GLY A 1 344 ? -5.935 -5.552 0.156 1.00 91.75 344 GLY A O 1
ATOM 2553 N N . PHE A 1 345 ? -6.784 -4.172 -1.419 1.00 93.75 345 PHE A N 1
ATOM 2554 C CA . PHE A 1 345 ? -7.629 -3.390 -0.521 1.00 93.75 345 PHE A CA 1
ATOM 2555 C C . PHE A 1 345 ? -8.734 -4.242 0.118 1.00 93.75 345 PHE A C 1
ATOM 2557 O O . PHE A 1 345 ? -8.871 -4.231 1.337 1.00 93.75 345 PHE A O 1
ATOM 2564 N N . ASP A 1 346 ? -9.458 -5.041 -0.668 1.00 95.06 346 ASP A N 1
ATOM 2565 C CA . ASP A 1 346 ? -10.557 -5.894 -0.200 1.00 95.06 346 ASP A CA 1
ATOM 2566 C C . ASP A 1 346 ? -10.062 -6.982 0.772 1.00 95.06 346 ASP A C 1
ATOM 2568 O O . ASP A 1 346 ? -10.714 -7.255 1.781 1.00 95.06 346 ASP A O 1
ATOM 2572 N N . ILE A 1 347 ? -8.869 -7.550 0.546 1.00 93.25 347 ILE A N 1
ATOM 2573 C CA . ILE A 1 347 ? -8.218 -8.459 1.508 1.00 93.25 347 ILE A CA 1
ATOM 2574 C C . ILE A 1 347 ? -7.908 -7.732 2.824 1.00 93.25 347 ILE A C 1
ATOM 2576 O O . ILE A 1 347 ? -8.110 -8.294 3.904 1.00 93.25 347 ILE A O 1
ATOM 2580 N N . GLY A 1 348 ? -7.400 -6.499 2.749 1.00 90.06 348 GLY A N 1
ATOM 2581 C CA . GLY A 1 348 ? -7.157 -5.664 3.925 1.00 90.06 348 GLY A CA 1
ATOM 2582 C C . GLY A 1 348 ? -8.447 -5.343 4.683 1.00 90.06 348 GLY A C 1
ATOM 2583 O O . GLY A 1 348 ? -8.494 -5.489 5.904 1.00 90.06 348 GLY A O 1
ATOM 2584 N N . LEU A 1 349 ? -9.507 -4.987 3.956 1.00 92.25 349 LEU A N 1
ATOM 2585 C CA . LEU A 1 349 ? -10.821 -4.666 4.503 1.00 92.25 349 LEU A CA 1
ATOM 2586 C C . LEU A 1 349 ? -11.463 -5.871 5.197 1.00 92.25 349 LEU A C 1
ATOM 2588 O O . LEU A 1 349 ? -11.938 -5.730 6.320 1.00 92.25 349 LEU A O 1
ATOM 2592 N N . ALA A 1 350 ? -11.428 -7.051 4.574 1.00 93.94 350 ALA A N 1
ATOM 2593 C CA . ALA A 1 350 ? -11.971 -8.278 5.154 1.00 93.94 350 ALA A CA 1
ATOM 2594 C C . ALA A 1 350 ? -11.288 -8.634 6.484 1.00 93.94 350 ALA A C 1
ATOM 2596 O O . ALA A 1 350 ? -11.962 -8.959 7.458 1.00 93.94 350 ALA A O 1
ATOM 2597 N N . ARG A 1 351 ? -9.955 -8.508 6.552 1.00 90.56 351 ARG A N 1
ATOM 2598 C CA . ARG A 1 351 ? -9.204 -8.702 7.805 1.00 90.56 351 ARG A CA 1
ATOM 2599 C C . ARG A 1 351 ? -9.597 -7.673 8.857 1.00 90.56 351 ARG A C 1
ATOM 2601 O O . ARG A 1 351 ? -9.886 -8.027 9.989 1.00 90.56 351 ARG A O 1
ATOM 2608 N N . SER A 1 352 ? -9.651 -6.405 8.464 1.00 89.00 352 SER A N 1
ATOM 2609 C CA . SER A 1 352 ? -10.036 -5.317 9.356 1.00 89.00 352 SER A CA 1
ATOM 2610 C C . SER A 1 352 ? -11.456 -5.506 9.918 1.00 89.00 352 SER A C 1
ATOM 2612 O O . SER A 1 352 ? -11.706 -5.189 11.079 1.00 89.00 352 SER A O 1
ATOM 2614 N N . TYR A 1 353 ? -12.378 -6.049 9.119 1.00 93.00 353 TYR A N 1
ATOM 2615 C CA . TYR A 1 353 ? -13.743 -6.365 9.538 1.00 93.00 353 TYR A CA 1
ATOM 2616 C C . TYR A 1 353 ? -13.794 -7.504 10.568 1.00 93.00 353 TYR A C 1
ATOM 2618 O O . TYR A 1 353 ? -14.447 -7.350 11.596 1.00 93.00 353 TYR A O 1
ATOM 2626 N N . ASP A 1 354 ? -13.053 -8.595 10.345 1.00 93.88 354 ASP A N 1
ATOM 2627 C CA . ASP A 1 354 ? -12.917 -9.693 11.318 1.00 93.88 354 ASP A CA 1
ATOM 2628 C C . ASP A 1 354 ? -12.409 -9.186 12.681 1.00 93.88 354 ASP A C 1
ATOM 2630 O O . ASP A 1 354 ? -12.989 -9.472 13.729 1.00 93.88 354 ASP A O 1
ATOM 2634 N N . GLU A 1 355 ? -11.382 -8.333 12.665 1.00 89.56 355 GLU A N 1
ATOM 2635 C CA . GLU A 1 355 ? -10.850 -7.703 13.878 1.00 89.56 355 GLU A CA 1
ATOM 2636 C C . GLU A 1 355 ? -11.897 -6.846 14.598 1.00 89.56 355 GLU A C 1
ATOM 2638 O O . GLU A 1 355 ? -12.015 -6.909 15.824 1.00 89.56 355 GLU A O 1
ATOM 2643 N N . ARG A 1 356 ? -12.675 -6.058 13.847 1.00 92.00 356 ARG A N 1
ATOM 2644 C CA . ARG A 1 356 ? -13.727 -5.203 14.410 1.00 92.00 356 ARG A CA 1
ATOM 2645 C C . ARG A 1 356 ? -14.878 -6.000 14.998 1.00 92.00 356 ARG A C 1
ATOM 2647 O O . ARG A 1 356 ? -15.388 -5.592 16.037 1.00 92.00 356 ARG A O 1
ATOM 2654 N N . ILE A 1 357 ? -15.271 -7.112 14.378 1.00 95.88 357 ILE A N 1
ATOM 2655 C CA . ILE A 1 357 ? -16.274 -8.016 14.953 1.00 95.88 357 ILE A CA 1
ATOM 2656 C C . ILE A 1 357 ? -15.769 -8.539 16.293 1.00 95.88 357 ILE A C 1
ATOM 2658 O O . ILE A 1 357 ? -16.441 -8.344 17.303 1.00 95.88 357 ILE A O 1
ATOM 2662 N N . ARG A 1 358 ? -14.560 -9.116 16.326 1.00 96.75 358 ARG A N 1
ATOM 2663 C CA . ARG A 1 358 ? -13.973 -9.673 17.557 1.00 96.75 358 ARG A CA 1
ATOM 2664 C C . ARG A 1 358 ? -13.863 -8.622 18.664 1.00 96.75 358 ARG A C 1
ATOM 2666 O O . ARG A 1 358 ? -14.195 -8.909 19.812 1.00 96.75 358 ARG A O 1
ATOM 2673 N N . TYR A 1 359 ? -13.427 -7.408 18.322 1.00 93.88 359 TYR A N 1
ATOM 2674 C CA . TYR A 1 359 ? -13.367 -6.284 19.258 1.00 93.88 359 TYR A CA 1
ATOM 2675 C C . TYR A 1 359 ? -14.763 -5.877 19.748 1.00 93.88 359 TYR A C 1
ATOM 2677 O O . TYR A 1 359 ? -14.995 -5.801 20.950 1.00 93.88 359 TYR A O 1
ATOM 2685 N N . GLY A 1 360 ? -15.717 -5.670 18.838 1.00 95.19 360 GLY A N 1
ATOM 2686 C CA . GLY A 1 360 ? -17.082 -5.274 19.179 1.00 95.19 360 GLY A CA 1
ATOM 2687 C C . GLY A 1 360 ? -17.818 -6.310 20.033 1.00 95.19 360 GLY A C 1
ATOM 2688 O O . GLY A 1 360 ? -18.528 -5.942 20.963 1.00 95.19 360 GLY A O 1
ATOM 2689 N N . GLU A 1 361 ? -17.635 -7.603 19.767 1.00 98.06 361 GLU A N 1
ATOM 2690 C CA . GLU A 1 361 ? -18.186 -8.689 20.587 1.00 98.06 361 GLU A CA 1
ATOM 2691 C C . GLU A 1 361 ? -17.609 -8.691 22.004 1.00 98.06 361 GLU A C 1
ATOM 2693 O O . GLU A 1 361 ? -18.366 -8.779 22.970 1.00 98.06 361 GLU A O 1
ATOM 2698 N N . ASN A 1 362 ? -16.290 -8.536 22.140 1.00 97.56 362 ASN A N 1
ATOM 2699 C CA . ASN A 1 362 ? -15.636 -8.438 23.444 1.00 97.56 362 ASN A CA 1
ATOM 2700 C C . ASN A 1 362 ? -16.101 -7.194 24.229 1.00 97.56 362 ASN A C 1
ATOM 2702 O O . ASN A 1 362 ? -16.426 -7.305 25.409 1.00 97.56 362 ASN A O 1
ATOM 2706 N N . GLN A 1 363 ? -16.247 -6.038 23.573 1.00 96.88 363 GLN A N 1
ATOM 2707 C CA . GLN A 1 363 ? -16.799 -4.836 24.209 1.00 96.88 363 GLN A CA 1
ATOM 2708 C C . GLN A 1 363 ? -18.252 -5.037 24.662 1.00 96.88 363 GLN A C 1
ATOM 2710 O O . GLN A 1 363 ? -18.605 -4.686 25.787 1.00 96.88 363 GLN A O 1
ATOM 2715 N N . ARG A 1 364 ? -19.104 -5.663 23.839 1.00 98.06 364 ARG A N 1
ATOM 2716 C CA . ARG A 1 364 ? -20.483 -5.997 24.240 1.00 98.06 364 ARG A CA 1
ATOM 2717 C C . ARG A 1 364 ? -20.519 -6.973 25.416 1.00 98.06 364 ARG A C 1
ATOM 2719 O O . ARG A 1 364 ? -21.365 -6.814 26.294 1.00 98.06 364 ARG A O 1
ATOM 2726 N N . ALA A 1 365 ? -19.600 -7.939 25.468 1.00 98.06 365 ALA A N 1
ATOM 2727 C CA . ALA A 1 365 ? -19.467 -8.845 26.606 1.00 98.06 365 ALA A CA 1
ATOM 2728 C C . ALA A 1 365 ? -19.092 -8.088 27.893 1.00 98.06 365 ALA A C 1
ATOM 2730 O O . ALA A 1 365 ? -19.749 -8.277 28.917 1.00 98.06 365 ALA A O 1
ATOM 2731 N N . LEU A 1 366 ? -18.116 -7.174 27.832 1.00 95.94 366 LEU A N 1
ATOM 2732 C CA . LEU A 1 366 ? -17.742 -6.308 28.959 1.00 95.94 366 LEU A CA 1
ATOM 2733 C C . LEU A 1 366 ? -18.915 -5.450 29.445 1.00 95.94 366 LEU A C 1
ATOM 2735 O O . LEU A 1 366 ? -19.216 -5.435 30.639 1.00 95.94 366 LEU A O 1
ATOM 2739 N N . LEU A 1 367 ? -19.6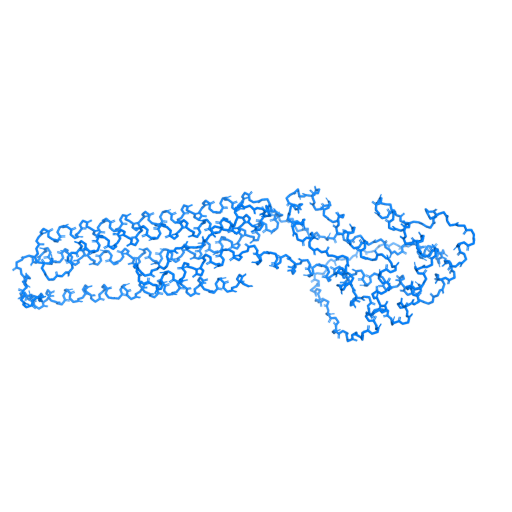25 -4.787 28.530 1.00 96.75 367 LEU A N 1
ATOM 2740 C CA . LEU A 1 367 ? -20.806 -3.986 28.866 1.00 96.75 367 LEU A CA 1
ATOM 2741 C C . LEU A 1 367 ? -21.913 -4.840 29.503 1.00 96.75 367 LEU A C 1
ATOM 2743 O O . LEU A 1 367 ? -22.508 -4.427 30.498 1.00 96.75 367 LEU A O 1
ATOM 2747 N N . GLY A 1 368 ? -22.141 -6.055 28.996 1.00 97.69 368 GLY A N 1
ATOM 2748 C CA . GLY A 1 368 ? -23.071 -7.014 29.595 1.00 97.69 368 GLY A CA 1
ATOM 2749 C C . GLY A 1 368 ? -22.670 -7.438 31.012 1.00 97.69 368 GLY A C 1
ATOM 2750 O O . GLY A 1 368 ? -23.527 -7.561 31.889 1.00 97.69 368 GLY A O 1
ATOM 2751 N N . LEU A 1 369 ? -21.371 -7.607 31.276 1.00 97.88 369 LEU A N 1
ATOM 2752 C CA . LEU A 1 369 ? -20.859 -7.917 32.612 1.00 97.88 369 LEU A CA 1
ATOM 2753 C C . LEU A 1 369 ? -21.009 -6.737 33.582 1.00 97.88 369 LEU A C 1
ATOM 2755 O O . LEU A 1 369 ? -21.407 -6.952 34.728 1.00 97.88 369 LEU A O 1
ATOM 2759 N N . TYR A 1 370 ? -20.766 -5.501 33.136 1.00 96.81 370 TYR A N 1
ATOM 2760 C CA . TYR A 1 370 ? -21.037 -4.310 33.949 1.00 96.81 370 TYR A CA 1
ATOM 2761 C C . TYR A 1 370 ? -22.525 -4.167 34.268 1.00 96.81 370 TYR A C 1
ATOM 2763 O O . TYR A 1 370 ? -22.886 -3.923 35.417 1.00 96.81 370 TYR A O 1
ATOM 2771 N N . GLN A 1 371 ? -23.399 -4.382 33.284 1.00 97.69 371 GLN A N 1
ATOM 2772 C CA . GLN A 1 371 ? -24.843 -4.383 33.499 1.00 97.69 371 GLN A CA 1
ATOM 2773 C C . GLN A 1 371 ? -25.247 -5.424 34.555 1.00 97.69 371 GLN A C 1
ATOM 2775 O O . GLN A 1 371 ? -25.952 -5.093 35.509 1.00 97.69 371 GLN A O 1
ATOM 2780 N N . ARG A 1 372 ? -24.729 -6.655 34.445 1.00 98.31 372 ARG A N 1
ATOM 2781 C CA . ARG A 1 372 ? -24.978 -7.729 35.415 1.00 98.31 372 ARG A CA 1
ATOM 2782 C C . ARG A 1 372 ? -24.470 -7.384 36.816 1.00 98.31 372 ARG A C 1
ATOM 2784 O O . ARG A 1 372 ? -25.128 -7.721 37.799 1.00 98.31 372 ARG A O 1
ATOM 2791 N N . LEU A 1 373 ? -23.319 -6.717 36.921 1.00 97.62 373 LEU A N 1
ATOM 2792 C CA . LEU A 1 373 ? -22.789 -6.234 38.196 1.00 97.62 373 LEU A CA 1
ATOM 2793 C C . LEU A 1 373 ? -23.760 -5.250 38.863 1.00 97.62 373 LEU A C 1
ATOM 2795 O O . LEU A 1 373 ? -24.043 -5.378 40.054 1.00 97.62 373 LEU A O 1
ATOM 2799 N N . PHE A 1 374 ? -24.292 -4.295 38.099 1.00 97.50 374 PHE A N 1
ATOM 2800 C CA . PHE A 1 374 ? -25.242 -3.314 38.619 1.00 97.50 374 PHE A CA 1
ATOM 2801 C C . PHE A 1 374 ? -26.599 -3.925 38.969 1.00 97.50 374 PHE A C 1
ATOM 2803 O O . PHE A 1 374 ? -27.168 -3.560 39.990 1.00 97.50 374 PHE A O 1
ATOM 2810 N N . GLU A 1 375 ? -27.098 -4.880 38.185 1.00 98.00 375 GLU A N 1
ATOM 2811 C CA . GLU A 1 375 ? -28.326 -5.623 38.507 1.00 98.00 375 GLU A CA 1
ATOM 2812 C C . GLU A 1 375 ? -28.175 -6.457 39.783 1.00 98.00 375 GLU A C 1
ATOM 2814 O O . GLU A 1 375 ? -29.080 -6.498 40.618 1.00 98.00 375 GLU A O 1
ATOM 2819 N N . PHE A 1 376 ? -27.012 -7.087 39.970 1.00 97.94 376 PHE A N 1
ATOM 2820 C CA . PHE A 1 376 ? -26.689 -7.792 41.206 1.00 97.94 376 PHE A CA 1
ATOM 2821 C C . PHE A 1 376 ? -26.672 -6.838 42.410 1.00 97.94 376 PHE A C 1
ATOM 2823 O O . PHE A 1 376 ? -27.299 -7.131 43.429 1.00 97.94 376 PHE A O 1
ATOM 2830 N N . ALA A 1 377 ? -26.007 -5.687 42.281 1.00 97.44 377 ALA A N 1
ATOM 2831 C CA . ALA A 1 377 ? -25.962 -4.664 43.322 1.00 97.44 377 ALA A CA 1
ATOM 2832 C C . ALA A 1 377 ? -27.365 -4.124 43.665 1.00 97.44 377 ALA A C 1
ATOM 2834 O O . ALA A 1 377 ? -27.726 -4.023 44.837 1.00 97.44 377 ALA A O 1
ATOM 2835 N N . GLU A 1 378 ? -28.187 -3.854 42.648 1.00 97.94 378 GLU A N 1
ATOM 2836 C CA . GLU A 1 378 ? -29.570 -3.386 42.788 1.00 97.94 378 GLU A CA 1
ATOM 2837 C C . GLU A 1 378 ? -30.436 -4.394 43.556 1.00 97.94 378 GLU A C 1
ATOM 2839 O O . GLU A 1 378 ? -31.111 -4.043 44.524 1.00 97.94 378 GLU A O 1
ATOM 2844 N N . ALA A 1 379 ? -30.348 -5.678 43.192 1.00 97.94 379 ALA A N 1
ATOM 2845 C CA . ALA A 1 379 ? -31.079 -6.766 43.842 1.00 97.94 379 ALA A CA 1
ATOM 2846 C C . ALA A 1 379 ? -30.623 -7.047 45.288 1.00 97.94 379 ALA A C 1
ATOM 2848 O O . ALA A 1 379 ? -31.228 -7.878 45.979 1.00 97.94 379 ALA A O 1
ATOM 2849 N N . ARG A 1 380 ? -29.536 -6.408 45.737 1.00 97.75 380 ARG A N 1
ATOM 2850 C CA . ARG A 1 380 ? -28.931 -6.552 47.067 1.00 97.75 380 ARG A CA 1
ATOM 2851 C C . ARG A 1 380 ? -28.783 -5.224 47.804 1.00 97.75 380 ARG A C 1
ATOM 2853 O O . ARG A 1 380 ? -28.042 -5.149 48.787 1.00 97.75 380 ARG A O 1
ATOM 2860 N N . LEU A 1 381 ? -29.529 -4.199 47.396 1.00 97.00 381 LEU A N 1
ATOM 2861 C CA . LEU A 1 381 ? -29.610 -2.944 48.139 1.00 97.00 381 LEU A CA 1
ATOM 2862 C C . LEU A 1 381 ? -29.969 -3.203 49.612 1.00 97.00 381 LEU A C 1
ATOM 2864 O O . LEU A 1 381 ? -30.886 -3.960 49.929 1.00 97.00 381 LEU A O 1
ATOM 2868 N N . GLY A 1 382 ? -29.185 -2.614 50.518 1.00 95.56 382 GLY A N 1
ATOM 2869 C CA . GLY A 1 382 ? -29.289 -2.822 51.967 1.00 95.56 382 GLY A CA 1
ATOM 2870 C C . GLY A 1 382 ? -28.653 -4.116 52.500 1.00 95.56 382 GLY A C 1
ATOM 2871 O O . GLY A 1 382 ? -28.453 -4.225 53.706 1.00 95.56 382 GLY A O 1
ATOM 2872 N N . LYS A 1 383 ? -28.294 -5.075 51.634 1.00 96.88 383 LYS A N 1
ATOM 2873 C CA . LYS A 1 383 ? -27.558 -6.307 51.997 1.00 96.88 383 LYS A CA 1
ATOM 2874 C C . LYS A 1 383 ? -26.054 -6.214 51.737 1.00 96.88 383 LYS A C 1
ATOM 2876 O O . LYS A 1 383 ? -25.288 -7.014 52.270 1.00 96.88 383 LYS A O 1
ATOM 2881 N N . ILE A 1 384 ? -25.640 -5.246 50.925 1.00 95.06 384 ILE A N 1
ATOM 2882 C CA . ILE A 1 384 ? -24.242 -4.888 50.699 1.00 95.06 384 ILE A CA 1
ATOM 2883 C C . ILE A 1 384 ? -23.999 -3.544 51.387 1.00 95.06 384 ILE A C 1
ATOM 2885 O O . ILE A 1 384 ? -24.744 -2.587 51.167 1.00 95.06 384 ILE A O 1
ATOM 2889 N N . SER A 1 385 ? -22.970 -3.473 52.224 1.00 94.81 385 SER A N 1
ATOM 2890 C CA . SER A 1 385 ? -22.559 -2.253 52.920 1.00 94.81 385 SER A CA 1
ATOM 2891 C C . SER A 1 385 ? -21.101 -1.915 52.619 1.00 94.81 385 SER A C 1
ATOM 2893 O O . SER A 1 385 ? -20.379 -2.690 51.989 1.00 94.81 385 SER A O 1
ATOM 2895 N N . VAL A 1 386 ? -20.666 -0.726 53.037 1.00 95.44 386 VAL A N 1
ATOM 2896 C CA . VAL A 1 386 ? -19.274 -0.291 52.907 1.00 95.44 386 VAL A CA 1
ATOM 2897 C C . VAL A 1 386 ? -18.661 -0.186 54.298 1.00 95.44 386 VAL A C 1
ATOM 2899 O O . VAL A 1 386 ? -19.158 0.573 55.127 1.00 95.44 386 VAL A O 1
ATOM 2902 N N . ALA A 1 387 ? -17.570 -0.913 54.541 1.00 94.75 387 ALA A N 1
ATOM 2903 C CA . ALA A 1 387 ? -16.742 -0.777 55.739 1.00 94.75 387 ALA A CA 1
ATOM 2904 C C . ALA A 1 387 ? -15.275 -0.644 55.321 1.00 94.75 387 ALA A C 1
ATOM 2906 O O . ALA A 1 387 ? -14.802 -1.394 54.467 1.00 94.75 387 ALA A O 1
ATOM 2907 N N . ASP A 1 388 ? -14.571 0.349 55.867 1.00 92.81 388 ASP A N 1
ATOM 2908 C CA . ASP A 1 388 ? -13.172 0.657 55.529 1.00 92.81 388 ASP A CA 1
ATOM 2909 C C . ASP A 1 388 ? -12.917 0.788 54.012 1.00 92.81 388 ASP A C 1
ATOM 2911 O O . ASP A 1 388 ? -11.908 0.327 53.476 1.00 92.81 388 ASP A O 1
ATOM 2915 N N . GLY A 1 389 ? -13.881 1.378 53.292 1.00 89.00 389 GLY A N 1
ATOM 2916 C CA . GLY A 1 389 ? -13.827 1.557 51.836 1.00 89.00 389 GLY A CA 1
ATOM 2917 C C . GLY A 1 389 ? -14.000 0.271 51.016 1.00 89.00 389 GLY A C 1
ATOM 2918 O O . GLY A 1 389 ? -13.839 0.302 49.796 1.00 89.00 389 GLY A O 1
ATOM 2919 N N . LYS A 1 390 ? -14.334 -0.856 51.653 1.00 92.50 390 LYS A N 1
ATOM 2920 C CA . LYS A 1 390 ? -14.545 -2.159 51.010 1.00 92.50 390 LYS A CA 1
ATOM 2921 C C . LYS A 1 390 ? -16.011 -2.565 51.078 1.00 92.50 390 LYS A C 1
ATOM 2923 O O . LYS A 1 390 ? -16.713 -2.228 52.026 1.00 92.50 390 LYS A O 1
ATOM 2928 N N . LEU A 1 391 ? -16.451 -3.328 50.080 1.00 93.81 391 LEU A N 1
ATOM 2929 C CA . LEU A 1 391 ? -17.767 -3.961 50.093 1.00 93.81 391 LEU A CA 1
ATOM 2930 C C . LEU A 1 391 ? -17.802 -5.077 51.142 1.00 93.81 391 LEU A C 1
ATOM 2932 O O . LEU A 1 391 ? -16.961 -5.980 51.123 1.00 93.81 391 LEU A O 1
ATOM 2936 N N . VAL A 1 392 ? -18.794 -5.021 52.024 1.00 96.19 392 VAL A N 1
ATOM 2937 C CA . VAL A 1 392 ? -19.130 -6.065 52.993 1.00 96.19 392 VAL A CA 1
ATOM 2938 C C . VAL A 1 392 ? -20.471 -6.663 52.593 1.00 96.19 392 VAL A C 1
ATOM 2940 O O . VAL A 1 392 ? -21.445 -5.944 52.379 1.00 96.19 392 VAL A O 1
ATOM 2943 N N . PHE A 1 393 ? -20.507 -7.986 52.475 1.00 97.19 393 PHE A N 1
ATOM 2944 C CA . PHE A 1 393 ? -21.680 -8.741 52.046 1.00 97.19 393 PHE A CA 1
ATOM 2945 C C . PHE A 1 393 ? -22.336 -9.394 53.262 1.00 97.19 393 PHE A C 1
ATOM 2947 O O . PHE A 1 393 ? -21.635 -9.913 54.132 1.00 97.19 393 PHE A O 1
ATOM 2954 N N . ALA A 1 394 ? -23.668 -9.376 53.319 1.00 95.38 394 ALA A N 1
ATOM 2955 C CA . ALA A 1 394 ? -24.420 -10.043 54.380 1.00 95.38 394 ALA A CA 1
ATOM 2956 C C . ALA A 1 394 ? -24.299 -11.577 54.330 1.00 95.38 394 ALA A C 1
ATOM 2958 O O . ALA A 1 394 ? -24.450 -12.233 55.361 1.00 95.38 394 ALA A O 1
ATOM 2959 N N . ASP A 1 395 ? -24.023 -12.148 53.155 1.00 96.44 395 ASP A N 1
ATOM 2960 C CA . ASP A 1 395 ? -23.832 -13.582 52.971 1.00 96.44 395 ASP A CA 1
ATOM 2961 C C . ASP A 1 395 ? -22.602 -13.904 52.095 1.00 96.44 395 ASP A C 1
ATOM 2963 O O . ASP A 1 395 ? -22.077 -13.068 51.352 1.00 96.44 395 ASP A O 1
ATOM 2967 N N . VAL A 1 396 ? -22.102 -15.136 52.234 1.00 97.00 396 VAL A N 1
ATOM 2968 C CA . VAL A 1 396 ? -20.928 -15.627 51.489 1.00 97.00 396 VAL A CA 1
ATOM 2969 C C . VAL A 1 396 ? -21.266 -15.864 50.013 1.00 97.00 396 VAL A C 1
ATOM 2971 O O . VAL A 1 396 ? -20.412 -15.676 49.150 1.00 97.00 396 VAL A O 1
ATOM 2974 N N . ALA A 1 397 ? -22.513 -16.224 49.704 1.00 97.38 397 ALA A N 1
ATOM 2975 C CA . ALA A 1 397 ? -22.945 -16.538 48.344 1.00 97.38 397 ALA A CA 1
ATOM 2976 C C . ALA A 1 397 ? -22.916 -15.301 47.425 1.00 97.38 397 ALA A C 1
ATOM 2978 O O . ALA A 1 397 ? -22.405 -15.359 46.309 1.00 97.38 397 ALA A O 1
ATOM 2979 N N . ASP A 1 398 ? -23.395 -14.157 47.902 1.00 97.50 398 ASP A N 1
ATOM 2980 C CA . ASP A 1 398 ? -23.355 -12.864 47.229 1.00 97.50 398 ASP A CA 1
ATOM 2981 C C . ASP A 1 398 ? -21.903 -12.409 47.024 1.00 97.50 398 ASP A C 1
ATOM 2983 O O . ASP A 1 398 ? -21.559 -11.902 45.952 1.00 97.50 398 ASP A O 1
ATOM 2987 N N . GLN A 1 399 ? -21.017 -12.653 47.999 1.00 96.69 399 GLN A N 1
ATOM 2988 C CA . GLN A 1 399 ? -19.585 -12.394 47.829 1.00 96.69 399 GLN A CA 1
ATOM 2989 C C . GLN A 1 399 ? -18.984 -13.246 46.698 1.00 96.69 399 GLN A C 1
ATOM 2991 O O . GLN A 1 399 ? -18.188 -12.738 45.902 1.00 96.69 399 GLN A O 1
ATOM 2996 N N . GLU A 1 400 ? -19.344 -14.527 46.606 1.00 97.19 400 GLU A N 1
ATOM 2997 C CA . GLU A 1 400 ? -18.895 -15.422 45.533 1.00 97.19 400 GLU A CA 1
ATOM 2998 C C . GLU A 1 400 ? -19.444 -15.009 44.161 1.00 97.19 400 GLU A C 1
ATOM 3000 O O . GLU A 1 400 ? -18.690 -14.989 43.182 1.00 97.19 400 GLU A O 1
ATOM 3005 N N . ILE A 1 401 ? -20.716 -14.601 44.082 1.00 97.56 401 ILE A N 1
ATOM 3006 C CA . ILE A 1 401 ? -21.328 -14.075 42.851 1.00 97.56 401 ILE A CA 1
ATOM 3007 C C . ILE A 1 401 ? -20.595 -12.811 42.393 1.00 97.56 401 ILE A C 1
ATOM 3009 O O . ILE A 1 401 ? -20.182 -12.729 41.234 1.00 97.56 401 ILE A O 1
ATOM 3013 N N . TYR A 1 402 ? -20.373 -11.853 43.299 1.00 96.62 402 TYR A N 1
ATOM 3014 C CA . TYR A 1 402 ? -19.622 -10.634 43.000 1.00 96.62 402 TYR A CA 1
ATOM 3015 C C . TYR A 1 402 ? -18.214 -10.957 42.487 1.00 96.62 402 TYR A C 1
ATOM 3017 O O . TYR A 1 402 ? -17.820 -10.484 41.420 1.00 96.62 402 TYR A O 1
ATOM 3025 N N . ARG A 1 403 ? -17.466 -11.815 43.198 1.00 96.50 403 ARG A N 1
ATOM 3026 C CA . ARG A 1 403 ? -16.119 -12.245 42.782 1.00 96.50 403 ARG A CA 1
ATOM 3027 C C . ARG A 1 403 ? -16.125 -12.903 41.406 1.00 96.50 403 ARG A C 1
ATOM 3029 O O . ARG A 1 403 ? -15.214 -12.651 40.623 1.00 96.50 403 ARG A O 1
ATOM 3036 N N . THR A 1 404 ? -17.146 -13.700 41.105 1.00 97.94 404 THR A N 1
ATOM 3037 C CA . THR A 1 404 ? -17.301 -14.346 39.798 1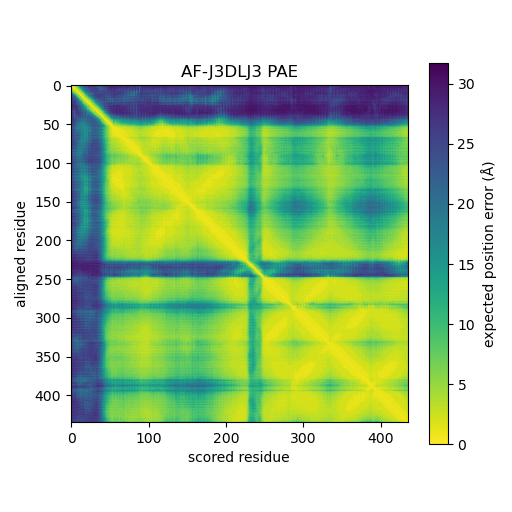.00 97.94 404 THR A CA 1
ATOM 3038 C C . THR A 1 404 ? -17.477 -13.310 38.690 1.00 97.94 404 THR A C 1
ATOM 3040 O O . THR A 1 404 ? -16.767 -13.376 37.690 1.00 97.94 404 THR A O 1
ATOM 3043 N N . ILE A 1 405 ? -18.358 -12.319 38.876 1.00 97.25 405 ILE A N 1
ATOM 3044 C CA . ILE A 1 405 ? -18.581 -11.252 37.885 1.00 97.25 405 ILE A CA 1
ATOM 3045 C C . ILE A 1 405 ? -17.301 -10.428 37.678 1.00 97.25 405 ILE A C 1
ATOM 3047 O O . ILE A 1 405 ? -16.899 -10.205 36.539 1.00 97.25 405 ILE A O 1
ATOM 3051 N N . ILE A 1 406 ? -16.616 -10.030 38.757 1.00 96.62 406 ILE A N 1
ATOM 3052 C CA . ILE A 1 406 ? -15.342 -9.295 38.664 1.00 96.62 406 ILE A CA 1
ATOM 3053 C C . ILE A 1 406 ? -14.261 -10.129 37.960 1.00 96.62 406 ILE A C 1
ATOM 3055 O O . ILE A 1 406 ? -13.524 -9.600 37.129 1.00 96.62 406 ILE A O 1
ATOM 3059 N N . GLY A 1 407 ? -14.185 -11.432 38.241 1.00 95.69 407 GLY A N 1
ATOM 3060 C CA . GLY A 1 407 ? -13.275 -12.347 37.551 1.00 95.69 407 GLY A CA 1
ATOM 3061 C C . GLY A 1 407 ? -13.556 -12.425 36.048 1.00 95.69 407 GLY A C 1
ATOM 3062 O O . GLY A 1 407 ? -12.626 -12.353 35.249 1.00 95.69 407 GLY A O 1
ATOM 3063 N N . GLN A 1 408 ? -14.831 -12.497 35.654 1.00 97.56 408 GLN A N 1
ATOM 3064 C CA . GLN A 1 408 ? -15.244 -12.472 34.246 1.00 97.56 408 GLN A CA 1
ATOM 3065 C C . GLN A 1 408 ? -14.888 -11.147 33.561 1.00 97.56 408 GLN A C 1
ATOM 3067 O O . GLN A 1 408 ? -14.386 -11.171 32.440 1.00 97.56 408 GLN A O 1
ATOM 3072 N N . ILE A 1 409 ? -15.085 -10.010 34.242 1.00 94.06 409 ILE A N 1
ATOM 3073 C CA . ILE A 1 409 ? -14.656 -8.695 33.738 1.00 94.06 409 ILE A CA 1
ATOM 3074 C C . ILE A 1 409 ? -13.144 -8.709 33.490 1.00 94.06 409 ILE A C 1
ATOM 3076 O O . ILE A 1 409 ? -12.709 -8.338 32.407 1.00 94.06 409 ILE A O 1
ATOM 3080 N N . GLY A 1 410 ? -12.349 -9.215 34.439 1.00 92.50 410 GLY A N 1
ATOM 3081 C CA . GLY A 1 410 ? -10.896 -9.326 34.283 1.00 92.50 410 GLY A CA 1
ATOM 3082 C C . GLY A 1 410 ? -10.468 -10.177 33.081 1.00 92.50 410 GLY A C 1
ATOM 3083 O O . GLY A 1 410 ? -9.551 -9.790 32.357 1.00 92.50 410 GLY A O 1
ATOM 3084 N N . VAL A 1 411 ? -11.150 -11.300 32.829 1.00 96.38 411 VAL A N 1
ATOM 3085 C CA . VAL A 1 411 ? -10.890 -12.159 31.658 1.00 96.38 411 VAL A CA 1
ATOM 3086 C C . VAL A 1 411 ? -11.182 -11.421 30.350 1.00 96.38 411 VAL A C 1
ATOM 3088 O O . VAL A 1 411 ? -10.340 -11.418 29.451 1.00 96.38 411 VAL A O 1
ATOM 3091 N N . GLU A 1 412 ? -12.340 -10.771 30.235 1.00 95.25 412 GLU A N 1
ATOM 3092 C CA . GLU A 1 412 ? -12.696 -10.049 29.009 1.00 95.25 412 GLU A CA 1
ATOM 3093 C C . GLU A 1 412 ? -11.843 -8.784 28.806 1.00 95.25 412 GLU A C 1
ATOM 3095 O O . GLU A 1 412 ? -11.494 -8.472 27.668 1.00 95.25 412 GLU A O 1
ATOM 3100 N N . SER A 1 413 ? -11.413 -8.102 29.873 1.00 91.25 413 SER A N 1
ATOM 3101 C CA . SER A 1 413 ? -10.462 -6.984 29.780 1.00 91.25 413 SER A CA 1
ATOM 3102 C C . SER A 1 413 ? -9.080 -7.439 29.303 1.00 91.25 413 SER A C 1
ATOM 3104 O O . SER A 1 413 ? -8.449 -6.756 28.498 1.00 91.25 413 SER A O 1
ATOM 3106 N N . GLN A 1 414 ? -8.603 -8.607 29.749 1.00 92.38 414 GLN A N 1
ATOM 3107 C CA . GLN A 1 414 ? -7.353 -9.169 29.231 1.00 92.38 414 GLN A CA 1
ATOM 3108 C C . GLN A 1 414 ? -7.480 -9.522 27.744 1.00 92.38 414 GLN A C 1
ATOM 3110 O O . GLN A 1 414 ? -6.586 -9.218 26.956 1.00 92.38 414 GLN A O 1
ATOM 3115 N N . ARG A 1 415 ? -8.616 -10.105 27.344 1.00 94.19 415 ARG A N 1
ATOM 3116 C CA . ARG A 1 415 ? -8.903 -10.406 25.938 1.00 94.19 415 ARG A CA 1
ATOM 3117 C C . ARG A 1 415 ? -8.932 -9.145 25.071 1.00 94.19 415 ARG A C 1
ATOM 3119 O O . ARG A 1 415 ? -8.437 -9.187 23.947 1.00 94.19 415 ARG A O 1
ATOM 3126 N N . GLU A 1 416 ? -9.465 -8.033 25.578 1.00 92.12 416 GLU A N 1
ATOM 3127 C CA . GLU A 1 416 ? -9.393 -6.737 24.895 1.00 92.12 416 GLU A CA 1
ATOM 3128 C C . GLU A 1 416 ? -7.937 -6.321 24.648 1.00 92.12 416 GLU A C 1
ATOM 3130 O O . GLU A 1 416 ? -7.565 -6.003 23.515 1.00 92.12 416 GLU A O 1
ATOM 3135 N N . ALA A 1 417 ? -7.099 -6.362 25.689 1.00 89.88 417 ALA A N 1
ATOM 3136 C CA . ALA A 1 417 ? -5.687 -5.996 25.592 1.00 89.88 417 ALA A CA 1
ATOM 3137 C C . ALA A 1 417 ? -4.939 -6.865 24.565 1.00 89.88 417 ALA A C 1
ATOM 3139 O O . ALA A 1 417 ? -4.147 -6.348 23.769 1.00 89.88 417 ALA A O 1
ATOM 3140 N N . ASP A 1 418 ? -5.235 -8.166 24.533 1.00 91.81 418 ASP A N 1
ATOM 3141 C CA . ASP A 1 418 ? -4.667 -9.098 23.561 1.00 91.81 418 ASP A CA 1
ATOM 3142 C C . ASP A 1 418 ? -5.103 -8.752 22.127 1.00 91.81 418 ASP A C 1
ATOM 3144 O O . ASP A 1 418 ? -4.257 -8.697 21.234 1.00 91.81 418 ASP A O 1
ATOM 3148 N N . LEU A 1 419 ? -6.389 -8.442 21.900 1.00 89.62 419 LEU A N 1
ATOM 3149 C CA . LEU A 1 419 ? -6.911 -8.021 20.590 1.00 89.62 419 LEU A CA 1
ATOM 3150 C C . LEU A 1 419 ? -6.255 -6.725 20.092 1.00 89.62 419 LEU A C 1
ATOM 3152 O O . LEU A 1 419 ? -5.886 -6.629 18.916 1.00 89.62 419 LEU A O 1
ATOM 3156 N N . VAL A 1 420 ? -6.080 -5.741 20.980 1.00 88.19 420 VAL A N 1
ATOM 3157 C CA . VAL A 1 420 ? -5.405 -4.473 20.661 1.00 88.19 420 VAL A CA 1
ATOM 3158 C C . VAL A 1 420 ? -3.952 -4.730 20.263 1.00 88.19 420 VAL A C 1
ATOM 3160 O O . VAL A 1 420 ? -3.501 -4.232 19.227 1.00 88.19 420 VAL A O 1
ATOM 3163 N N . LYS A 1 421 ? -3.230 -5.559 21.025 1.00 88.38 421 LYS A N 1
ATOM 3164 C CA . LYS A 1 421 ? -1.847 -5.940 20.714 1.00 88.38 421 LYS A CA 1
ATOM 3165 C C . LYS A 1 421 ? -1.741 -6.668 19.369 1.00 88.38 421 LYS A C 1
ATOM 3167 O O . LYS A 1 421 ? -0.890 -6.314 18.552 1.00 88.38 421 LYS A O 1
ATOM 3172 N N . GLU A 1 422 ? -2.628 -7.630 19.112 1.00 89.88 422 GLU A N 1
ATOM 3173 C CA . GLU A 1 422 ? -2.710 -8.377 17.847 1.00 89.88 422 GLU A CA 1
ATOM 3174 C C . GLU A 1 422 ? -2.885 -7.417 16.653 1.00 89.88 422 GLU A C 1
ATOM 3176 O O . GLU A 1 422 ? -2.203 -7.543 15.630 1.00 89.88 422 GLU A O 1
ATOM 3181 N N . SER A 1 423 ? -3.767 -6.418 16.797 1.00 87.94 423 SER A N 1
ATOM 3182 C CA . SER A 1 423 ? -4.016 -5.402 15.768 1.00 87.94 423 SER A CA 1
ATOM 3183 C C . SER A 1 423 ? -2.790 -4.515 15.534 1.00 87.94 423 SER A C 1
ATOM 3185 O O . SER A 1 423 ? -2.363 -4.337 14.389 1.00 87.94 423 SER A O 1
ATOM 3187 N N . GLN A 1 424 ? -2.142 -4.037 16.601 1.00 87.88 424 GLN A N 1
ATOM 3188 C CA . GLN A 1 424 ? -0.925 -3.223 16.502 1.00 87.88 424 GLN A CA 1
ATOM 3189 C C . GLN A 1 424 ? 0.225 -3.967 15.807 1.00 87.88 424 GLN A C 1
ATOM 3191 O O . GLN A 1 424 ? 0.907 -3.400 14.947 1.00 87.88 424 GLN A O 1
ATOM 3196 N N . GLU A 1 425 ? 0.442 -5.243 16.135 1.00 89.44 425 GLU A N 1
ATOM 3197 C CA . GLU A 1 425 ? 1.481 -6.070 15.509 1.00 89.44 425 GLU A CA 1
ATOM 3198 C C . GLU A 1 425 ? 1.229 -6.275 14.010 1.00 89.44 425 GLU A C 1
ATOM 3200 O O . GLU A 1 425 ? 2.158 -6.173 13.198 1.00 89.44 425 GLU A O 1
ATOM 3205 N N . ARG A 1 426 ? -0.029 -6.498 13.614 1.00 87.81 426 ARG A N 1
ATOM 3206 C CA . ARG A 1 426 ? -0.407 -6.599 12.198 1.00 87.81 426 ARG A CA 1
ATOM 3207 C C . ARG A 1 426 ? -0.198 -5.298 11.446 1.00 87.81 426 ARG A C 1
ATOM 3209 O O . ARG A 1 426 ? 0.400 -5.326 10.368 1.00 87.81 426 ARG A O 1
ATOM 3216 N N . VAL A 1 427 ? -0.657 -4.178 11.998 1.00 86.12 427 VAL A N 1
ATOM 3217 C CA . VAL A 1 427 ? -0.485 -2.855 11.383 1.00 86.12 427 VAL A CA 1
ATOM 3218 C C . VAL A 1 427 ? 1.006 -2.536 11.230 1.00 86.12 427 VAL A C 1
ATOM 3220 O O . VAL A 1 427 ? 1.433 -2.111 10.156 1.00 86.12 427 VAL A O 1
ATOM 3223 N N . ARG A 1 428 ? 1.834 -2.861 12.232 1.00 88.06 428 ARG A N 1
ATOM 3224 C CA . ARG A 1 428 ? 3.299 -2.734 12.153 1.00 88.06 428 ARG A CA 1
ATOM 3225 C C . ARG A 1 428 ? 3.896 -3.599 11.039 1.00 88.06 428 ARG A C 1
ATOM 3227 O O . ARG A 1 428 ? 4.730 -3.122 10.271 1.00 88.06 428 ARG A O 1
ATOM 3234 N N . LYS A 1 429 ? 3.461 -4.857 10.907 1.00 89.88 429 LYS A N 1
ATOM 3235 C CA . LYS A 1 429 ? 3.902 -5.753 9.823 1.00 89.88 429 LYS A CA 1
ATOM 3236 C C . LYS A 1 429 ? 3.489 -5.228 8.443 1.00 89.88 429 LYS A C 1
ATOM 3238 O O . LYS A 1 429 ? 4.291 -5.280 7.514 1.00 89.88 429 LYS A O 1
ATOM 3243 N N . ALA A 1 430 ? 2.270 -4.708 8.307 1.00 84.19 430 ALA A N 1
ATOM 3244 C CA . ALA A 1 430 ? 1.788 -4.107 7.066 1.00 84.19 430 ALA A CA 1
ATOM 3245 C C . ALA A 1 430 ? 2.590 -2.848 6.697 1.00 84.19 430 ALA A C 1
ATOM 3247 O O . ALA A 1 430 ? 3.052 -2.746 5.562 1.00 84.19 430 ALA A O 1
ATOM 3248 N N . SER A 1 431 ? 2.830 -1.951 7.662 1.00 85.38 431 SER A N 1
ATOM 3249 C CA . SER A 1 431 ? 3.695 -0.770 7.509 1.00 85.38 431 SER A CA 1
ATOM 3250 C C . SER A 1 431 ? 5.099 -1.163 7.028 1.00 85.38 431 SER A C 1
ATOM 3252 O O . SER A 1 431 ? 5.582 -0.643 6.023 1.00 85.38 431 SER A O 1
ATOM 3254 N N . ASN A 1 432 ? 5.712 -2.179 7.647 1.00 86.88 432 ASN A N 1
ATOM 3255 C CA . ASN A 1 432 ? 7.026 -2.689 7.242 1.00 86.88 432 ASN A CA 1
ATOM 3256 C C . ASN A 1 432 ? 7.060 -3.253 5.814 1.00 86.88 432 ASN A C 1
ATOM 3258 O O . ASN A 1 432 ? 8.057 -3.070 5.128 1.00 86.88 432 ASN A O 1
ATOM 3262 N N . ASN A 1 433 ? 5.993 -3.911 5.353 1.00 84.75 433 ASN A N 1
ATOM 3263 C CA . ASN A 1 433 ? 5.922 -4.435 3.984 1.00 84.75 433 ASN A CA 1
ATOM 3264 C C . ASN A 1 433 ? 5.744 -3.331 2.925 1.00 84.75 433 ASN A C 1
ATOM 3266 O O . ASN A 1 433 ? 6.050 -3.555 1.753 1.00 84.75 433 ASN A O 1
ATOM 3270 N N . MET A 1 434 ? 5.208 -2.169 3.316 1.00 82.69 434 MET A N 1
ATOM 3271 C CA . MET A 1 434 ? 5.053 -1.012 2.429 1.00 82.69 434 MET A CA 1
ATOM 3272 C C . MET A 1 434 ? 6.352 -0.213 2.263 1.00 82.69 434 MET A C 1
ATOM 3274 O O . MET A 1 434 ? 6.510 0.458 1.242 1.00 82.69 434 MET A O 1
ATOM 3278 N N . ARG A 1 435 ? 7.276 -0.304 3.228 1.00 84.19 435 ARG A N 1
ATOM 3279 C CA . ARG A 1 435 ? 8.637 0.249 3.139 1.00 84.19 435 ARG A CA 1
ATOM 3280 C C . ARG A 1 435 ? 9.482 -0.553 2.154 1.00 84.19 435 ARG A C 1
ATOM 3282 O O . ARG A 1 435 ? 10.253 0.057 1.378 1.00 84.19 435 ARG A O 1
#

Foldseek 3Di:
DDDDDDDDDPDPDPFPQPALPVPPDDDDDDDDDDDDDDDPDPPDDPPDPPQDDQDPLLLVLQLLLCVLLVVLVVVVVSLVVSLVVCCVVAVLSNLVSCLLCVPPHSVNLSVLLSSLSSVQDGSVLSNLNSVLSPDPLNVLQSVQVSVCVSVVHRDHPVSSVDDPVSVVSVVVSCPDPSNVSCSVCVVVSVVVSVVSCVVVSVVSSLVSLLVLQVLLLVLLVLLLVQVVDDVPPRDPPPSDDPPPDDRPGLSNLLNNLSNQLSVQLSVLVVQLVVLCVVLVVLQPPFLVLLQDPVSLVSNLVSLVVNLVSLVSSLVSNVVSLVVSLVSLCVRSDDPVVSVVSSVVSVVVVVVVVVLSVQLSVLSVQLSVLSNVSSVLSNVCHVQWDADPRDIDGVDPVSVVVNVVSVVSNVVSVVVNVVSVVVVSVVSVVVSVVSD